Protein AF-0000000072544888 (afdb_homodimer)

InterPro domains:
  IPR006680 Amidohydrolase-related [PF04909] (3-311)
  IPR032465 2-amino-3-carboxymuconate-6-semialdehyde decarboxylase [PTHR21240] (2-313)
  IPR032466 Metal-dependent hydrolase [SSF51556] (1-314)

Structure (mmCIF, N/CA/C/O backbone):
data_AF-0000000072544888-model_v1
#
loop_
_entity.id
_entity.type
_entity.pdbx_description
1 polymer '2-amino-3-carboxymuconate-6-semialdehyde decarboxylase'
#
loop_
_atom_site.group_PDB
_atom_site.id
_atom_site.type_symbol
_atom_site.label_atom_id
_atom_site.label_alt_id
_atom_site.label_comp_id
_atom_site.label_asym_id
_atom_site.label_entity_id
_atom_site.label_seq_id
_atom_site.pdbx_PDB_ins_code
_atom_site.Cartn_x
_atom_site.Cartn_y
_atom_site.Cartn_z
_atom_site.occupancy
_atom_site.B_iso_or_equiv
_atom_site.auth_seq_id
_atom_site.auth_comp_id
_atom_site.auth_asym_id
_atom_site.auth_atom_id
_atom_site.pdbx_PDB_model_num
ATOM 1 N N . MET A 1 1 ? -5.383 -14.352 -29.578 1 92.19 1 MET A N 1
ATOM 2 C CA . MET A 1 1 ? -5.309 -15.312 -28.469 1 92.19 1 MET A CA 1
ATOM 3 C C . MET A 1 1 ? -5.234 -14.594 -27.125 1 92.19 1 MET A C 1
ATOM 5 O O . MET A 1 1 ? -4.5 -13.617 -26.984 1 92.19 1 MET A O 1
ATOM 9 N N . LYS A 1 2 ? -6.082 -14.953 -26.266 1 96.88 2 LYS A N 1
ATOM 10 C CA . LYS A 1 2 ? -6.07 -14.438 -24.891 1 96.88 2 LYS A CA 1
ATOM 11 C C . LYS A 1 2 ? -5.758 -15.547 -23.891 1 96.88 2 LYS A C 1
ATOM 13 O O . LYS A 1 2 ? -6.523 -16.5 -23.766 1 96.88 2 LYS A O 1
ATOM 18 N N . ILE A 1 3 ? -4.633 -15.406 -23.156 1 98.62 3 ILE A N 1
ATOM 19 C CA . ILE A 1 3 ? -4.273 -16.297 -22.047 1 98.62 3 ILE A CA 1
ATOM 20 C C . ILE A 1 3 ? -4.414 -15.562 -20.719 1 98.62 3 ILE A C 1
ATOM 22 O O . ILE A 1 3 ? -3.699 -14.586 -20.469 1 98.62 3 ILE A O 1
ATOM 26 N N . ASP A 1 4 ? -5.305 -15.945 -19.922 1 98.75 4 ASP A N 1
ATOM 27 C CA . ASP A 1 4 ? -5.547 -15.352 -18.609 1 98.75 4 ASP A CA 1
ATOM 28 C C . ASP A 1 4 ? -4.73 -16.062 -17.531 1 98.75 4 ASP A C 1
ATOM 30 O O . ASP A 1 4 ? -5.121 -17.125 -17.047 1 98.75 4 ASP A O 1
ATOM 34 N N . LEU A 1 5 ? -3.701 -15.422 -17.062 1 98.56 5 LEU A N 1
ATOM 35 C CA . LEU A 1 5 ? -2.713 -16.016 -16.172 1 98.56 5 LEU A CA 1
ATOM 36 C C . LEU A 1 5 ? -3.271 -16.156 -14.758 1 98.56 5 LEU A C 1
ATOM 38 O O . LEU A 1 5 ? -2.756 -16.938 -13.953 1 98.56 5 LEU A O 1
ATOM 42 N N . HIS A 1 6 ? -4.23 -15.453 -14.398 1 98.81 6 HIS A N 1
ATOM 43 C CA . HIS A 1 6 ? -4.676 -15.305 -13.016 1 98.81 6 HIS A CA 1
ATOM 44 C C . HIS A 1 6 ? -6.145 -15.68 -12.867 1 98.81 6 HIS A C 1
ATOM 46 O O . HIS A 1 6 ? -7.02 -14.812 -12.914 1 98.81 6 HIS A O 1
ATOM 52 N N . THR A 1 7 ? -6.352 -16.938 -12.68 1 98.88 7 THR A N 1
ATOM 53 C CA . THR A 1 7 ? -7.688 -17.469 -12.422 1 98.88 7 THR A CA 1
ATOM 54 C C . THR A 1 7 ? -7.637 -18.547 -11.344 1 98.88 7 THR A C 1
ATOM 56 O O . THR A 1 7 ? -6.578 -19.109 -11.07 1 98.88 7 THR A O 1
ATOM 59 N N . HIS A 1 8 ? -8.773 -18.797 -10.734 1 98.56 8 HIS A N 1
ATOM 60 C CA . HIS A 1 8 ? -8.789 -19.703 -9.594 1 98.56 8 HIS A CA 1
ATOM 61 C C . HIS A 1 8 ? -9.836 -20.797 -9.781 1 98.56 8 HIS A C 1
ATOM 63 O O . HIS A 1 8 ? -10.891 -20.562 -10.367 1 98.56 8 HIS A O 1
ATOM 69 N N . ILE A 1 9 ? -9.539 -21.906 -9.227 1 98.25 9 ILE A N 1
ATOM 70 C CA . ILE A 1 9 ? -10.453 -23.047 -9.289 1 98.25 9 ILE A CA 1
ATOM 71 C C . ILE A 1 9 ? -10.344 -23.859 -8 1 98.25 9 ILE A C 1
ATOM 73 O O . ILE A 1 9 ? -9.297 -23.875 -7.352 1 98.25 9 ILE A O 1
ATOM 77 N N . LEU A 1 10 ? -11.383 -24.469 -7.59 1 97.75 10 LEU A N 1
ATOM 78 C CA . LEU A 1 10 ? -11.453 -25.391 -6.469 1 97.75 10 LEU A CA 1
ATOM 79 C C . LEU A 1 10 ? -12.039 -26.734 -6.906 1 97.75 10 LEU A C 1
ATOM 81 O O . LEU A 1 10 ? -12.797 -26.797 -7.875 1 97.75 10 LEU A O 1
ATOM 85 N N . PRO A 1 11 ? -11.656 -27.812 -6.125 1 97.31 11 PRO A N 1
ATOM 86 C CA . PRO A 1 11 ? -12.438 -29.031 -6.336 1 97.31 11 PRO A CA 1
ATOM 87 C C . PRO A 1 11 ? -13.914 -28.859 -5.984 1 97.31 11 PRO A C 1
ATOM 89 O O . PRO A 1 11 ? -14.242 -28.188 -5.004 1 97.31 11 PRO A O 1
ATOM 92 N N . GLU A 1 12 ? -14.742 -29.391 -6.824 1 95.62 12 GLU A N 1
ATOM 93 C CA . GLU A 1 12 ? -16.172 -29.344 -6.523 1 95.62 12 GLU A CA 1
ATOM 94 C C . GLU A 1 12 ? -16.469 -29.969 -5.164 1 95.62 12 GLU A C 1
ATOM 96 O O . GLU A 1 12 ? -17.281 -29.438 -4.395 1 95.62 12 GLU A O 1
ATOM 101 N N . LYS A 1 13 ? -15.844 -31.156 -4.984 1 93.06 13 LYS A N 1
ATOM 102 C CA . LYS A 1 13 ? -15.953 -31.875 -3.717 1 93.06 13 LYS A CA 1
ATOM 103 C C . LYS A 1 13 ? -14.578 -32.281 -3.193 1 93.06 13 LYS A C 1
ATOM 105 O O . LYS A 1 13 ? -13.672 -32.594 -3.977 1 93.06 13 LYS A O 1
ATOM 110 N N . TRP A 1 14 ? -14.398 -32.125 -1.898 1 91.31 14 TRP A N 1
ATOM 111 C CA . TRP A 1 14 ? -13.203 -32.625 -1.235 1 91.31 14 TRP A CA 1
ATOM 112 C C . TRP A 1 14 ? -13.516 -33.094 0.182 1 91.31 14 TRP A C 1
ATOM 114 O O . TRP A 1 14 ? -14.617 -32.844 0.692 1 91.31 14 TRP A O 1
ATOM 124 N N . PRO A 1 15 ? -12.617 -33.906 0.723 1 94.81 15 PRO A N 1
ATOM 125 C CA . PRO A 1 15 ? -12.93 -34.531 2.006 1 94.81 15 PRO A CA 1
ATOM 126 C C . PRO A 1 15 ? -13.109 -33.531 3.135 1 94.81 15 PRO A C 1
ATOM 128 O O . PRO A 1 15 ? -12.688 -32.375 3.004 1 94.81 15 PRO A O 1
ATOM 131 N N . ASP A 1 16 ? -13.82 -33.969 4.176 1 95.44 16 ASP A N 1
ATOM 132 C CA . ASP A 1 16 ? -13.828 -33.188 5.41 1 95.44 16 ASP A CA 1
ATOM 133 C C . ASP A 1 16 ? -12.43 -33.094 6.023 1 95.44 16 ASP A C 1
ATOM 135 O O . ASP A 1 16 ? -11.992 -34.031 6.695 1 95.44 16 ASP A O 1
ATOM 139 N N . LEU A 1 17 ? -11.797 -32 5.914 1 96.94 17 LEU A N 1
ATOM 140 C CA . LEU A 1 17 ? -10.398 -31.844 6.297 1 96.94 17 LEU A CA 1
ATOM 141 C C . LEU A 1 17 ? -10.25 -31.812 7.816 1 96.94 17 LEU A C 1
ATOM 143 O O . LEU A 1 17 ? -9.227 -32.25 8.352 1 96.94 17 LEU A O 1
ATOM 147 N N . LYS A 1 18 ? -11.273 -31.281 8.484 1 96.56 18 LYS A N 1
ATOM 148 C CA . LYS A 1 18 ? -11.258 -31.328 9.945 1 96.56 18 LYS A CA 1
ATOM 149 C C . LYS A 1 18 ? -11.195 -32.75 10.445 1 96.56 18 LYS A C 1
ATOM 151 O O . LYS A 1 18 ? -10.422 -33.094 11.352 1 96.56 18 LYS A O 1
ATOM 156 N N . GLN A 1 19 ? -12.047 -33.531 9.891 1 97.06 19 GLN A N 1
ATOM 157 C CA . GLN A 1 19 ? -12.055 -34.938 10.25 1 97.06 19 GLN A CA 1
ATOM 158 C C . GLN A 1 19 ? -10.766 -35.625 9.797 1 97.06 19 GLN A C 1
ATOM 160 O O . GLN A 1 19 ? -10.18 -36.406 10.547 1 97.06 19 GLN A O 1
ATOM 165 N N . ARG A 1 20 ? -10.297 -35.344 8.641 1 97.5 20 ARG A N 1
ATOM 166 C CA . ARG A 1 20 ? -9.133 -36 8.023 1 97.5 20 ARG A CA 1
ATOM 167 C C . ARG A 1 20 ? -7.867 -35.719 8.828 1 97.5 20 ARG A C 1
ATOM 169 O O . ARG A 1 20 ? -7.031 -36.594 9.008 1 97.5 20 ARG A O 1
ATOM 176 N N . TYR A 1 21 ? -7.734 -34.469 9.352 1 98.06 21 TYR A N 1
ATOM 177 C CA . TYR A 1 21 ? -6.477 -34.094 9.977 1 98.06 21 TYR A CA 1
ATOM 178 C C . TYR A 1 21 ? -6.621 -34 11.492 1 98.06 21 TYR A C 1
ATOM 180 O O . TYR A 1 21 ? -5.621 -33.906 12.211 1 98.06 21 TYR A O 1
ATOM 188 N N . GLY A 1 22 ? -7.906 -34 12 1 97.88 22 GLY A N 1
ATOM 189 C CA . GLY A 1 22 ? -8.148 -34.062 13.43 1 97.88 22 GLY A CA 1
ATOM 190 C C . GLY A 1 22 ? -8.242 -32.688 14.086 1 97.88 22 GLY A C 1
ATOM 191 O O . GLY A 1 22 ? -8.297 -32.594 15.312 1 97.88 22 GLY A O 1
ATOM 192 N N . TYR A 1 23 ? -8.156 -31.594 13.328 1 97.62 23 TYR A N 1
ATOM 193 C CA . TYR A 1 23 ? -8.328 -30.25 13.875 1 97.62 23 TYR A CA 1
ATOM 194 C C . TYR A 1 23 ? -8.961 -29.312 12.844 1 97.62 23 TYR A C 1
ATOM 196 O O . TYR A 1 23 ? -9 -29.625 11.656 1 97.62 23 TYR A O 1
ATOM 204 N N . GLY A 1 24 ? -9.453 -28.172 13.375 1 95.94 24 GLY A N 1
ATOM 205 C CA . GLY A 1 24 ? -10.25 -27.281 12.555 1 95.94 24 GLY A CA 1
ATOM 206 C C . GLY A 1 24 ? -9.43 -26.172 11.914 1 95.94 24 GLY A C 1
ATOM 207 O O . GLY A 1 24 ? -8.195 -26.172 12.016 1 95.94 24 GLY A O 1
ATOM 208 N N . GLY A 1 25 ? -10.188 -25.328 11.078 1 95.81 25 GLY A N 1
ATOM 209 C CA . GLY A 1 25 ? -9.594 -24.156 10.461 1 95.81 25 GLY A CA 1
ATOM 210 C C . GLY A 1 25 ? -9.523 -24.234 8.945 1 95.81 25 GLY A C 1
ATOM 211 O O . GLY A 1 25 ? -9.125 -23.281 8.281 1 95.81 25 GLY A O 1
ATOM 212 N N . PHE A 1 26 ? -9.898 -25.359 8.438 1 96.81 26 PHE A N 1
ATOM 213 C CA . PHE A 1 26 ? -9.836 -25.578 7 1 96.81 26 PHE A CA 1
ATOM 214 C C . PHE A 1 26 ? -11.141 -25.188 6.328 1 96.81 26 PHE A C 1
ATOM 216 O O . PHE A 1 26 ? -12.211 -25.281 6.938 1 96.81 26 PHE A O 1
ATOM 223 N N . ILE A 1 27 ? -11.07 -24.828 5.062 1 95.44 27 ILE A N 1
ATOM 224 C CA . ILE A 1 27 ? -12.242 -24.438 4.281 1 95.44 27 ILE A CA 1
ATOM 225 C C . ILE A 1 27 ? -13.023 -25.688 3.879 1 95.44 27 ILE A C 1
ATOM 227 O O . ILE A 1 27 ? -12.43 -26.703 3.48 1 95.44 27 ILE A O 1
ATOM 231 N N . ARG A 1 28 ? -14.273 -25.609 4.066 1 94.94 28 ARG A N 1
ATOM 232 C CA . ARG A 1 28 ? -15.18 -26.594 3.496 1 94.94 28 ARG A CA 1
ATOM 233 C C . ARG A 1 28 ? -16.188 -25.938 2.549 1 94.94 28 ARG A C 1
ATOM 235 O O . ARG A 1 28 ? -16.469 -24.75 2.664 1 94.94 28 ARG A O 1
ATOM 242 N N . LEU A 1 29 ? -16.672 -26.672 1.589 1 94.25 29 LEU A N 1
ATOM 243 C CA . LEU A 1 29 ? -17.688 -26.203 0.661 1 94.25 29 LEU A CA 1
ATOM 244 C C . LEU A 1 29 ? -19.062 -26.766 1.029 1 94.25 29 LEU A C 1
ATOM 246 O O . LEU A 1 29 ? -19.219 -27.984 1.15 1 94.25 29 LEU A O 1
ATOM 250 N N . ASP A 1 30 ? -19.953 -25.891 1.305 1 94.75 30 ASP A N 1
ATOM 251 C CA . ASP A 1 30 ? -21.344 -26.25 1.558 1 94.75 30 ASP A CA 1
ATOM 252 C C . ASP A 1 30 ? -22.203 -26 0.323 1 94.75 30 ASP A C 1
ATOM 254 O O . ASP A 1 30 ? -22.672 -24.875 0.104 1 94.75 30 ASP A O 1
ATOM 258 N N . HIS A 1 31 ? -22.438 -27.062 -0.445 1 94.69 31 HIS A N 1
ATOM 259 C CA . HIS A 1 31 ? -23.266 -26.984 -1.643 1 94.69 31 HIS A CA 1
ATOM 260 C C . HIS A 1 31 ? -24.734 -26.891 -1.286 1 94.69 31 HIS A C 1
ATOM 262 O O . HIS A 1 31 ? -25.5 -27.828 -1.523 1 94.69 31 HIS A O 1
ATOM 268 N N . HIS A 1 32 ? -25.203 -25.734 -0.943 1 92.06 32 HIS A N 1
ATOM 269 C CA . HIS A 1 32 ? -26.531 -25.547 -0.361 1 92.06 32 HIS A CA 1
ATOM 270 C C . HIS A 1 32 ? -27.594 -25.422 -1.444 1 92.06 32 HIS A C 1
ATOM 272 O O . HIS A 1 32 ? -28.781 -25.562 -1.164 1 92.06 32 HIS A O 1
ATOM 278 N N . CYS A 1 33 ? -27.219 -25.141 -2.699 1 90.88 33 CYS A N 1
ATOM 279 C CA . CYS A 1 33 ? -28.141 -25.172 -3.836 1 90.88 33 CYS A CA 1
ATOM 280 C C . CYS A 1 33 ? -27.391 -25.469 -5.133 1 90.88 33 CYS A C 1
ATOM 282 O O . CYS A 1 33 ? -26.156 -25.547 -5.141 1 90.88 33 CYS A O 1
ATOM 284 N N . GLN A 1 34 ? -28.172 -25.594 -6.152 1 90.44 34 GLN A N 1
ATOM 285 C CA . GLN A 1 34 ? -27.547 -25.969 -7.426 1 90.44 34 GLN A CA 1
ATOM 286 C C . GLN A 1 34 ? -26.688 -24.828 -7.969 1 90.44 34 GLN A C 1
ATOM 288 O O . GLN A 1 34 ? -27.125 -23.688 -8.047 1 90.44 34 GLN A O 1
ATOM 293 N N . GLY A 1 35 ? -25.516 -25.141 -8.195 1 92.88 35 GLY A N 1
ATOM 294 C CA . GLY A 1 35 ? -24.625 -24.234 -8.891 1 92.88 35 GLY A CA 1
ATOM 295 C C . GLY A 1 35 ? -23.953 -23.234 -7.969 1 92.88 35 GLY A C 1
ATOM 296 O O . GLY A 1 35 ? -23.188 -22.375 -8.422 1 92.88 35 GLY A O 1
ATOM 297 N N . LYS A 1 36 ? -24.297 -23.359 -6.676 1 94.12 36 LYS A N 1
ATOM 298 C CA . LYS A 1 36 ? -23.656 -22.453 -5.723 1 94.12 36 LYS A CA 1
ATOM 299 C C . LYS A 1 36 ? -23.156 -23.203 -4.5 1 94.12 36 LYS A C 1
ATOM 301 O O . LYS A 1 36 ? -23.672 -24.25 -4.145 1 94.12 36 LYS A O 1
ATOM 306 N N . ALA A 1 37 ? -22.141 -22.656 -3.883 1 95.81 37 ALA A N 1
ATOM 307 C CA . ALA A 1 37 ? -21.609 -23.203 -2.633 1 95.81 37 ALA A CA 1
ATOM 308 C C . ALA A 1 37 ? -21.109 -22.094 -1.719 1 95.81 37 ALA A C 1
ATOM 310 O O . ALA A 1 37 ? -20.672 -21.047 -2.193 1 95.81 37 ALA A O 1
ATOM 311 N N . LYS A 1 38 ? -21.281 -22.328 -0.438 1 94.69 38 LYS A N 1
ATOM 312 C CA . LYS A 1 38 ? -20.688 -21.422 0.555 1 94.69 38 LYS A CA 1
ATOM 313 C C . LYS A 1 38 ? -19.344 -21.953 1.041 1 94.69 38 LYS A C 1
ATOM 315 O O . LYS A 1 38 ? -19.234 -23.125 1.433 1 94.69 38 LYS A O 1
ATOM 320 N N . MET A 1 39 ? -18.297 -21.203 0.903 1 94.31 39 MET A N 1
ATOM 321 C CA . MET A 1 39 ? -17.031 -21.5 1.563 1 94.31 39 MET A CA 1
ATOM 322 C C . MET A 1 39 ? -17.109 -21.172 3.051 1 94.31 39 MET A C 1
ATOM 324 O O . MET A 1 39 ? -17.344 -20.031 3.426 1 94.31 39 MET A O 1
ATOM 328 N N . MET A 1 40 ? -16.859 -22.203 3.805 1 94.38 40 MET A N 1
ATOM 329 C CA . MET A 1 40 ? -16.969 -22.062 5.254 1 94.38 40 MET A CA 1
ATOM 330 C C . MET A 1 40 ? -15.641 -22.406 5.926 1 94.38 40 MET A C 1
ATOM 332 O O . MET A 1 40 ? -14.992 -23.391 5.562 1 94.38 40 MET A O 1
ATOM 336 N N . LYS A 1 41 ? -15.242 -21.688 6.742 1 92.31 41 LYS A N 1
ATOM 337 C CA . LYS A 1 41 ? -14.148 -22 7.652 1 92.31 41 LYS A CA 1
ATOM 338 C C . LYS A 1 41 ? -14.672 -22.328 9.055 1 92.31 41 LYS A C 1
ATOM 340 O O . LYS A 1 41 ? -14.977 -21.422 9.828 1 92.31 41 LYS A O 1
ATOM 345 N N . ASP A 1 42 ? -14.648 -23.5 9.258 1 90.75 42 ASP A N 1
ATOM 346 C CA . ASP A 1 42 ? -15.391 -23.953 10.43 1 90.75 42 ASP A CA 1
ATOM 347 C C . ASP A 1 42 ? -16.828 -23.422 10.398 1 90.75 42 ASP A C 1
ATOM 349 O O . ASP A 1 42 ? -17.578 -23.672 9.461 1 90.75 42 ASP A O 1
ATOM 353 N N . GLU A 1 43 ? -17.188 -22.578 11.398 1 90.44 43 GLU A N 1
ATOM 354 C CA . GLU A 1 43 ? -18.562 -22.109 11.43 1 90.44 43 GLU A CA 1
ATOM 355 C C . GLU A 1 43 ? -18.688 -20.688 10.898 1 90.44 43 GLU A C 1
ATOM 357 O O . GLU A 1 43 ? -19.75 -20.078 10.977 1 90.44 43 GLU A O 1
ATOM 362 N N . VAL A 1 44 ? -17.656 -20.25 10.32 1 90 44 VAL A N 1
ATOM 363 C CA . VAL A 1 44 ? -17.641 -18.875 9.859 1 90 44 VAL A CA 1
ATOM 364 C C . VAL A 1 44 ? -17.75 -18.828 8.336 1 90 44 VAL A C 1
ATOM 366 O O . VAL A 1 44 ? -16.969 -19.484 7.637 1 90 44 VAL A O 1
ATOM 369 N N . PHE A 1 45 ? -18.719 -18.109 7.816 1 91.69 45 PHE A N 1
ATOM 370 C CA . PHE A 1 45 ? -18.906 -17.891 6.387 1 91.69 45 PHE A CA 1
ATOM 371 C C . PHE A 1 45 ? -17.781 -17.047 5.801 1 91.69 45 PHE A C 1
ATOM 373 O O . PHE A 1 45 ? -17.484 -15.969 6.312 1 91.69 45 PHE A O 1
ATOM 380 N N . PHE A 1 46 ? -17.188 -17.547 4.75 1 89.25 46 PHE A N 1
ATOM 381 C CA . PHE A 1 46 ? -16.109 -16.844 4.082 1 89.25 46 PHE A CA 1
ATOM 382 C C . PHE A 1 46 ? -16.625 -16.141 2.83 1 89.25 46 PHE A C 1
ATOM 384 O O . PHE A 1 46 ? -16.625 -14.906 2.76 1 89.25 46 PHE A O 1
ATOM 391 N N . ARG A 1 47 ? -17.078 -16.891 1.859 1 91 47 ARG A N 1
ATOM 392 C CA . ARG A 1 47 ? -17.703 -16.312 0.672 1 91 47 ARG A CA 1
ATOM 393 C C . ARG A 1 47 ? -18.578 -17.344 -0.032 1 91 47 ARG A C 1
ATOM 395 O O . ARG A 1 47 ? -18.422 -18.547 0.182 1 91 47 ARG A O 1
ATOM 402 N N . GLU A 1 48 ? -19.5 -16.812 -0.783 1 93.75 48 GLU A N 1
ATOM 403 C CA . GLU A 1 48 ? -20.266 -17.656 -1.687 1 93.75 48 GLU A CA 1
ATOM 404 C C . GLU A 1 48 ? -19.625 -17.719 -3.07 1 93.75 48 GLU A C 1
ATOM 406 O O . GLU A 1 48 ? -19.125 -16.703 -3.57 1 93.75 48 GLU A O 1
ATOM 411 N N . ILE A 1 49 ? -19.578 -18.891 -3.66 1 95.44 49 ILE A N 1
ATOM 412 C CA . ILE A 1 49 ? -19 -19.078 -4.984 1 95.44 49 ILE A CA 1
ATOM 413 C C . ILE A 1 49 ? -20 -19.766 -5.906 1 95.44 49 ILE A C 1
ATOM 415 O O . ILE A 1 49 ? -20.953 -20.391 -5.438 1 95.44 49 ILE A O 1
ATOM 419 N N . ASP A 1 50 ? -19.875 -19.562 -7.145 1 96.75 50 ASP A N 1
ATOM 420 C CA . ASP A 1 50 ? -20.734 -20.156 -8.172 1 96.75 50 ASP A CA 1
ATOM 421 C C . ASP A 1 50 ? -20.031 -21.328 -8.852 1 96.75 50 ASP A C 1
ATOM 423 O O . ASP A 1 50 ? -18.844 -21.578 -8.594 1 96.75 50 ASP A O 1
ATOM 427 N N . ALA A 1 51 ? -20.703 -22 -9.742 1 97.12 51 ALA A N 1
ATOM 428 C CA . ALA A 1 51 ? -20.219 -23.188 -10.438 1 97.12 51 ALA A CA 1
ATOM 429 C C . ALA A 1 51 ? -18.953 -22.859 -11.234 1 97.12 51 ALA A C 1
ATOM 431 O O . ALA A 1 51 ? -18.125 -23.75 -11.484 1 97.12 51 ALA A O 1
ATOM 432 N N . ASN A 1 52 ? -18.75 -21.656 -11.578 1 97.5 52 ASN A N 1
ATOM 433 C CA . ASN A 1 52 ? -17.562 -21.266 -12.344 1 97.5 52 ASN A CA 1
ATOM 434 C C . ASN A 1 52 ? -16.297 -21.344 -11.492 1 97.5 52 ASN A C 1
ATOM 436 O O . ASN A 1 52 ? -15.195 -21.188 -12.008 1 97.5 52 ASN A O 1
ATOM 440 N N . CYS A 1 53 ? -16.453 -21.672 -10.227 1 97.44 53 CYS A N 1
ATOM 441 C CA . CYS A 1 53 ? -15.289 -21.828 -9.359 1 97.44 53 CYS A CA 1
ATOM 442 C C . CYS A 1 53 ? -14.828 -23.281 -9.32 1 97.44 53 CYS A C 1
ATOM 444 O O . CYS A 1 53 ? -13.773 -23.578 -8.75 1 97.44 53 CYS A O 1
ATOM 446 N N . TRP A 1 54 ? -15.617 -24.266 -9.945 1 96.88 54 TRP A N 1
ATOM 447 C CA . TRP A 1 54 ? -15.156 -25.656 -9.867 1 96.88 54 TRP A CA 1
ATOM 448 C C . TRP A 1 54 ? -15.508 -26.422 -11.133 1 96.88 54 TRP A C 1
ATOM 450 O O . TRP A 1 54 ? -14.969 -27.5 -11.383 1 96.88 54 TRP A O 1
ATOM 460 N N . CYS A 1 55 ? -16.359 -25.891 -12 1 96.44 55 CYS A N 1
ATOM 461 C CA . CYS A 1 55 ? -16.875 -26.625 -13.141 1 96.44 55 CYS A CA 1
ATOM 462 C C . CYS A 1 55 ? -16.203 -26.172 -14.438 1 96.44 55 CYS A C 1
ATOM 464 O O . CYS A 1 55 ? -16.453 -25.062 -14.906 1 96.44 55 CYS A O 1
ATOM 466 N N . PRO A 1 56 ? -15.367 -27 -15.07 1 97.12 56 PRO A N 1
ATOM 467 C CA . PRO A 1 56 ? -14.672 -26.609 -16.297 1 97.12 56 PRO A CA 1
ATOM 468 C C . PRO A 1 56 ? -15.641 -26.234 -17.422 1 97.12 56 PRO A C 1
ATOM 470 O O . PRO A 1 56 ? -15.352 -25.344 -18.219 1 97.12 56 PRO A O 1
ATOM 473 N N . GLU A 1 57 ? -16.781 -26.906 -17.469 1 96.56 57 GLU A N 1
ATOM 474 C CA . GLU A 1 57 ? -17.766 -26.609 -18.516 1 96.56 57 GLU A CA 1
ATOM 475 C C . GLU A 1 57 ? -18.312 -25.203 -18.375 1 96.56 57 GLU A C 1
ATOM 477 O O . GLU A 1 57 ? -18.438 -24.469 -19.375 1 96.56 57 GLU A O 1
ATOM 482 N N . THR A 1 58 ? -18.703 -24.891 -17.188 1 97.25 58 THR A N 1
ATOM 483 C CA . THR A 1 58 ? -19.188 -23.531 -16.922 1 97.25 58 THR A CA 1
ATOM 484 C C . THR A 1 58 ? -18.109 -22.5 -17.266 1 97.25 58 THR A C 1
ATOM 486 O O . THR A 1 58 ? -18.391 -21.484 -17.891 1 97.25 58 THR A O 1
ATOM 489 N N . ARG A 1 59 ? -16.891 -22.812 -16.891 1 97.44 59 ARG A N 1
ATOM 490 C CA . ARG A 1 59 ? -15.773 -21.922 -17.172 1 97.44 59 ARG A CA 1
ATOM 491 C C . ARG A 1 59 ? -15.555 -21.766 -18.672 1 97.44 59 ARG A C 1
ATOM 493 O O . ARG A 1 59 ? -15.336 -20.656 -19.156 1 97.44 59 ARG A O 1
ATOM 500 N N . MET A 1 60 ? -15.602 -22.812 -19.406 1 97.5 60 MET A N 1
ATOM 501 C CA . MET A 1 60 ? -15.383 -22.781 -20.844 1 97.5 60 MET A CA 1
ATOM 502 C C . MET A 1 60 ? -16.453 -21.922 -21.531 1 97.5 60 MET A C 1
ATOM 504 O O . MET A 1 60 ? -16.141 -21.188 -22.469 1 97.5 60 MET A O 1
ATOM 508 N N . LYS A 1 61 ? -17.672 -22.062 -21.047 1 98 61 LYS A N 1
ATOM 509 C CA . LYS A 1 61 ? -18.75 -21.234 -21.578 1 98 61 LYS A CA 1
ATOM 510 C C . LYS A 1 61 ? -18.453 -19.75 -21.375 1 98 61 LYS A C 1
ATOM 512 O O . LYS A 1 61 ? -18.578 -18.953 -22.312 1 98 61 LYS A O 1
ATOM 517 N N . GLU A 1 62 ? -18.031 -19.422 -20.203 1 98.19 62 GLU A N 1
ATOM 518 C CA . GLU A 1 62 ? -17.734 -18.031 -19.875 1 98.19 62 GLU A CA 1
ATOM 519 C C . GLU A 1 62 ? -16.484 -17.547 -20.609 1 98.19 62 GLU A C 1
ATOM 521 O O . GLU A 1 62 ? -16.391 -16.375 -20.984 1 98.19 62 GLU A O 1
ATOM 526 N N . MET A 1 63 ? -15.477 -18.406 -20.766 1 98.38 63 MET A N 1
ATOM 527 C CA . MET A 1 63 ? -14.312 -18.109 -21.578 1 98.38 63 MET A CA 1
ATOM 528 C C . MET A 1 63 ? -14.727 -17.75 -23 1 98.38 63 MET A C 1
ATOM 530 O O . MET A 1 63 ? -14.297 -16.719 -23.547 1 98.38 63 MET A O 1
ATOM 534 N N . ASN A 1 64 ? -15.578 -18.547 -23.578 1 98.06 64 ASN A N 1
ATOM 535 C CA . ASN A 1 64 ? -16.047 -18.281 -24.922 1 98.06 64 ASN A CA 1
ATOM 536 C C . ASN A 1 64 ? -16.797 -16.969 -25.016 1 98.06 64 ASN A C 1
ATOM 538 O O . ASN A 1 64 ? -16.672 -16.234 -26 1 98.06 64 ASN A O 1
ATOM 542 N N . GLU A 1 65 ? -17.562 -16.656 -24.016 1 98.06 65 GLU A N 1
ATOM 543 C CA . GLU A 1 65 ? -18.344 -15.43 -23.984 1 98.06 65 GLU A CA 1
ATOM 544 C C . GLU A 1 65 ? -17.453 -14.195 -23.891 1 98.06 65 GLU A C 1
ATOM 546 O O . GLU A 1 65 ? -17.812 -13.125 -24.375 1 98.06 65 GLU A O 1
ATOM 551 N N . THR A 1 66 ? -16.266 -14.328 -23.297 1 97.75 66 THR A N 1
ATOM 552 C CA . THR A 1 66 ? -15.406 -13.172 -23.062 1 97.75 66 THR A CA 1
ATOM 553 C C . THR A 1 66 ? -14.188 -13.203 -23.984 1 97.75 66 THR A C 1
ATOM 555 O O . THR A 1 66 ? -13.344 -12.312 -23.938 1 97.75 66 THR A O 1
ATOM 558 N N . GLY A 1 67 ? -14.047 -14.25 -24.719 1 97.81 67 GLY A N 1
ATOM 559 C CA . GLY A 1 67 ? -12.984 -14.328 -25.703 1 97.81 67 GLY A CA 1
ATOM 560 C C . GLY A 1 67 ? -11.672 -14.82 -25.141 1 97.81 67 GLY A C 1
ATOM 561 O O . GLY A 1 67 ? -10.617 -14.617 -25.75 1 97.81 67 GLY A O 1
ATOM 562 N N . VAL A 1 68 ? -11.711 -15.461 -23.969 1 98.56 68 VAL A N 1
ATOM 563 C CA . VAL A 1 68 ? -10.5 -16.031 -23.375 1 98.56 68 VAL A CA 1
ATOM 564 C C . VAL A 1 68 ? -10.219 -17.406 -23.984 1 98.56 68 VAL A C 1
ATOM 566 O O . VAL A 1 68 ? -11.094 -18.266 -24 1 98.56 68 VAL A O 1
ATOM 569 N N . ASP A 1 69 ? -9.031 -17.609 -24.453 1 98.56 69 ASP A N 1
ATOM 570 C CA . ASP A 1 69 ? -8.664 -18.859 -25.125 1 98.56 69 ASP A CA 1
ATOM 571 C C . ASP A 1 69 ? -8.125 -19.875 -24.109 1 98.56 69 ASP A C 1
ATOM 573 O O . ASP A 1 69 ? -8.43 -21.062 -24.203 1 98.56 69 ASP A O 1
ATOM 577 N N . VAL A 1 70 ? -7.34 -19.422 -23.234 1 98.69 70 VAL A N 1
ATOM 578 C CA . VAL A 1 70 ? -6.707 -20.297 -22.25 1 98.69 70 VAL A CA 1
ATOM 579 C C . VAL A 1 70 ? -6.758 -19.656 -20.859 1 98.69 70 VAL A C 1
ATOM 581 O O . VAL A 1 70 ? -6.52 -18.453 -20.719 1 98.69 70 VAL A O 1
ATOM 584 N N . GLN A 1 71 ? -7.094 -20.359 -19.891 1 98.75 71 GLN A N 1
ATOM 585 C CA . GLN A 1 71 ? -6.969 -19.969 -18.484 1 98.75 71 GLN A CA 1
ATOM 586 C C . GLN A 1 71 ? -5.836 -20.719 -17.797 1 98.75 71 GLN A C 1
ATOM 588 O O . GLN A 1 71 ? -5.707 -21.938 -17.969 1 98.75 71 GLN A O 1
ATOM 593 N N . VAL A 1 72 ? -4.992 -20.016 -17.141 1 98.81 72 VAL A N 1
ATOM 594 C CA . VAL A 1 72 ? -4.059 -20.609 -16.188 1 98.81 72 VAL A CA 1
ATOM 595 C C . VAL A 1 72 ? -4.715 -20.719 -14.82 1 98.81 72 VAL A C 1
ATOM 597 O O . VAL A 1 72 ? -5.102 -19.703 -14.234 1 98.81 72 VAL A O 1
ATOM 600 N N . LEU A 1 73 ? -4.844 -21.953 -14.328 1 98.75 73 LEU A N 1
ATOM 601 C CA . LEU A 1 73 ? -5.641 -22.234 -13.141 1 98.75 73 LEU A CA 1
ATOM 602 C C . LEU A 1 73 ? -4.75 -22.438 -11.922 1 98.75 73 LEU A C 1
ATOM 604 O O . LEU A 1 73 ? -3.711 -23.109 -12.008 1 98.75 73 LEU A O 1
ATOM 608 N N . SER A 1 74 ? -5.062 -21.844 -10.859 1 98.75 74 SER A N 1
ATOM 609 C CA . SER A 1 74 ? -4.449 -22.094 -9.562 1 98.75 74 SER A CA 1
ATOM 610 C C . SER A 1 74 ? -5.496 -22.141 -8.453 1 98.75 74 SER A C 1
ATOM 612 O O . SER A 1 74 ? -6.645 -21.75 -8.656 1 98.75 74 SER A O 1
ATOM 614 N N . THR A 1 75 ? -5.195 -22.703 -7.336 1 98.44 75 THR A N 1
ATOM 615 C CA . THR A 1 75 ? -6.129 -22.75 -6.215 1 98.44 75 THR A CA 1
ATOM 616 C C . THR A 1 75 ? -6.406 -21.359 -5.676 1 98.44 75 THR A C 1
ATOM 618 O O . THR A 1 75 ? -5.734 -20.391 -6.047 1 98.44 75 THR A O 1
ATOM 621 N N . VAL A 1 76 ? -7.469 -21.234 -4.844 1 97.5 76 VAL A N 1
ATOM 622 C CA . VAL A 1 76 ? -7.766 -19.984 -4.156 1 97.5 76 VAL A CA 1
ATOM 623 C C . VAL A 1 76 ? -6.793 -19.781 -2.998 1 97.5 76 VAL A C 1
ATOM 625 O O . VAL A 1 76 ? -6.57 -20.703 -2.203 1 97.5 76 VAL A O 1
ATOM 628 N N . PRO A 1 77 ? -6.277 -18.625 -2.818 1 96.88 77 PRO A N 1
ATOM 629 C CA . PRO A 1 77 ? -5.199 -18.391 -1.858 1 96.88 77 PRO A CA 1
ATOM 630 C C . PRO A 1 77 ? -5.578 -18.781 -0.434 1 96.88 77 PRO A C 1
ATOM 632 O O . PRO A 1 77 ? -4.715 -19.188 0.352 1 96.88 77 PRO A O 1
ATOM 635 N N . VAL A 1 78 ? -6.836 -18.75 -0.061 1 94.44 78 VAL A N 1
ATOM 636 C CA . VAL A 1 78 ? -7.262 -19.141 1.278 1 94.44 78 VAL A CA 1
ATOM 637 C C . VAL A 1 78 ? -6.965 -20.625 1.502 1 94.44 78 VAL A C 1
ATOM 639 O O . VAL A 1 78 ? -6.91 -21.078 2.645 1 94.44 78 VAL A O 1
ATOM 642 N N . MET A 1 79 ? -6.633 -21.328 0.442 1 96.75 79 MET A N 1
ATOM 643 C CA . MET A 1 79 ? -6.387 -22.766 0.528 1 96.75 79 MET A CA 1
ATOM 644 C C . MET A 1 79 ? -4.906 -23.047 0.752 1 96.75 79 MET A C 1
ATOM 646 O O . MET A 1 79 ? -4.512 -24.203 0.906 1 96.75 79 MET A O 1
ATOM 650 N N . PHE A 1 80 ? -4.047 -22.047 0.812 1 97.88 80 PHE A N 1
ATOM 651 C CA . PHE A 1 80 ? -2.623 -22.281 1.029 1 97.88 80 PHE A CA 1
ATOM 652 C C . PHE A 1 80 ? -2.391 -23.016 2.338 1 97.88 80 PHE A C 1
ATOM 654 O O . PHE A 1 80 ? -1.573 -23.938 2.396 1 97.88 80 PHE A O 1
ATOM 661 N N . ASN A 1 81 ? -3.061 -22.578 3.451 1 97.44 81 ASN A N 1
ATOM 662 C CA . ASN A 1 81 ? -3.08 -23.219 4.766 1 97.44 81 ASN A CA 1
ATOM 663 C C . ASN A 1 81 ? -1.674 -23.359 5.34 1 97.44 81 ASN A C 1
ATOM 665 O O . ASN A 1 81 ? -1.333 -24.391 5.91 1 97.44 81 ASN A O 1
ATOM 669 N N . TYR A 1 82 ? -0.854 -22.344 5.195 1 98.19 82 TYR A N 1
ATOM 670 C CA . TYR A 1 82 ? 0.511 -22.375 5.707 1 98.19 82 TYR A CA 1
ATOM 671 C C . TYR A 1 82 ? 0.521 -22.469 7.227 1 98.19 82 TYR A C 1
ATOM 673 O O . TYR A 1 82 ? 1.536 -22.844 7.824 1 98.19 82 TYR A O 1
ATOM 681 N N . TRP A 1 83 ? -0.593 -22.125 7.871 1 97.31 83 TRP A N 1
ATOM 682 C CA . TRP A 1 83 ? -0.726 -22.156 9.328 1 97.31 83 TRP A CA 1
ATOM 683 C C . TRP A 1 83 ? -0.833 -23.594 9.828 1 97.31 83 TRP A C 1
ATOM 685 O O . TRP A 1 83 ? -0.618 -23.859 11.016 1 97.31 83 TRP A O 1
ATOM 695 N N . ALA A 1 84 ? -1.208 -24.562 9.016 1 98.44 84 ALA A N 1
ATOM 696 C CA . ALA A 1 84 ? -1.501 -25.938 9.414 1 98.44 84 ALA A CA 1
ATOM 697 C C . ALA A 1 84 ? -0.216 -26.75 9.602 1 98.44 84 ALA A C 1
ATOM 699 O O . ALA A 1 84 ? 0.874 -26.266 9.281 1 98.44 84 ALA A O 1
ATOM 700 N N . LYS A 1 85 ? -0.422 -28.047 10.227 1 98.25 85 LYS A N 1
ATOM 701 C CA . LYS A 1 85 ? 0.72 -28.953 10.344 1 98.25 85 LYS A CA 1
ATOM 702 C C . LYS A 1 85 ? 1.311 -29.281 8.977 1 98.25 85 LYS A C 1
ATOM 704 O O . LYS A 1 85 ? 0.574 -29.516 8.016 1 98.25 85 LYS A O 1
ATOM 709 N N . PRO A 1 86 ? 2.613 -29.234 8.859 1 98.69 86 PRO A N 1
ATOM 710 C CA . PRO A 1 86 ? 3.299 -29.359 7.57 1 98.69 86 PRO A CA 1
ATOM 711 C C . PRO A 1 86 ? 2.82 -30.562 6.762 1 98.69 86 PRO A C 1
ATOM 713 O O . PRO A 1 86 ? 2.549 -30.438 5.566 1 98.69 86 PRO A O 1
ATOM 716 N N . GLN A 1 87 ? 2.738 -31.656 7.363 1 98.62 87 GLN A N 1
ATOM 717 C CA . GLN A 1 87 ? 2.348 -32.875 6.652 1 98.62 87 GLN A CA 1
ATOM 718 C C . GLN A 1 87 ? 0.91 -32.781 6.148 1 98.62 87 GLN A C 1
ATOM 720 O O . GLN A 1 87 ? 0.581 -33.312 5.086 1 98.62 87 GLN A O 1
ATOM 725 N N . ASP A 1 88 ? 0.058 -32.156 6.992 1 98.75 88 ASP A N 1
ATOM 726 C CA . ASP A 1 88 ? -1.33 -31.953 6.586 1 98.75 88 ASP A CA 1
ATOM 727 C C . ASP A 1 88 ? -1.428 -30.984 5.406 1 98.75 88 ASP A C 1
ATOM 729 O O . ASP A 1 88 ? -2.189 -31.219 4.469 1 98.75 88 ASP A O 1
ATOM 733 N N . THR A 1 89 ? -0.646 -29.922 5.453 1 98.81 89 THR A N 1
ATOM 734 C CA . THR A 1 89 ? -0.608 -28.984 4.332 1 98.81 89 THR A CA 1
ATOM 735 C C . THR A 1 89 ? -0.093 -29.672 3.072 1 98.81 89 THR A C 1
ATOM 737 O O . THR A 1 89 ? -0.563 -29.391 1.968 1 98.81 89 THR A O 1
ATOM 740 N N . ALA A 1 90 ? 0.931 -30.516 3.225 1 98.81 90 ALA A N 1
ATOM 741 C CA . ALA A 1 90 ? 1.446 -31.281 2.088 1 98.81 90 ALA A CA 1
ATOM 742 C C . ALA A 1 90 ? 0.358 -32.156 1.474 1 98.81 90 ALA A C 1
ATOM 744 O O . ALA A 1 90 ? 0.19 -32.188 0.252 1 98.81 90 ALA A O 1
ATOM 745 N N . ASP A 1 91 ? -0.312 -32.844 2.322 1 98.81 91 ASP A N 1
ATOM 746 C CA . ASP A 1 91 ? -1.41 -33.688 1.874 1 98.81 91 ASP A CA 1
ATOM 747 C C . ASP A 1 91 ? -2.482 -32.875 1.16 1 98.81 91 ASP A C 1
ATOM 749 O O . ASP A 1 91 ? -2.947 -33.25 0.083 1 98.81 91 ASP A O 1
ATOM 753 N N . LEU A 1 92 ? -2.881 -31.797 1.728 1 98.62 92 LEU A N 1
ATOM 754 C CA . LEU A 1 92 ? -3.887 -30.922 1.149 1 98.62 92 LEU A CA 1
ATOM 755 C C . LEU A 1 92 ? -3.424 -30.375 -0.201 1 98.62 92 LEU A C 1
ATOM 757 O O . LEU A 1 92 ? -4.207 -30.328 -1.153 1 98.62 92 LEU A O 1
ATOM 761 N N . SER A 1 93 ? -2.176 -29.938 -0.266 1 98.81 93 SER A N 1
ATOM 762 C CA . SER A 1 93 ? -1.621 -29.453 -1.526 1 98.81 93 SER A CA 1
ATOM 763 C C . SER A 1 93 ? -1.724 -30.516 -2.619 1 98.81 93 SER A C 1
ATOM 765 O O . SER A 1 93 ? -2.076 -30.203 -3.758 1 98.81 93 SER A O 1
ATOM 767 N N . GLN A 1 94 ? -1.429 -31.703 -2.258 1 98.75 94 GLN A N 1
ATOM 768 C CA . GLN A 1 94 ? -1.504 -32.781 -3.234 1 98.75 94 GLN A CA 1
ATOM 769 C C . GLN A 1 94 ? -2.939 -33 -3.701 1 98.75 94 GLN A C 1
ATOM 771 O O . GLN A 1 94 ? -3.184 -33.25 -4.887 1 98.75 94 GLN A O 1
ATOM 776 N N . LEU A 1 95 ? -3.898 -32.938 -2.742 1 98.5 95 LEU A N 1
ATOM 777 C CA . LEU A 1 95 ? -5.309 -33.031 -3.104 1 98.5 95 LEU A CA 1
ATOM 778 C C . LEU A 1 95 ? -5.699 -31.984 -4.121 1 98.5 95 LEU A C 1
ATOM 780 O O . LEU A 1 95 ? -6.34 -32.281 -5.129 1 98.5 95 LEU A O 1
ATOM 784 N N . LEU A 1 96 ? -5.316 -30.812 -3.861 1 98.75 96 LEU A N 1
ATOM 785 C CA . LEU A 1 96 ? -5.645 -29.688 -4.73 1 98.75 96 LEU A CA 1
ATOM 786 C C . LEU A 1 96 ? -4.965 -29.828 -6.086 1 98.75 96 LEU A C 1
ATOM 788 O O . LEU A 1 96 ? -5.602 -29.656 -7.129 1 98.75 96 LEU A O 1
ATOM 792 N N . ASN A 1 97 ? -3.691 -30.172 -6.07 1 98.88 97 ASN A N 1
ATOM 793 C CA . ASN A 1 97 ? -2.93 -30.297 -7.309 1 98.88 97 ASN A CA 1
ATOM 794 C C . ASN A 1 97 ? -3.441 -31.453 -8.164 1 98.88 97 ASN A C 1
ATOM 796 O O . ASN A 1 97 ? -3.484 -31.344 -9.391 1 98.88 97 ASN A O 1
ATOM 800 N N . ASN A 1 98 ? -3.783 -32.562 -7.52 1 98.75 98 ASN A N 1
ATOM 801 C CA . ASN A 1 98 ? -4.324 -33.719 -8.258 1 98.75 98 ASN A CA 1
ATOM 802 C C . ASN A 1 98 ? -5.645 -33.344 -8.938 1 98.75 98 ASN A C 1
ATOM 804 O O . ASN A 1 98 ? -5.871 -33.719 -10.094 1 98.75 98 ASN A O 1
ATOM 808 N N . ASP A 1 99 ? -6.484 -32.688 -8.188 1 98.5 99 ASP A N 1
ATOM 809 C CA . ASP A 1 99 ? -7.754 -32.25 -8.773 1 98.5 99 ASP A CA 1
ATOM 810 C C . ASP A 1 99 ? -7.527 -31.281 -9.938 1 98.5 99 ASP A C 1
ATOM 812 O O . ASP A 1 99 ? -8.203 -31.375 -10.961 1 98.5 99 ASP A O 1
ATOM 816 N N . LEU A 1 100 ? -6.664 -30.391 -9.766 1 98.62 100 LEU A N 1
ATOM 817 C CA . LEU A 1 100 ? -6.312 -29.438 -10.812 1 98.62 100 LEU A CA 1
ATOM 818 C C . LEU A 1 100 ? -5.789 -30.156 -12.055 1 98.62 100 LEU A C 1
ATOM 820 O O . LEU A 1 100 ? -6.184 -29.828 -13.18 1 98.62 100 LEU A O 1
ATOM 824 N N . ALA A 1 101 ? -4.902 -31.094 -11.844 1 98.75 101 ALA A N 1
ATOM 825 C CA . ALA A 1 101 ? -4.34 -31.859 -12.945 1 98.75 101 ALA A CA 1
ATOM 826 C C . ALA A 1 101 ? -5.438 -32.594 -13.727 1 98.75 101 ALA A C 1
ATOM 828 O O . ALA A 1 101 ? -5.391 -32.656 -14.953 1 98.75 101 ALA A O 1
ATOM 829 N N . LYS A 1 102 ? -6.395 -33.156 -13.008 1 97.81 102 LYS A N 1
ATOM 830 C CA . LYS A 1 102 ? -7.531 -33.812 -13.648 1 97.81 102 LYS A CA 1
ATOM 831 C C . LYS A 1 102 ? -8.297 -32.812 -14.539 1 97.81 102 LYS A C 1
ATOM 833 O O . LYS A 1 102 ? -8.672 -33.156 -15.664 1 97.81 102 LYS A O 1
ATOM 838 N N . THR A 1 103 ? -8.555 -31.641 -13.992 1 97.69 103 THR A N 1
ATOM 839 C CA . THR A 1 103 ? -9.266 -30.609 -14.742 1 97.69 103 THR A CA 1
ATOM 840 C C . THR A 1 103 ? -8.508 -30.234 -16.016 1 97.69 103 THR A C 1
ATOM 842 O O . THR A 1 103 ? -9.094 -30.172 -17.094 1 97.69 103 THR A O 1
ATOM 845 N N . VAL A 1 104 ? -7.211 -30.031 -15.922 1 98.25 104 VAL A N 1
ATOM 846 C CA . VAL A 1 104 ? -6.371 -29.641 -17.047 1 98.25 104 VAL A CA 1
ATOM 847 C C . VAL A 1 104 ? -6.406 -30.75 -18.109 1 98.25 104 VAL A C 1
ATOM 849 O O . VAL A 1 104 ? -6.477 -30.453 -19.312 1 98.25 104 VAL A O 1
ATOM 852 N N . LYS A 1 105 ? -6.41 -31.969 -17.703 1 96.94 105 LYS A N 1
ATOM 853 C CA . LYS A 1 105 ? -6.371 -33.094 -18.609 1 96.94 105 LYS A CA 1
ATOM 854 C C . LYS A 1 105 ? -7.648 -33.188 -19.438 1 96.94 105 LYS A C 1
ATOM 856 O O . LYS A 1 105 ? -7.633 -33.719 -20.562 1 96.94 105 LYS A O 1
ATOM 861 N N . THR A 1 106 ? -8.734 -32.719 -18.891 1 94.5 106 THR A N 1
ATOM 862 C CA . THR A 1 106 ? -9.992 -32.781 -19.625 1 94.5 106 THR A CA 1
ATOM 863 C C . THR A 1 106 ? -9.969 -31.844 -20.828 1 94.5 106 THR A C 1
ATOM 865 O O . THR A 1 106 ? -10.625 -32.125 -21.844 1 94.5 106 THR A O 1
ATOM 868 N N . HIS A 1 107 ? -9.281 -30.688 -20.688 1 95.12 107 HIS A N 1
ATOM 869 C CA . HIS A 1 107 ? -9.148 -29.719 -21.766 1 95.12 107 HIS A CA 1
ATOM 870 C C . HIS A 1 107 ? -7.746 -29.109 -21.797 1 95.12 107 HIS A C 1
ATOM 872 O O . HIS A 1 107 ? -7.574 -27.922 -21.562 1 95.12 107 HIS A O 1
ATOM 878 N N . PRO A 1 108 ? -6.793 -29.922 -22.219 1 96.19 108 PRO A N 1
ATOM 879 C CA . PRO A 1 108 ? -5.402 -29.484 -22.125 1 96.19 108 PRO A CA 1
ATOM 880 C C . PRO A 1 108 ? -5.09 -28.312 -23.062 1 96.19 108 PRO A C 1
ATOM 882 O O . PRO A 1 108 ? -4.062 -27.656 -22.906 1 96.19 108 PRO A O 1
ATOM 885 N N . ASP A 1 109 ? -5.965 -28.062 -24.047 1 96.81 109 ASP A N 1
ATOM 886 C CA . ASP A 1 109 ? -5.77 -26.938 -24.953 1 96.81 109 ASP A CA 1
ATOM 887 C C . ASP A 1 109 ? -6.355 -25.656 -24.375 1 96.81 109 ASP A C 1
ATOM 889 O O . ASP A 1 109 ? -6.078 -24.562 -24.875 1 96.81 109 ASP A O 1
ATOM 893 N N . ARG A 1 110 ? -7.125 -25.75 -23.266 1 98.19 110 ARG A N 1
ATOM 894 C CA . ARG A 1 110 ? -7.84 -24.594 -22.734 1 98.19 110 ARG A CA 1
ATOM 895 C C . ARG A 1 110 ? -7.355 -24.234 -21.328 1 98.19 110 ARG A C 1
ATOM 897 O O . ARG A 1 110 ? -7.574 -23.125 -20.859 1 98.19 110 ARG A O 1
ATOM 904 N N . PHE A 1 111 ? -6.742 -25.203 -20.688 1 98.69 111 PHE A N 1
ATOM 905 C CA . PHE A 1 111 ? -6.371 -24.984 -19.297 1 98.69 111 PHE A CA 1
ATOM 906 C C . PHE A 1 111 ? -4.906 -25.328 -19.062 1 98.69 111 PHE A C 1
ATOM 908 O O . PHE A 1 111 ? -4.398 -26.312 -19.625 1 98.69 111 PHE A O 1
ATOM 915 N N . VAL A 1 112 ? -4.199 -24.547 -18.297 1 98.62 112 VAL A N 1
ATOM 916 C CA . VAL A 1 112 ? -2.857 -24.766 -17.766 1 98.62 112 VAL A CA 1
ATOM 917 C C . VAL A 1 112 ? -2.889 -24.688 -16.25 1 98.62 112 VAL A C 1
ATOM 919 O O . VAL A 1 112 ? -3.678 -23.922 -15.672 1 98.62 112 VAL A O 1
ATOM 922 N N . GLY A 1 113 ? -2.119 -25.516 -15.578 1 98.75 113 GLY A N 1
ATOM 923 C CA . 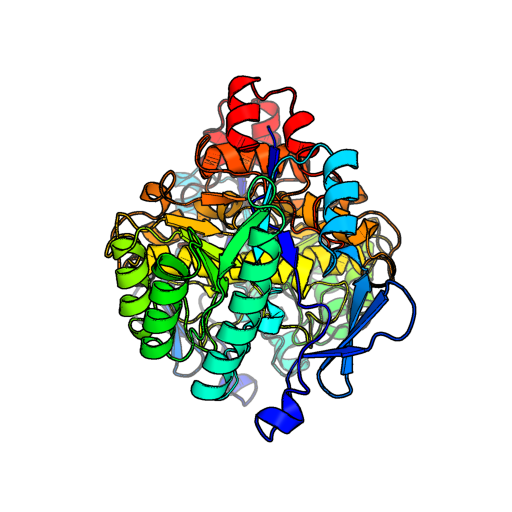GLY A 1 113 ? -2.166 -25.531 -14.125 1 98.75 113 GLY A CA 1
ATOM 924 C C . GLY A 1 113 ? -0.95 -24.891 -13.484 1 98.75 113 GLY A C 1
ATOM 925 O O . GLY A 1 113 ? 0.173 -25.062 -13.961 1 98.75 113 GLY A O 1
ATOM 926 N N . LEU A 1 114 ? -1.165 -24.125 -12.398 1 98.88 114 LEU A N 1
ATOM 927 C CA . LEU A 1 114 ? -0.158 -23.734 -11.422 1 98.88 114 LEU A CA 1
ATOM 928 C C . LEU A 1 114 ? -0.406 -24.438 -10.086 1 98.88 114 LEU A C 1
ATOM 930 O O . LEU A 1 114 ? -1.446 -24.234 -9.453 1 98.88 114 LEU A O 1
ATOM 934 N N . GLY A 1 115 ? 0.537 -25.172 -9.68 1 98.88 115 GLY A N 1
ATOM 935 C CA . GLY A 1 115 ? 0.364 -25.953 -8.461 1 98.88 115 GLY A CA 1
ATOM 936 C C . GLY A 1 115 ? 0.469 -25.109 -7.199 1 98.88 115 GLY A C 1
ATOM 937 O O . GLY A 1 115 ? 0.934 -23.969 -7.246 1 98.88 115 GLY A O 1
ATOM 938 N N . THR A 1 116 ? -0.01 -25.672 -6.082 1 98.88 116 THR A N 1
ATOM 939 C CA . THR A 1 116 ? 0.194 -25.078 -4.762 1 98.88 116 THR A CA 1
ATOM 940 C C . THR A 1 116 ? 1.177 -25.922 -3.943 1 98.88 116 THR A C 1
ATOM 942 O O . THR A 1 116 ? 1.391 -27.094 -4.234 1 98.88 116 THR A O 1
ATOM 945 N N . LEU A 1 117 ? 1.842 -25.297 -2.977 1 98.94 117 LEU A N 1
ATOM 946 C CA . LEU A 1 117 ? 2.924 -25.922 -2.225 1 98.94 117 LEU A CA 1
ATOM 947 C C . LEU A 1 117 ? 2.744 -25.703 -0.727 1 98.94 117 LEU A C 1
ATOM 949 O O . LEU A 1 117 ? 2.268 -24.641 -0.303 1 98.94 117 LEU A O 1
ATOM 953 N N . PRO A 1 118 ? 3.168 -26.688 0.101 1 98.88 118 PRO A N 1
ATOM 954 C CA . PRO A 1 118 ? 3.26 -26.453 1.545 1 98.88 118 PRO A CA 1
ATOM 955 C C . PRO A 1 118 ? 4.484 -25.625 1.932 1 98.88 118 PRO A C 1
ATOM 957 O O . PRO A 1 118 ? 5.41 -26.141 2.562 1 98.88 118 PRO A O 1
ATOM 960 N N . MET A 1 119 ? 4.465 -24.359 1.736 1 98.81 119 MET A N 1
ATOM 961 C CA . MET A 1 119 ? 5.629 -23.469 1.757 1 98.81 119 MET A CA 1
ATOM 962 C C . MET A 1 119 ? 6.18 -23.328 3.172 1 98.81 119 MET A C 1
ATOM 964 O O . MET A 1 119 ? 7.344 -22.969 3.357 1 98.81 119 MET A O 1
ATOM 968 N N . GLN A 1 120 ? 5.324 -23.594 4.191 1 98.69 120 GLN A N 1
ATOM 969 C CA . GLN A 1 120 ? 5.801 -23.5 5.566 1 98.69 120 GLN A CA 1
ATOM 970 C C . GLN A 1 120 ? 6.801 -24.609 5.875 1 98.69 120 GLN A C 1
ATOM 972 O O . GLN A 1 120 ? 7.488 -24.562 6.898 1 98.69 120 GLN A O 1
ATOM 977 N N . ALA A 1 121 ? 6.836 -25.641 5.027 1 98.81 121 ALA A N 1
ATOM 978 C CA . ALA A 1 121 ? 7.793 -26.734 5.102 1 98.81 121 ALA A CA 1
ATOM 979 C C . ALA A 1 121 ? 8.586 -26.875 3.803 1 98.81 121 ALA A C 1
ATOM 981 O O . ALA A 1 121 ? 8.242 -27.688 2.941 1 98.81 121 ALA A O 1
ATOM 982 N N . PRO A 1 122 ? 9.711 -26.219 3.721 1 98.75 122 PRO A N 1
ATOM 983 C CA . PRO A 1 122 ? 10.414 -26.047 2.451 1 98.75 122 PRO A CA 1
ATOM 984 C C . PRO A 1 122 ? 10.828 -27.375 1.814 1 98.75 122 PRO A C 1
ATOM 986 O O . PRO A 1 122 ? 10.781 -27.516 0.589 1 98.75 122 PRO A O 1
ATOM 989 N N . GLU A 1 123 ? 11.203 -28.328 2.604 1 98.69 123 GLU A N 1
ATOM 990 C CA . GLU A 1 123 ? 11.57 -29.625 2.043 1 98.69 123 GLU A CA 1
ATOM 991 C C . GLU A 1 123 ? 10.383 -30.281 1.355 1 98.69 123 GLU A C 1
ATOM 993 O O . GLU A 1 123 ? 10.508 -30.797 0.245 1 98.69 123 GLU A O 1
ATOM 998 N N . LEU A 1 124 ? 9.258 -30.25 2.035 1 98.94 124 LEU A N 1
ATOM 999 C CA . LEU A 1 124 ? 8.031 -30.781 1.447 1 98.94 124 LEU A CA 1
ATOM 1000 C C . LEU A 1 124 ? 7.613 -29.969 0.228 1 98.94 124 LEU A C 1
ATOM 1002 O O . LEU A 1 124 ? 7.098 -30.531 -0.746 1 98.94 124 LEU A O 1
ATOM 1006 N N . ALA A 1 125 ? 7.805 -28.719 0.318 1 98.94 125 ALA A N 1
ATOM 1007 C CA . ALA A 1 125 ? 7.48 -27.828 -0.798 1 98.94 125 ALA A CA 1
ATOM 1008 C C . ALA A 1 125 ? 8.312 -28.172 -2.031 1 98.94 125 ALA A C 1
ATOM 1010 O O . ALA A 1 125 ? 7.785 -28.219 -3.148 1 98.94 125 ALA A O 1
ATOM 1011 N N . VAL A 1 126 ? 9.609 -28.422 -1.821 1 98.94 126 VAL A N 1
ATOM 1012 C CA . VAL A 1 126 ? 10.492 -28.781 -2.922 1 98.94 126 VAL A CA 1
ATOM 1013 C C . VAL A 1 126 ? 10.008 -30.078 -3.562 1 98.94 126 VAL A C 1
ATOM 1015 O O . VAL A 1 126 ? 9.938 -30.188 -4.789 1 98.94 126 VAL A O 1
ATOM 1018 N N . GLN A 1 127 ? 9.656 -31.031 -2.746 1 98.88 127 GLN A N 1
ATOM 1019 C CA . GLN A 1 127 ? 9.164 -32.312 -3.252 1 98.88 127 GLN A CA 1
ATOM 1020 C C . GLN A 1 127 ? 7.902 -32.125 -4.09 1 98.88 127 GLN A C 1
ATOM 1022 O O . GLN A 1 127 ? 7.801 -32.656 -5.195 1 98.88 127 GLN A O 1
ATOM 1027 N N . GLU A 1 128 ? 6.977 -31.391 -3.584 1 98.94 128 GLU A N 1
ATOM 1028 C CA . GLU A 1 128 ? 5.723 -31.172 -4.297 1 98.94 128 GLU A CA 1
ATOM 1029 C C . GLU A 1 128 ? 5.934 -30.344 -5.559 1 98.94 128 GLU A C 1
ATOM 1031 O O . GLU A 1 128 ? 5.277 -30.578 -6.578 1 98.94 128 GLU A O 1
ATOM 1036 N N . LEU A 1 129 ? 6.824 -29.375 -5.492 1 98.94 129 LEU A N 1
ATOM 1037 C CA . LEU A 1 129 ? 7.156 -28.578 -6.672 1 98.94 129 LEU A CA 1
ATOM 1038 C C . LEU A 1 129 ? 7.676 -29.469 -7.793 1 98.94 129 LEU A C 1
ATOM 1040 O O . LEU A 1 129 ? 7.227 -29.359 -8.938 1 98.94 129 LEU A O 1
ATOM 1044 N N . ARG A 1 130 ? 8.594 -30.312 -7.477 1 98.81 130 ARG A N 1
ATOM 1045 C CA . ARG A 1 130 ? 9.156 -31.219 -8.477 1 98.81 130 ARG A CA 1
ATOM 1046 C C . ARG A 1 130 ? 8.078 -32.156 -9.031 1 98.81 130 ARG A C 1
ATOM 1048 O O . ARG A 1 130 ? 8.039 -32.406 -10.234 1 98.81 130 ARG A O 1
ATOM 1055 N N . ARG A 1 131 ? 7.219 -32.656 -8.141 1 98.81 131 ARG A N 1
ATOM 1056 C CA . ARG A 1 131 ? 6.117 -33.5 -8.586 1 98.81 131 ARG A CA 1
ATOM 1057 C C . ARG A 1 131 ? 5.195 -32.719 -9.539 1 98.81 131 ARG A C 1
ATOM 1059 O O . ARG A 1 131 ? 4.805 -33.25 -10.578 1 98.81 131 ARG A O 1
ATOM 1066 N N . CYS A 1 132 ? 4.828 -31.484 -9.18 1 98.75 132 CYS A N 1
ATOM 1067 C CA . CYS A 1 132 ? 3.994 -30.641 -10.039 1 98.75 132 CYS A CA 1
ATOM 1068 C C . CYS A 1 132 ? 4.598 -30.531 -11.43 1 98.75 132 CYS A C 1
ATOM 1070 O O . CYS A 1 132 ? 3.891 -30.656 -12.43 1 98.75 132 CYS A O 1
ATOM 1072 N N . ARG A 1 133 ? 5.871 -30.375 -11.477 1 98.19 133 ARG A N 1
ATOM 1073 C CA . ARG A 1 133 ? 6.559 -30.141 -12.75 1 98.19 133 ARG A CA 1
ATOM 1074 C C . ARG A 1 133 ? 6.711 -31.438 -13.531 1 98.19 133 ARG A C 1
ATOM 1076 O O . ARG A 1 133 ? 6.379 -31.5 -14.719 1 98.19 133 ARG A O 1
ATOM 1083 N N . THR A 1 134 ? 7.16 -32.5 -12.922 1 97.25 134 THR A N 1
ATOM 1084 C CA . THR A 1 134 ? 7.617 -33.688 -13.625 1 97.25 134 THR A CA 1
ATOM 1085 C C . THR A 1 134 ? 6.469 -34.656 -13.812 1 97.25 134 THR A C 1
ATOM 1087 O O . THR A 1 134 ? 6.383 -35.344 -14.844 1 97.25 134 THR A O 1
ATOM 1090 N N . GLU A 1 135 ? 5.598 -34.75 -12.82 1 98 135 GLU A N 1
ATOM 1091 C CA . GLU A 1 135 ? 4.535 -35.75 -12.891 1 98 135 GLU A CA 1
ATOM 1092 C C . GLU A 1 135 ? 3.234 -35.125 -13.398 1 98 135 GLU A C 1
ATOM 1094 O O . GLU A 1 135 ? 2.527 -35.719 -14.211 1 98 135 GLU A O 1
ATOM 1099 N N . LEU A 1 136 ? 2.914 -33.938 -12.984 1 98.5 136 LEU A N 1
ATOM 1100 C CA . LEU A 1 136 ? 1.618 -33.375 -13.312 1 98.5 136 LEU A CA 1
ATOM 1101 C C . LEU A 1 136 ? 1.723 -32.469 -14.531 1 98.5 136 LEU A C 1
ATOM 1103 O O . LEU A 1 136 ? 0.707 -32.094 -15.133 1 98.5 136 LEU A O 1
ATOM 1107 N N . GLY A 1 137 ? 2.969 -32 -14.844 1 97.94 137 GLY A N 1
ATOM 1108 C CA . GLY A 1 137 ? 3.193 -31.25 -16.062 1 97.94 137 GLY A CA 1
ATOM 1109 C C . GLY A 1 137 ? 2.873 -29.781 -15.906 1 97.94 137 GLY A C 1
ATOM 1110 O O . GLY A 1 137 ? 2.609 -29.078 -16.891 1 97.94 137 GLY A O 1
ATOM 1111 N N . PHE A 1 138 ? 2.756 -29.266 -14.68 1 98.75 138 PHE A N 1
ATOM 1112 C CA . PHE A 1 138 ? 2.498 -27.844 -14.445 1 98.75 138 PHE A CA 1
ATOM 1113 C C . PHE A 1 138 ? 3.738 -27.016 -14.75 1 98.75 138 PHE A C 1
ATOM 1115 O O . PHE A 1 138 ? 4.84 -27.359 -14.312 1 98.75 138 PHE A O 1
ATOM 1122 N N . PRO A 1 139 ? 3.602 -25.938 -15.484 1 98.56 139 PRO A N 1
ATOM 1123 C CA . PRO A 1 139 ? 4.75 -25.078 -15.789 1 98.56 139 PRO A CA 1
ATOM 1124 C C . PRO A 1 139 ? 5.125 -24.156 -14.633 1 98.56 139 PRO A C 1
ATOM 1126 O O . PRO A 1 139 ? 6.129 -23.438 -14.703 1 98.56 139 PRO A O 1
ATOM 1129 N N . GLY A 1 140 ? 4.305 -24.125 -13.57 1 98.75 140 GLY A N 1
ATOM 1130 C CA . GLY A 1 140 ? 4.586 -23.234 -12.445 1 98.75 140 GLY A CA 1
ATOM 1131 C C . GLY A 1 140 ? 3.76 -23.562 -11.211 1 98.75 140 GLY A C 1
ATOM 1132 O O . GLY A 1 140 ? 3.076 -24.594 -11.172 1 98.75 140 GLY A O 1
ATOM 1133 N N . VAL A 1 141 ? 3.938 -22.703 -10.18 1 98.94 141 VAL A N 1
ATOM 1134 C CA . VAL A 1 141 ? 3.238 -22.828 -8.906 1 98.94 141 VAL A CA 1
ATOM 1135 C C . VAL A 1 141 ? 2.785 -21.453 -8.422 1 98.94 141 VAL A C 1
ATOM 1137 O O . VAL A 1 141 ? 3.365 -20.438 -8.797 1 98.94 141 VAL A O 1
ATOM 1140 N N . GLN A 1 142 ? 1.697 -21.438 -7.695 1 98.94 142 GLN A N 1
ATOM 1141 C CA . GLN A 1 142 ? 1.247 -20.25 -6.984 1 98.94 142 GLN A CA 1
ATOM 1142 C C . GLN A 1 142 ? 1.624 -20.312 -5.508 1 98.94 142 GLN A C 1
ATOM 1144 O O . GLN A 1 142 ? 1.425 -21.344 -4.855 1 98.94 142 GLN A O 1
ATOM 1149 N N . ILE A 1 143 ? 2.199 -19.234 -5.023 1 98.88 143 ILE A N 1
ATOM 1150 C CA . ILE A 1 143 ? 2.523 -19.172 -3.604 1 98.88 143 ILE A CA 1
ATOM 1151 C C . ILE A 1 143 ? 2.002 -17.859 -3.018 1 98.88 143 ILE A C 1
ATOM 1153 O O . ILE A 1 143 ? 1.602 -16.969 -3.756 1 98.88 143 ILE A O 1
ATOM 1157 N N . GLY A 1 144 ? 2.039 -17.781 -1.704 1 98.62 144 GLY A N 1
ATOM 1158 C CA . GLY A 1 144 ? 1.637 -16.562 -1.018 1 98.62 144 GLY A CA 1
ATOM 1159 C C . GLY A 1 144 ? 2.709 -15.484 -1.03 1 98.62 144 GLY A C 1
ATOM 1160 O O . GLY A 1 144 ? 3.881 -15.773 -1.279 1 98.62 144 GLY A O 1
ATOM 1161 N N . SER A 1 145 ? 2.273 -14.266 -0.716 1 98.5 145 SER A N 1
ATOM 1162 C CA . SER A 1 145 ? 3.199 -13.141 -0.635 1 98.5 145 SER A CA 1
ATOM 1163 C C . SER A 1 145 ? 4.086 -13.242 0.6 1 98.5 145 SER A C 1
ATOM 1165 O O . SER A 1 145 ? 5.07 -12.508 0.727 1 98.5 145 SER A O 1
ATOM 1167 N N . HIS A 1 146 ? 3.764 -14.055 1.467 1 98.25 146 HIS A N 1
ATOM 1168 C CA . HIS A 1 146 ? 4.547 -14.453 2.633 1 98.25 146 HIS A CA 1
ATOM 1169 C C . HIS A 1 146 ? 4.121 -15.828 3.139 1 98.25 146 HIS A C 1
ATOM 1171 O O . HIS A 1 146 ? 3.098 -16.359 2.711 1 98.25 146 HIS A O 1
ATOM 1177 N N . ILE A 1 147 ? 4.926 -16.438 3.967 1 98.31 147 ILE A N 1
ATOM 1178 C CA . ILE A 1 147 ? 4.629 -17.703 4.633 1 98.31 147 ILE A CA 1
ATOM 1179 C C . ILE A 1 147 ? 4.672 -17.516 6.148 1 98.31 147 ILE A C 1
ATOM 1181 O O . ILE A 1 147 ? 5.75 -17.516 6.746 1 98.31 147 ILE A O 1
ATOM 1185 N N . ASN A 1 148 ? 3.455 -17.406 6.75 1 96.94 148 ASN A N 1
ATOM 1186 C CA . ASN A 1 148 ? 3.377 -17.094 8.172 1 96.94 148 ASN A CA 1
ATOM 1187 C C . ASN A 1 148 ? 4.227 -15.883 8.531 1 96.94 148 ASN A C 1
ATOM 1189 O O . ASN A 1 148 ? 3.979 -14.781 8.039 1 96.94 148 ASN A O 1
ATOM 1193 N N . THR A 1 149 ? 5.316 -16.047 9.258 1 96.94 149 THR A N 1
ATOM 1194 C CA . THR A 1 149 ? 6.121 -14.906 9.695 1 96.94 149 THR A CA 1
ATOM 1195 C C . THR A 1 149 ? 7.289 -14.672 8.75 1 96.94 149 THR A C 1
ATOM 1197 O O . THR A 1 149 ? 8.094 -13.758 8.961 1 96.94 149 THR A O 1
ATOM 1200 N N . TRP A 1 150 ? 7.363 -15.477 7.621 1 98.25 150 TRP A N 1
ATOM 1201 C CA . TRP A 1 150 ? 8.477 -15.344 6.688 1 98.25 150 TRP A CA 1
ATOM 1202 C C . TRP A 1 150 ? 8.094 -14.469 5.5 1 98.25 150 TRP A C 1
ATOM 1204 O O . TRP A 1 150 ? 7.105 -14.742 4.812 1 98.25 150 TRP A O 1
ATOM 1214 N N . ASN A 1 151 ? 8.883 -13.43 5.309 1 98.5 151 ASN A N 1
ATOM 1215 C CA . ASN A 1 151 ? 8.844 -12.828 3.984 1 98.5 151 ASN A CA 1
ATOM 1216 C C . ASN A 1 151 ? 9.516 -13.703 2.941 1 98.5 151 ASN A C 1
ATOM 1218 O O . ASN A 1 151 ? 10.148 -14.711 3.283 1 98.5 151 ASN A O 1
ATOM 1222 N N . LEU A 1 152 ? 9.414 -13.359 1.683 1 98.75 152 LEU A N 1
ATOM 1223 C CA . LEU A 1 152 ? 9.844 -14.242 0.603 1 98.75 152 LEU A CA 1
ATOM 1224 C C . LEU A 1 152 ? 11.359 -14.234 0.469 1 98.75 152 LEU A C 1
ATOM 1226 O O . LEU A 1 152 ? 11.922 -14.992 -0.322 1 98.75 152 LEU A O 1
ATOM 1230 N N . ASP A 1 153 ? 12.008 -13.391 1.264 1 98.81 153 ASP A N 1
ATOM 1231 C CA . ASP A 1 153 ? 13.469 -13.422 1.256 1 98.81 153 ASP A CA 1
ATOM 1232 C C . ASP A 1 153 ? 14.008 -14.328 2.359 1 98.81 153 ASP A C 1
ATOM 1234 O O . ASP A 1 153 ? 15.219 -14.453 2.535 1 98.81 153 ASP A O 1
ATOM 1238 N N . ALA A 1 154 ? 13.172 -14.945 3.152 1 98.69 154 ALA A N 1
ATOM 1239 C CA . ALA A 1 154 ? 13.625 -15.836 4.219 1 98.69 154 ALA A CA 1
ATOM 1240 C C . ALA A 1 154 ? 14.539 -16.922 3.668 1 98.69 154 ALA A 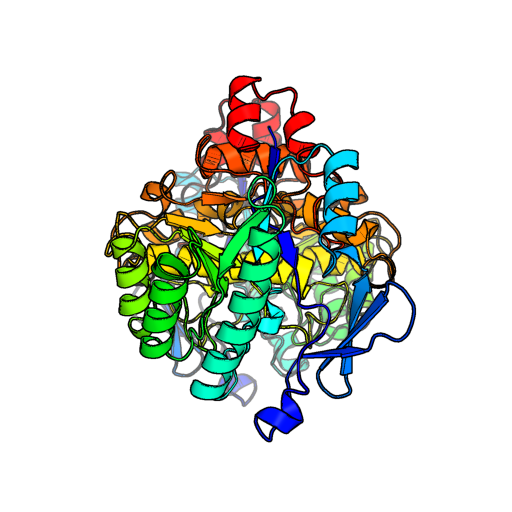C 1
ATOM 1242 O O . ALA A 1 154 ? 14.203 -17.594 2.686 1 98.69 154 ALA A O 1
ATOM 1243 N N . PRO A 1 155 ? 15.664 -17.156 4.324 1 98.5 155 PRO A N 1
ATOM 1244 C CA . PRO A 1 155 ? 16.594 -18.172 3.834 1 98.5 155 PRO A CA 1
ATOM 1245 C C . PRO A 1 155 ? 15.984 -19.562 3.797 1 98.5 155 PRO A C 1
ATOM 1247 O O . PRO A 1 155 ? 16.375 -20.391 2.973 1 98.5 155 PRO A O 1
ATOM 1250 N N . GLU A 1 156 ? 15 -19.781 4.652 1 98.69 156 GLU A N 1
ATOM 1251 C CA . GLU A 1 156 ? 14.305 -21.062 4.691 1 98.69 156 GLU A CA 1
ATOM 1252 C C . GLU A 1 156 ? 13.688 -21.406 3.334 1 98.69 156 GLU A C 1
ATOM 1254 O O . GLU A 1 156 ? 13.516 -22.578 2.994 1 98.69 156 GLU A O 1
ATOM 1259 N N . LEU A 1 157 ? 13.438 -20.406 2.516 1 98.88 157 LEU A N 1
ATOM 1260 C CA . LEU A 1 157 ? 12.711 -20.609 1.269 1 98.88 157 LEU A CA 1
ATOM 1261 C C . LEU A 1 157 ? 13.672 -20.781 0.097 1 98.88 157 LEU A C 1
ATOM 1263 O O . LEU A 1 157 ? 13.25 -21.109 -1.014 1 98.88 157 LEU A O 1
ATOM 1267 N N . TYR A 1 158 ? 14.992 -20.578 0.278 1 98.81 158 TYR A N 1
ATOM 1268 C CA . TYR A 1 158 ? 15.977 -20.625 -0.794 1 98.81 158 TYR A CA 1
ATOM 1269 C C . TYR A 1 158 ? 15.938 -21.953 -1.527 1 98.81 158 TYR A C 1
ATOM 1271 O O . TYR A 1 158 ? 15.992 -22 -2.758 1 98.81 158 TYR A O 1
ATOM 1279 N N . PRO A 1 159 ? 15.742 -23.078 -0.751 1 98.88 159 PRO A N 1
ATOM 1280 C CA . PRO A 1 159 ? 15.695 -24.344 -1.474 1 98.88 159 PRO A CA 1
ATOM 1281 C C . PRO A 1 159 ? 14.523 -24.422 -2.449 1 98.88 159 PRO A C 1
ATOM 1283 O O . PRO A 1 159 ? 14.633 -25.062 -3.504 1 98.88 159 PRO A O 1
ATOM 1286 N N . VAL A 1 160 ? 13.43 -23.844 -2.104 1 98.94 160 VAL A N 1
ATOM 1287 C CA . VAL A 1 160 ? 12.258 -23.859 -2.975 1 98.94 160 VAL A CA 1
ATOM 1288 C C . VAL A 1 160 ? 12.539 -23.047 -4.234 1 98.94 160 VAL A C 1
ATOM 1290 O O . VAL A 1 160 ? 12.25 -23.484 -5.348 1 98.94 160 VAL A O 1
ATOM 1293 N N . PHE A 1 161 ? 13.148 -21.859 -4.098 1 98.94 161 PHE A N 1
ATOM 1294 C CA . PHE A 1 161 ? 13.477 -21.016 -5.242 1 98.94 161 PHE A CA 1
ATOM 1295 C C . PHE A 1 161 ? 14.531 -21.688 -6.121 1 98.94 161 PHE A C 1
ATOM 1297 O O . PHE A 1 161 ? 14.461 -21.609 -7.348 1 98.94 161 PHE A O 1
ATOM 1304 N N . ALA A 1 162 ? 15.453 -22.344 -5.477 1 98.88 162 ALA A N 1
ATOM 1305 C CA . ALA A 1 162 ? 16.453 -23.094 -6.23 1 98.88 162 ALA A CA 1
ATOM 1306 C C . ALA A 1 162 ? 15.805 -24.188 -7.07 1 98.88 162 ALA A C 1
ATOM 1308 O O . ALA A 1 162 ? 16.141 -24.359 -8.25 1 98.88 162 ALA A O 1
ATOM 1309 N N . ALA A 1 163 ? 14.93 -24.938 -6.492 1 98.88 163 ALA A N 1
ATOM 1310 C CA . ALA A 1 163 ? 14.227 -26 -7.207 1 98.88 163 ALA A CA 1
ATOM 1311 C C . ALA A 1 163 ? 13.414 -25.422 -8.367 1 98.88 163 ALA A C 1
ATOM 1313 O O . ALA A 1 163 ? 13.375 -26.016 -9.453 1 98.88 163 ALA A O 1
ATOM 1314 N N . ALA A 1 164 ? 12.75 -24.312 -8.109 1 98.88 164 ALA A N 1
ATOM 1315 C CA . ALA A 1 164 ? 11.961 -23.672 -9.156 1 98.88 164 ALA A CA 1
ATOM 1316 C C . ALA A 1 164 ? 12.844 -23.297 -10.344 1 98.88 164 ALA A C 1
ATOM 1318 O O . ALA A 1 164 ? 12.5 -23.562 -11.5 1 98.88 164 ALA A O 1
ATOM 1319 N N . GLU A 1 165 ? 13.953 -22.688 -10.023 1 98.5 165 GLU A N 1
ATOM 1320 C CA . GLU A 1 165 ? 14.875 -22.297 -11.086 1 98.5 165 GLU A CA 1
ATOM 1321 C C . GLU A 1 165 ? 15.406 -23.516 -11.836 1 98.5 165 GLU A C 1
ATOM 1323 O O . GLU A 1 165 ? 15.445 -23.531 -13.07 1 98.5 165 GLU A O 1
ATOM 1328 N N . GLU A 1 166 ? 15.742 -24.547 -11.094 1 98.12 166 GLU A N 1
ATOM 1329 C CA . GLU A 1 166 ? 16.312 -25.766 -11.656 1 98.12 166 GLU A CA 1
ATOM 1330 C C . GLU A 1 166 ? 15.328 -26.453 -12.594 1 98.12 166 GLU A C 1
ATOM 1332 O O . GLU A 1 166 ? 15.719 -26.984 -13.633 1 98.12 166 GLU A O 1
ATOM 1337 N N . THR A 1 167 ? 14.125 -26.438 -12.281 1 98.06 167 THR A N 1
ATOM 1338 C CA . THR A 1 167 ? 13.117 -27.172 -13.039 1 98.06 167 THR A CA 1
ATOM 1339 C C . THR A 1 167 ? 12.383 -26.25 -14.008 1 98.06 167 THR A C 1
ATOM 1341 O O . THR A 1 167 ? 11.43 -26.672 -14.664 1 98.06 167 THR A O 1
ATOM 1344 N N . ASN A 1 168 ? 12.766 -24.969 -14.055 1 97.75 168 ASN A N 1
ATOM 1345 C CA . ASN A 1 168 ? 12.117 -23.969 -14.898 1 97.75 168 ASN A CA 1
ATOM 1346 C C . ASN A 1 168 ? 10.633 -23.828 -14.555 1 97.75 168 ASN A C 1
ATOM 1348 O O . ASN A 1 168 ? 9.789 -23.797 -15.453 1 97.75 168 ASN A O 1
ATOM 1352 N N . CYS A 1 169 ? 10.359 -23.891 -13.289 1 98.12 169 CYS A N 1
ATOM 1353 C CA . CYS A 1 169 ? 9.016 -23.672 -12.766 1 98.12 169 CYS A CA 1
ATOM 1354 C C . CYS A 1 169 ? 8.789 -22.203 -12.422 1 98.12 169 CYS A C 1
ATOM 1356 O O . CYS A 1 169 ? 9.516 -21.641 -11.609 1 98.12 169 CYS A O 1
ATOM 1358 N N . SER A 1 170 ? 7.785 -21.578 -13.07 1 98.5 170 SER A N 1
ATOM 1359 C CA . SER A 1 170 ? 7.473 -20.188 -12.766 1 98.5 170 SER A CA 1
ATOM 1360 C C . SER A 1 170 ? 6.73 -20.062 -11.438 1 98.5 170 SER A C 1
ATOM 1362 O O . SER A 1 170 ? 6.066 -21.016 -11 1 98.5 170 SER A O 1
ATOM 1364 N N . ILE A 1 171 ? 6.867 -18.953 -10.828 1 98.88 171 ILE A N 1
ATOM 1365 C CA . ILE A 1 171 ? 6.219 -18.703 -9.539 1 98.88 171 ILE A CA 1
ATOM 1366 C C . ILE A 1 171 ? 5.246 -17.531 -9.672 1 98.88 171 ILE A C 1
ATOM 1368 O O . ILE A 1 171 ? 5.625 -16.438 -10.117 1 98.88 171 ILE A O 1
ATOM 1372 N N . PHE A 1 172 ? 4 -17.766 -9.391 1 98.88 172 PHE A N 1
ATOM 1373 C CA . PHE A 1 172 ? 2.982 -16.719 -9.297 1 98.88 172 PHE A CA 1
ATOM 1374 C C . PHE A 1 172 ? 2.691 -16.375 -7.844 1 98.88 172 PHE A C 1
ATOM 1376 O O . PHE A 1 172 ? 2.246 -17.219 -7.07 1 98.88 172 PHE A O 1
ATOM 1383 N N . VAL A 1 173 ? 2.977 -15.117 -7.441 1 98.94 173 VAL A N 1
ATOM 1384 C CA . VAL A 1 173 ? 2.832 -14.672 -6.059 1 98.94 173 VAL A CA 1
ATOM 1385 C C . VAL A 1 173 ? 1.495 -13.961 -5.883 1 98.94 173 VAL A C 1
ATOM 1387 O O . VAL A 1 173 ? 1.219 -12.969 -6.566 1 98.94 173 VAL A O 1
ATOM 1390 N N . HIS A 1 174 ? 0.707 -14.508 -4.992 1 98.81 174 HIS A N 1
ATOM 1391 C CA . HIS A 1 174 ? -0.62 -13.961 -4.715 1 98.81 174 HIS A CA 1
ATOM 1392 C C . HIS A 1 174 ? -0.805 -13.695 -3.225 1 98.81 174 HIS A C 1
ATOM 1394 O O . HIS A 1 174 ? -0.586 -14.586 -2.398 1 98.81 174 HIS A O 1
ATOM 1400 N N . PRO A 1 175 ? -1.233 -12.43 -2.865 1 96.62 175 PRO A N 1
ATOM 1401 C CA . PRO A 1 175 ? -1.499 -12.172 -1.449 1 96.62 175 PRO A CA 1
ATOM 1402 C C . PRO A 1 175 ? -2.768 -12.859 -0.95 1 96.62 175 PRO A C 1
ATOM 1404 O O . PRO A 1 175 ? -3.664 -13.164 -1.743 1 96.62 175 PRO A O 1
ATOM 1407 N N . TRP A 1 176 ? -2.859 -13.148 0.428 1 83.56 176 TRP A N 1
ATOM 1408 C CA . TRP A 1 176 ? -4.047 -13.867 0.875 1 83.56 176 TRP A CA 1
ATOM 1409 C C . TRP A 1 176 ? -4.406 -13.484 2.309 1 83.56 176 TRP A C 1
ATOM 1411 O O . TRP A 1 176 ? -5.566 -13.578 2.711 1 83.56 176 TRP A O 1
ATOM 1421 N N . ASP A 1 177 ? -3.475 -13.219 3.207 1 85.25 177 ASP A N 1
ATOM 1422 C CA . ASP A 1 177 ? -3.76 -13.109 4.633 1 85.25 177 ASP A CA 1
ATOM 1423 C C . ASP A 1 177 ? -3.248 -11.781 5.195 1 85.25 177 ASP A C 1
ATOM 1425 O O . ASP A 1 177 ? -2.256 -11.75 5.926 1 85.25 177 ASP A O 1
ATOM 1429 N N . MET A 1 178 ? -3.924 -10.719 4.859 1 83.25 178 MET A N 1
ATOM 1430 C CA . MET A 1 178 ? -3.598 -9.422 5.457 1 83.25 178 MET A CA 1
ATOM 1431 C C . MET A 1 178 ? -4.52 -9.125 6.633 1 83.25 178 MET A C 1
ATOM 1433 O O . MET A 1 178 ? -5.43 -9.898 6.93 1 83.25 178 MET A O 1
ATOM 1437 N N . GLU A 1 179 ? -4.102 -8.078 7.359 1 87.44 179 GLU A N 1
ATOM 1438 C CA . GLU A 1 179 ? -4.906 -7.664 8.508 1 87.44 179 GLU A CA 1
ATOM 1439 C C . GLU A 1 179 ? -6.348 -7.375 8.086 1 87.44 179 GLU A C 1
ATOM 1441 O O . GLU A 1 179 ? -6.586 -6.648 7.125 1 87.44 179 GLU A O 1
ATOM 1446 N N . GLN A 1 180 ? -7.301 -7.945 8.828 1 91.81 180 GLN A N 1
ATOM 1447 C CA . GLN A 1 180 ? -8.703 -7.797 8.453 1 91.81 180 GLN A CA 1
ATOM 1448 C C . GLN A 1 180 ? -9.523 -7.203 9.594 1 91.81 180 GLN A C 1
ATOM 1450 O O . GLN A 1 180 ? -10.719 -6.957 9.438 1 91.81 180 GLN A O 1
ATOM 1455 N N . SER A 1 181 ? -8.938 -6.949 10.727 1 93.62 181 SER A N 1
ATOM 1456 C CA . SER A 1 181 ? -9.656 -6.484 11.914 1 93.62 181 SER A CA 1
ATOM 1457 C C . SER A 1 181 ? -9.266 -5.055 12.273 1 93.62 181 SER A C 1
ATOM 1459 O O . SER A 1 181 ? -8.508 -4.41 11.539 1 93.62 181 SER A O 1
ATOM 1461 N N . GLY A 1 182 ? -9.883 -4.531 13.305 1 96.38 182 GLY A N 1
ATOM 1462 C CA . GLY A 1 182 ? -9.57 -3.18 13.742 1 96.38 182 GLY A CA 1
ATOM 1463 C C . GLY A 1 182 ? -9.859 -2.129 12.68 1 96.38 182 GLY A C 1
ATOM 1464 O O . GLY A 1 182 ? -10.969 -2.068 12.148 1 96.38 182 GLY A O 1
ATOM 1465 N N . ARG A 1 183 ? -8.836 -1.382 12.375 1 96.44 183 ARG A N 1
ATOM 1466 C CA . ARG A 1 183 ? -8.977 -0.255 11.461 1 96.44 183 ARG A CA 1
ATOM 1467 C C . ARG A 1 183 ? -9.227 -0.738 10.031 1 96.44 183 ARG A C 1
ATOM 1469 O O . ARG A 1 183 ? -9.68 0.028 9.18 1 96.44 183 ARG A O 1
ATOM 1476 N N . MET A 1 184 ? -8.953 -2.025 9.719 1 97 184 MET A N 1
ATOM 1477 C CA . MET A 1 184 ? -9.047 -2.545 8.359 1 97 184 MET A CA 1
ATOM 1478 C C . MET A 1 184 ? -10.383 -3.25 8.141 1 97 184 MET A C 1
ATOM 1480 O O . MET A 1 184 ? -10.672 -3.715 7.035 1 97 184 MET A O 1
ATOM 1484 N N . LYS A 1 185 ? -11.242 -3.285 9.133 1 96.12 185 LYS A N 1
ATOM 1485 C CA . LYS A 1 185 ? -12.445 -4.117 9.141 1 96.12 185 LYS A CA 1
ATOM 1486 C C . LYS A 1 185 ? -13.484 -3.6 8.148 1 96.12 185 LYS A C 1
ATOM 1488 O O . LYS A 1 185 ? -14.258 -4.379 7.594 1 96.12 185 LYS A O 1
ATOM 1493 N N . LYS A 1 186 ? -13.484 -2.279 7.906 1 96.5 186 LYS A N 1
ATOM 1494 C CA . LYS A 1 186 ? -14.555 -1.656 7.137 1 96.5 186 LYS A CA 1
ATOM 1495 C C . LYS A 1 186 ? -14.148 -1.481 5.676 1 96.5 186 LYS A C 1
ATOM 1497 O O . LYS A 1 186 ? -12.961 -1.419 5.359 1 96.5 186 LYS A O 1
ATOM 1502 N N . TYR A 1 187 ? -15.109 -1.439 4.781 1 98.44 187 TYR A N 1
ATOM 1503 C CA . TYR A 1 187 ? -15.055 -0.937 3.412 1 98.44 187 TYR A CA 1
ATOM 1504 C C . TYR A 1 187 ? -14.18 -1.824 2.539 1 98.44 187 TYR A C 1
ATOM 1506 O O . TYR A 1 187 ? -13.539 -1.345 1.597 1 98.44 187 TYR A O 1
ATOM 1514 N N . TRP A 1 188 ? -14.07 -3.076 2.965 1 97.5 188 TRP A N 1
ATOM 1515 C CA . TRP A 1 188 ? -13.258 -4.02 2.197 1 97.5 188 TRP A CA 1
ATOM 1516 C C . TRP A 1 188 ? -11.828 -3.52 2.064 1 97.5 188 TRP A C 1
ATOM 1518 O O . TRP A 1 188 ? -11.164 -3.777 1.057 1 97.5 188 TRP A O 1
ATOM 1528 N N . LEU A 1 189 ? -11.32 -2.764 3.051 1 98.44 189 LEU A N 1
ATOM 1529 C CA . LEU A 1 189 ? -10.008 -2.137 3.051 1 98.44 189 LEU A CA 1
ATOM 1530 C C . LEU A 1 189 ? -8.906 -3.186 2.918 1 98.44 189 LEU A C 1
ATOM 1532 O O . LEU A 1 189 ? -7.898 -2.953 2.246 1 98.44 189 LEU A O 1
ATOM 1536 N N . PRO A 1 190 ? -9.039 -4.375 3.537 1 97.5 190 PRO A N 1
ATOM 1537 C CA . PRO A 1 190 ? -7.969 -5.359 3.357 1 97.5 190 PRO A CA 1
ATOM 1538 C C . PRO A 1 190 ? -7.703 -5.684 1.89 1 97.5 190 PRO A C 1
ATOM 1540 O O . PRO A 1 190 ? -6.547 -5.812 1.479 1 97.5 190 PRO A O 1
ATOM 1543 N N . TRP A 1 191 ? -8.742 -5.73 1.077 1 97.31 191 TRP A N 1
ATOM 1544 C CA . TRP A 1 191 ? -8.609 -6.109 -0.325 1 97.31 191 TRP A CA 1
ATOM 1545 C C . TRP A 1 191 ? -8.203 -4.914 -1.178 1 97.31 191 TRP A C 1
ATOM 1547 O O . TRP A 1 191 ? -7.484 -5.066 -2.17 1 97.31 191 TRP A O 1
ATOM 1557 N N . LEU A 1 192 ? -8.68 -3.752 -0.78 1 98.5 192 LEU A N 1
ATOM 1558 C CA . LEU A 1 192 ? -8.5 -2.574 -1.623 1 98.5 192 LEU A CA 1
ATOM 1559 C C . LEU A 1 192 ? -7.184 -1.875 -1.312 1 98.5 192 LEU A C 1
ATOM 1561 O O . LEU A 1 192 ? -6.582 -1.255 -2.191 1 98.5 192 LEU A O 1
ATOM 1565 N N . VAL A 1 193 ? -6.727 -1.973 -0.075 1 98.5 193 VAL A N 1
ATOM 1566 C CA . VAL A 1 193 ? -5.508 -1.298 0.362 1 98.5 193 VAL A CA 1
ATOM 1567 C C . VAL A 1 193 ? -4.492 -2.328 0.849 1 98.5 193 VAL A C 1
ATOM 1569 O O . VAL A 1 193 ? -3.316 -2.273 0.478 1 98.5 193 VAL A O 1
ATOM 1572 N N . GLY A 1 194 ? -4.969 -3.281 1.636 1 97.88 194 GLY A N 1
ATOM 1573 C CA . GLY A 1 194 ? -4.09 -4.27 2.242 1 97.88 194 GLY A CA 1
ATOM 1574 C C . GLY A 1 194 ? -3.389 -5.148 1.225 1 97.88 194 GLY A C 1
ATOM 1575 O O . GLY A 1 194 ? -2.176 -5.355 1.31 1 97.88 194 GLY A O 1
ATOM 1576 N N . MET A 1 195 ? -4.102 -5.66 0.238 1 98 195 MET A N 1
ATOM 1577 C CA . MET A 1 195 ? -3.541 -6.586 -0.741 1 98 195 MET A CA 1
ATOM 1578 C C . MET A 1 195 ? -2.475 -5.902 -1.589 1 98 195 MET A C 1
ATOM 1580 O O . MET A 1 195 ? -1.389 -6.449 -1.788 1 98 195 MET A O 1
ATOM 1584 N N . PRO A 1 196 ? -2.729 -4.684 -2.096 1 98.5 196 PRO A N 1
ATOM 1585 C CA . PRO A 1 196 ? -1.665 -4 -2.834 1 98.5 196 PRO A CA 1
ATOM 1586 C C . PRO A 1 196 ? -0.404 -3.793 -1.999 1 98.5 196 PRO A C 1
ATOM 1588 O O . PRO A 1 196 ? 0.709 -3.938 -2.508 1 98.5 196 PRO A O 1
ATOM 1591 N N . ALA A 1 197 ? -0.549 -3.49 -0.741 1 98.38 197 ALA A N 1
ATOM 1592 C CA . ALA A 1 197 ? 0.602 -3.305 0.139 1 98.38 197 ALA A CA 1
ATOM 1593 C C . ALA A 1 197 ? 1.346 -4.621 0.353 1 98.38 197 ALA A C 1
ATOM 1595 O O . ALA A 1 197 ? 2.578 -4.652 0.357 1 98.38 197 ALA A O 1
ATOM 1596 N N . GLU A 1 198 ? 0.599 -5.695 0.508 1 98.12 198 GLU A N 1
ATOM 1597 C CA . GLU A 1 198 ? 1.199 -7.012 0.71 1 98.12 198 GLU A CA 1
ATOM 1598 C C . GLU A 1 198 ? 2.01 -7.441 -0.51 1 98.12 198 GLU A C 1
ATOM 1600 O O . GLU A 1 198 ? 3.125 -7.949 -0.374 1 98.12 198 GLU A O 1
ATOM 1605 N N . THR A 1 199 ? 1.439 -7.27 -1.672 1 98.75 199 THR A N 1
ATOM 1606 C CA . THR A 1 199 ? 2.16 -7.598 -2.896 1 98.75 199 THR A CA 1
ATOM 1607 C C . THR A 1 199 ? 3.428 -6.758 -3.021 1 98.75 199 THR A C 1
ATOM 1609 O O . THR A 1 199 ? 4.488 -7.273 -3.383 1 98.75 199 THR A O 1
ATOM 1612 N N . THR A 1 200 ? 3.344 -5.48 -2.66 1 98.88 200 THR A N 1
ATOM 1613 C CA . THR A 1 200 ? 4.504 -4.594 -2.701 1 98.88 200 THR A CA 1
ATOM 1614 C C . THR A 1 200 ? 5.578 -5.066 -1.728 1 98.88 200 THR A C 1
ATOM 1616 O O . THR A 1 200 ? 6.766 -5.062 -2.057 1 98.88 200 THR A O 1
ATOM 1619 N N . THR A 1 201 ? 5.145 -5.48 -0.551 1 98.62 201 THR A N 1
ATOM 1620 C CA . THR A 1 201 ? 6.078 -6.008 0.438 1 98.62 201 THR A CA 1
ATOM 1621 C C . THR A 1 201 ? 6.82 -7.223 -0.114 1 98.62 201 THR A C 1
ATOM 1623 O O . THR A 1 201 ? 8.039 -7.34 0.056 1 98.62 201 THR A O 1
ATOM 1626 N N . ALA A 1 202 ? 6.105 -8.07 -0.794 1 98.75 202 ALA A N 1
ATOM 1627 C CA . ALA A 1 202 ? 6.715 -9.258 -1.378 1 98.75 202 ALA A CA 1
ATOM 1628 C C . ALA A 1 202 ? 7.758 -8.883 -2.426 1 98.75 202 ALA A C 1
ATOM 1630 O O . ALA A 1 202 ? 8.859 -9.438 -2.436 1 98.75 202 ALA A O 1
ATOM 1631 N N . VAL A 1 203 ? 7.426 -7.949 -3.273 1 98.88 203 VAL A N 1
ATOM 1632 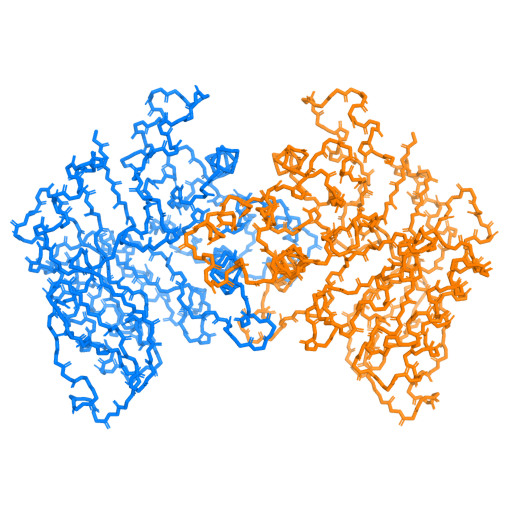C CA . VAL A 1 203 ? 8.359 -7.492 -4.301 1 98.88 203 VAL A CA 1
ATOM 1633 C C . VAL A 1 203 ? 9.617 -6.934 -3.645 1 98.88 203 VAL A C 1
ATOM 1635 O O . VAL A 1 203 ? 10.734 -7.344 -3.98 1 98.88 203 VAL A O 1
ATOM 1638 N N . CYS A 1 204 ? 9.438 -6.055 -2.678 1 98.88 204 CYS A N 1
ATOM 1639 C CA . CYS A 1 204 ? 10.562 -5.418 -2.006 1 98.88 204 CYS A CA 1
ATOM 1640 C C . CYS A 1 204 ? 11.422 -6.445 -1.276 1 98.88 204 CYS A C 1
ATOM 1642 O O . CYS A 1 204 ? 12.648 -6.371 -1.307 1 98.88 204 CYS A O 1
ATOM 1644 N N . SER A 1 205 ? 10.75 -7.402 -0.641 1 98.75 205 SER A N 1
ATOM 1645 C CA . SER A 1 205 ? 11.492 -8.422 0.097 1 98.75 205 SER A CA 1
ATOM 1646 C C . SER A 1 205 ? 12.383 -9.242 -0.832 1 98.75 205 SER A C 1
ATOM 1648 O O . SER A 1 205 ? 13.531 -9.523 -0.502 1 98.75 205 SER A O 1
ATOM 1650 N N . MET A 1 206 ? 11.852 -9.586 -1.961 1 98.81 206 MET A N 1
ATOM 1651 C CA . MET A 1 206 ? 12.641 -10.406 -2.881 1 98.81 206 MET A CA 1
ATOM 1652 C C . MET A 1 206 ? 13.781 -9.586 -3.486 1 98.81 206 MET A C 1
ATOM 1654 O O . MET A 1 206 ? 14.875 -10.117 -3.705 1 98.81 206 MET A O 1
ATOM 1658 N N . ILE A 1 207 ? 13.57 -8.305 -3.721 1 98.69 207 ILE A N 1
ATOM 1659 C CA . ILE A 1 207 ? 14.578 -7.445 -4.328 1 98.69 207 ILE A CA 1
ATOM 1660 C C . ILE A 1 207 ? 15.656 -7.109 -3.299 1 98.69 207 ILE A C 1
ATOM 1662 O O . ILE A 1 207 ? 16.828 -7.414 -3.5 1 98.69 207 ILE A O 1
ATOM 1666 N N . PHE A 1 208 ? 15.258 -6.547 -2.162 1 98.75 208 PHE A N 1
ATOM 1667 C CA . PHE A 1 208 ? 16.203 -6.117 -1.14 1 98.75 208 PHE A CA 1
ATOM 1668 C C . PHE A 1 208 ? 16.891 -7.32 -0.504 1 98.75 208 PHE A C 1
ATOM 1670 O O . PHE A 1 208 ? 18.062 -7.238 -0.111 1 98.75 208 PHE A O 1
ATOM 1677 N N . GLY A 1 209 ? 16.141 -8.414 -0.416 1 98.62 209 GLY A N 1
ATOM 1678 C CA . GLY A 1 209 ? 16.688 -9.617 0.194 1 98.62 209 GLY A CA 1
ATOM 1679 C C . GLY A 1 209 ? 17.625 -10.375 -0.719 1 98.62 209 GLY A C 1
ATOM 1680 O O . GLY A 1 209 ? 18.234 -11.367 -0.306 1 98.62 209 GLY A O 1
ATOM 1681 N N . GLY A 1 210 ? 17.688 -9.969 -1.963 1 98.5 210 GLY A N 1
ATOM 1682 C CA . GLY A 1 210 ? 18.656 -10.531 -2.891 1 98.5 210 GLY A CA 1
ATOM 1683 C C . GLY A 1 210 ? 18.219 -11.867 -3.475 1 98.5 210 GLY A C 1
ATOM 1684 O O . GLY A 1 210 ? 19.047 -12.648 -3.945 1 98.5 210 GLY A O 1
ATOM 1685 N N . VAL A 1 211 ? 16.969 -12.195 -3.418 1 98.75 211 VAL A N 1
ATOM 1686 C CA . VAL A 1 211 ? 16.469 -13.461 -3.951 1 98.75 211 VAL A CA 1
ATOM 1687 C C . VAL A 1 211 ? 16.703 -13.516 -5.457 1 98.75 211 VAL A C 1
ATOM 1689 O O . VAL A 1 211 ? 17.203 -14.516 -5.98 1 98.75 211 VAL A O 1
ATOM 1692 N N . LEU A 1 212 ? 16.422 -12.414 -6.152 1 97.81 212 LEU A N 1
ATOM 1693 C CA . LEU A 1 212 ? 16.531 -12.367 -7.605 1 97.81 212 LEU A CA 1
ATOM 1694 C C . LEU A 1 212 ? 18 -12.312 -8.031 1 97.81 212 LEU A C 1
ATOM 1696 O O . LEU A 1 212 ? 18.328 -12.609 -9.18 1 97.81 212 LEU A O 1
ATOM 1700 N N . GLU A 1 213 ? 18.875 -11.82 -7.129 1 97.38 213 GLU A N 1
ATOM 1701 C CA . GLU A 1 213 ? 20.312 -11.875 -7.363 1 97.38 213 GLU A CA 1
ATOM 1702 C C . GLU A 1 213 ? 20.844 -13.297 -7.234 1 97.38 213 GLU A C 1
ATOM 1704 O O . GLU A 1 213 ? 21.688 -13.727 -8.023 1 97.38 213 GLU A O 1
ATOM 1709 N N . ARG A 1 214 ? 20.391 -13.977 -6.258 1 97.94 214 ARG A N 1
ATOM 1710 C CA . ARG A 1 214 ? 20.844 -15.328 -5.957 1 97.94 214 ARG A CA 1
ATOM 1711 C C . ARG A 1 214 ? 20.344 -16.312 -7.004 1 97.94 214 ARG A C 1
ATOM 1713 O O . ARG A 1 214 ? 21.031 -17.281 -7.34 1 97.94 214 ARG A O 1
ATOM 1720 N N . PHE A 1 215 ? 19.125 -16.125 -7.457 1 98.5 215 PHE A N 1
ATOM 1721 C CA . PHE A 1 215 ? 18.5 -16.969 -8.469 1 98.5 215 PHE A CA 1
ATOM 1722 C C . PHE A 1 215 ? 18.141 -16.156 -9.703 1 98.5 215 PHE A C 1
ATOM 1724 O O . PHE A 1 215 ? 16.969 -15.891 -9.953 1 98.5 215 PHE A O 1
ATOM 1731 N N . PRO A 1 216 ? 19.031 -15.82 -10.562 1 97.38 216 PRO A N 1
ATOM 1732 C CA . PRO A 1 216 ? 18.844 -14.844 -11.641 1 97.38 216 PRO A CA 1
ATOM 1733 C C . PRO A 1 216 ? 17.922 -15.359 -12.742 1 97.38 216 PRO A C 1
ATOM 1735 O O . PRO A 1 216 ? 17.422 -14.57 -13.547 1 97.38 216 PRO A O 1
ATOM 1738 N N . LYS A 1 217 ? 17.703 -16.656 -12.805 1 97.94 217 LYS A N 1
ATOM 1739 C CA . LYS A 1 217 ? 16.844 -17.203 -13.867 1 97.94 217 LYS A CA 1
ATOM 1740 C C . LYS A 1 217 ? 15.438 -17.484 -13.344 1 97.94 217 LYS A C 1
ATOM 1742 O O . LYS A 1 217 ? 14.578 -17.969 -14.086 1 97.94 217 LYS A O 1
ATOM 1747 N N . LEU A 1 218 ? 15.227 -17.203 -12.078 1 98.5 218 LEU A N 1
ATOM 1748 C CA . LEU A 1 218 ? 13.914 -17.406 -11.477 1 98.5 218 LEU A CA 1
ATOM 1749 C C . LEU A 1 218 ? 12.859 -16.547 -12.148 1 98.5 218 LEU A C 1
ATOM 1751 O O . LEU A 1 218 ? 13.078 -15.344 -12.359 1 98.5 218 LEU A O 1
ATOM 1755 N N . LYS A 1 219 ? 11.758 -17.109 -12.57 1 98.31 219 LYS A N 1
ATOM 1756 C CA . LYS A 1 219 ? 10.633 -16.375 -13.156 1 98.31 219 LYS A CA 1
ATOM 1757 C C . LYS A 1 219 ? 9.531 -16.156 -12.125 1 98.31 219 LYS A C 1
ATOM 1759 O O . LYS A 1 219 ? 8.883 -17.109 -11.68 1 98.31 219 LYS A O 1
ATOM 1764 N N . VAL A 1 220 ? 9.312 -14.93 -11.82 1 98.88 220 VAL A N 1
ATOM 1765 C CA . VAL A 1 220 ? 8.344 -14.609 -10.773 1 98.88 220 VAL A CA 1
ATOM 1766 C C . VAL A 1 220 ? 7.344 -13.578 -11.305 1 98.88 220 VAL A C 1
ATOM 1768 O O . VAL A 1 220 ? 7.734 -12.578 -11.906 1 98.88 220 VAL A O 1
ATOM 1771 N N . CYS A 1 221 ? 6.082 -13.852 -11.125 1 98.88 221 CYS A N 1
ATOM 1772 C CA . CYS A 1 221 ? 4.992 -12.945 -11.484 1 98.88 221 CYS A CA 1
ATOM 1773 C C . CYS A 1 221 ? 4.195 -12.539 -10.25 1 98.88 221 CYS A C 1
ATOM 1775 O O . CYS A 1 221 ? 3.805 -13.391 -9.453 1 98.88 221 CYS A O 1
ATOM 1777 N N . PHE A 1 222 ? 3.967 -11.258 -10.07 1 98.94 222 PHE A N 1
ATOM 1778 C CA . PHE A 1 222 ? 3.232 -10.75 -8.914 1 98.94 222 PHE A CA 1
ATOM 1779 C C . PHE A 1 222 ? 1.814 -10.352 -9.312 1 98.94 222 PHE A C 1
ATOM 1781 O O . PHE A 1 222 ? 1.612 -9.688 -10.328 1 98.94 222 PHE A O 1
ATOM 1788 N N . ALA A 1 223 ? 0.873 -10.727 -8.5 1 98.75 223 ALA A N 1
ATOM 1789 C CA . ALA A 1 223 ? -0.545 -10.523 -8.789 1 98.75 223 ALA A CA 1
ATOM 1790 C C . ALA A 1 223 ? -0.934 -9.055 -8.656 1 98.75 223 ALA A C 1
ATOM 1792 O O . ALA A 1 223 ? -0.234 -8.281 -7.996 1 98.75 223 ALA A O 1
ATOM 1793 N N . HIS A 1 224 ? -2.068 -8.727 -9.242 1 98.5 224 HIS A N 1
ATOM 1794 C CA . HIS A 1 224 ? -2.781 -7.457 -9.117 1 98.5 224 HIS A CA 1
ATOM 1795 C C . HIS A 1 224 ? -1.902 -6.285 -9.539 1 98.5 224 HIS A C 1
ATOM 1797 O O . HIS A 1 224 ? -1.792 -5.293 -8.812 1 98.5 224 HIS A O 1
ATOM 1803 N N . GLY A 1 225 ? -1.18 -6.562 -10.648 1 98.69 225 GLY A N 1
ATOM 1804 C CA . GLY A 1 225 ? -0.367 -5.504 -11.227 1 98.69 225 GLY A CA 1
ATOM 1805 C C . GLY A 1 225 ? 0.857 -5.172 -10.398 1 98.69 225 GLY A C 1
ATOM 1806 O O . GLY A 1 225 ? 1.394 -4.066 -10.484 1 98.69 225 GLY A O 1
ATOM 1807 N N . GLY A 1 226 ? 1.278 -6.055 -9.461 1 98.75 226 GLY A N 1
ATOM 1808 C CA . GLY A 1 226 ? 2.416 -5.77 -8.602 1 98.75 226 GLY A CA 1
ATOM 1809 C C . GLY A 1 226 ? 2.057 -4.914 -7.402 1 98.75 226 GLY A C 1
ATOM 1810 O O . GLY A 1 226 ? 2.928 -4.289 -6.797 1 98.75 226 GLY A O 1
ATOM 1811 N N . GLY A 1 227 ? 0.768 -4.871 -7.094 1 98.69 227 GLY A N 1
ATOM 1812 C CA . GLY A 1 227 ? 0.334 -4.07 -5.961 1 98.69 227 GLY A CA 1
ATOM 1813 C C . GLY A 1 227 ? 0.518 -2.58 -6.176 1 98.69 227 GLY A C 1
ATOM 1814 O O . GLY A 1 227 ? 0.056 -2.031 -7.18 1 98.69 227 GLY A O 1
ATOM 1815 N N . ALA A 1 228 ? 1.203 -1.91 -5.242 1 98.88 228 ALA A N 1
ATOM 1816 C CA . ALA A 1 228 ? 1.457 -0.475 -5.336 1 98.88 228 ALA A CA 1
ATOM 1817 C C . ALA A 1 228 ? 2.859 -0.199 -5.871 1 98.88 228 ALA A C 1
ATOM 1819 O O . ALA A 1 228 ? 3.232 0.957 -6.086 1 98.88 228 ALA A O 1
ATOM 1820 N N . PHE A 1 229 ? 3.65 -1.269 -6.152 1 98.94 229 PHE A N 1
ATOM 1821 C CA . PHE A 1 229 ? 5.074 -1.182 -6.457 1 98.94 229 PHE A CA 1
ATOM 1822 C C . PHE A 1 229 ? 5.316 -0.273 -7.656 1 98.94 229 PHE A C 1
ATOM 1824 O O . PHE A 1 229 ? 6.18 0.604 -7.613 1 98.94 229 PHE A O 1
ATOM 1831 N N . PRO A 1 230 ? 4.469 -0.369 -8.758 1 98.94 230 PRO A N 1
ATOM 1832 C CA . PRO A 1 230 ? 4.793 0.444 -9.93 1 98.94 230 PRO A CA 1
ATOM 1833 C C . PRO A 1 230 ? 4.742 1.943 -9.641 1 98.94 230 PRO A C 1
ATOM 1835 O O . PRO A 1 230 ? 5.543 2.709 -10.188 1 98.94 230 PRO A O 1
ATOM 1838 N N . PHE A 1 231 ? 3.865 2.332 -8.797 1 98.94 231 PHE A N 1
ATOM 1839 C CA . PHE A 1 231 ? 3.711 3.75 -8.492 1 98.94 231 PHE A CA 1
ATOM 1840 C C . PHE A 1 231 ? 4.723 4.191 -7.441 1 98.94 231 PHE A C 1
ATOM 1842 O O . PHE A 1 231 ? 5.156 5.348 -7.438 1 98.94 231 PHE A O 1
ATOM 1849 N N . THR A 1 232 ? 5.188 3.27 -6.543 1 98.88 232 THR A N 1
ATOM 1850 C CA . THR A 1 232 ? 6.027 3.66 -5.418 1 98.88 232 THR A CA 1
ATOM 1851 C C . THR A 1 232 ? 7.484 3.289 -5.676 1 98.88 232 THR A C 1
ATOM 1853 O O . THR A 1 232 ? 8.336 3.463 -4.805 1 98.88 232 THR A O 1
ATOM 1856 N N . VAL A 1 233 ? 7.816 2.834 -6.875 1 98.88 233 VAL A N 1
ATOM 1857 C CA . VAL A 1 233 ? 9.164 2.379 -7.188 1 98.88 233 VAL A CA 1
ATOM 1858 C C . VAL A 1 233 ? 10.148 3.533 -7.02 1 98.88 233 VAL A C 1
ATOM 1860 O O . VAL A 1 233 ? 11.289 3.328 -6.598 1 98.88 233 VAL A O 1
ATOM 1863 N N . GLY A 1 234 ? 9.75 4.781 -7.391 1 98.75 234 GLY A N 1
ATOM 1864 C CA . GLY A 1 234 ? 10.594 5.941 -7.148 1 98.75 234 GLY A CA 1
ATOM 1865 C C . GLY A 1 234 ? 10.945 6.125 -5.684 1 98.75 234 GLY A C 1
ATOM 1866 O O . GLY A 1 234 ? 12.109 6.363 -5.348 1 98.75 234 GLY A O 1
ATOM 1867 N N . ARG A 1 235 ? 9.984 6.043 -4.805 1 98.81 235 ARG A N 1
ATOM 1868 C CA . ARG A 1 235 ? 10.188 6.148 -3.363 1 98.81 235 ARG A CA 1
ATOM 1869 C C . ARG A 1 235 ? 11.086 5.023 -2.855 1 98.81 235 ARG A C 1
ATOM 1871 O O . ARG A 1 235 ? 11.984 5.254 -2.049 1 98.81 235 ARG A O 1
ATOM 1878 N N . ILE A 1 236 ? 10.844 3.814 -3.336 1 98.88 236 ILE A N 1
ATOM 1879 C CA . ILE A 1 236 ? 11.594 2.633 -2.936 1 98.88 236 ILE A CA 1
ATOM 1880 C C . ILE A 1 236 ? 13.062 2.797 -3.33 1 98.88 236 ILE A C 1
ATOM 1882 O O . ILE A 1 236 ? 13.961 2.562 -2.52 1 98.88 236 ILE A O 1
ATOM 1886 N N . GLU A 1 237 ? 13.297 3.229 -4.535 1 98.88 237 GLU A N 1
ATOM 1887 C CA . GLU A 1 237 ? 14.664 3.48 -4.984 1 98.88 237 GLU A CA 1
ATOM 1888 C C . GLU A 1 237 ? 15.312 4.598 -4.176 1 98.88 237 GLU A C 1
ATOM 1890 O O . GLU A 1 237 ? 16.484 4.5 -3.799 1 98.88 237 GLU A O 1
ATOM 1895 N N . HIS A 1 238 ? 14.539 5.645 -3.965 1 98.81 238 HIS A N 1
ATOM 1896 C CA . HIS A 1 238 ? 15.062 6.754 -3.184 1 98.81 238 HIS A CA 1
ATOM 1897 C C . HIS A 1 238 ? 15.484 6.301 -1.789 1 98.81 238 HIS A C 1
ATOM 1899 O O . HIS A 1 238 ? 16.562 6.664 -1.307 1 98.81 238 HIS A O 1
ATOM 1905 N N . GLY A 1 239 ? 14.656 5.48 -1.184 1 98.5 239 GLY A N 1
ATOM 1906 C CA . GLY A 1 239 ? 15.023 4.902 0.098 1 98.5 239 GLY A CA 1
ATOM 1907 C C . GLY A 1 239 ? 16.312 4.109 0.046 1 98.5 239 GLY A C 1
ATOM 1908 O O . GLY A 1 239 ? 17.188 4.273 0.905 1 98.5 239 GLY A O 1
ATOM 1909 N N . PHE A 1 240 ? 16.438 3.295 -0.97 1 98.75 240 PHE A N 1
ATOM 1910 C CA . PHE A 1 240 ? 17.641 2.514 -1.192 1 98.75 240 PHE A CA 1
ATOM 1911 C C . PHE A 1 240 ? 18.875 3.42 -1.263 1 98.75 240 PHE A C 1
ATOM 1913 O O . PHE A 1 240 ? 19.906 3.111 -0.679 1 98.75 240 PHE A O 1
ATOM 1920 N N . ASN A 1 241 ? 18.766 4.543 -1.882 1 98.5 241 ASN A N 1
ATOM 1921 C CA . ASN A 1 241 ? 19.891 5.441 -2.123 1 98.5 241 ASN A CA 1
ATOM 1922 C C . ASN A 1 241 ? 20.266 6.23 -0.87 1 98.5 241 ASN A C 1
ATOM 1924 O O . ASN A 1 241 ? 21.438 6.453 -0.594 1 98.5 241 ASN A O 1
ATOM 1928 N N . VAL A 1 242 ? 19.297 6.613 -0.087 1 97.94 242 VAL A N 1
ATOM 1929 C CA . VAL A 1 242 ? 19.578 7.566 0.986 1 97.94 242 VAL A CA 1
ATOM 1930 C C . VAL A 1 242 ? 19.828 6.812 2.291 1 97.94 242 VAL A C 1
ATOM 1932 O O . VAL A 1 242 ? 20.422 7.359 3.225 1 97.94 242 VAL A O 1
ATOM 1935 N N . ARG A 1 243 ? 19.328 5.566 2.367 1 97.44 243 ARG A N 1
ATOM 1936 C CA . ARG A 1 243 ? 19.594 4.746 3.545 1 97.44 243 ARG A CA 1
ATOM 1937 C C . ARG A 1 243 ? 20.094 3.361 3.148 1 97.44 243 ARG A C 1
ATOM 1939 O O . ARG A 1 243 ? 19.469 2.352 3.465 1 97.44 243 ARG A O 1
ATOM 1946 N N . PRO A 1 244 ? 21.219 3.332 2.545 1 98 244 PRO A N 1
ATOM 1947 C CA . PRO A 1 244 ? 21.766 2.023 2.186 1 98 244 PRO A CA 1
ATOM 1948 C C . PRO A 1 244 ? 22.047 1.144 3.404 1 98 244 PRO A C 1
ATOM 1950 O O . PRO A 1 244 ? 22.031 -0.086 3.297 1 98 244 PRO A O 1
ATOM 1953 N N . ASP A 1 245 ? 22.219 1.767 4.613 1 97.06 245 ASP A N 1
ATOM 1954 C CA . ASP A 1 245 ? 22.469 1.034 5.852 1 97.06 245 ASP A CA 1
ATOM 1955 C C . ASP A 1 245 ? 21.25 0.228 6.27 1 97.06 245 ASP A C 1
ATOM 1957 O O . ASP A 1 245 ? 21.359 -0.72 7.051 1 97.06 245 ASP A O 1
ATOM 1961 N N . LEU A 1 246 ? 20.078 0.569 5.715 1 97.06 246 LEU A N 1
ATOM 1962 C CA . LEU A 1 246 ? 18.844 -0.131 6.035 1 97.06 246 LEU A CA 1
ATOM 1963 C C . LEU A 1 246 ? 18.359 -0.97 4.855 1 97.06 246 LEU A C 1
ATOM 1965 O O . LEU A 1 246 ? 17.859 -2.08 5.039 1 97.06 246 LEU A O 1
ATOM 1969 N N . CYS A 1 247 ? 18.5 -0.446 3.656 1 98.06 247 CYS A N 1
ATOM 1970 C CA . CYS A 1 247 ? 17.859 -1.035 2.486 1 98.06 247 CYS A CA 1
ATOM 1971 C C . CYS A 1 247 ? 18.844 -1.91 1.71 1 98.06 247 CYS A C 1
ATOM 1973 O O . CYS A 1 247 ? 18.453 -2.953 1.175 1 98.06 247 CYS A O 1
ATOM 1975 N N . ALA A 1 248 ? 20.078 -1.488 1.628 1 97.75 248 ALA A N 1
ATOM 1976 C CA . ALA A 1 248 ? 21.062 -2.195 0.829 1 97.75 248 ALA A CA 1
ATOM 1977 C C . ALA A 1 248 ? 21.953 -3.08 1.707 1 97.75 248 ALA A C 1
ATOM 1979 O O . ALA A 1 248 ? 23.172 -3.049 1.601 1 97.75 248 ALA A O 1
ATOM 1980 N N . VAL A 1 249 ? 21.359 -3.871 2.529 1 97.38 249 VAL A N 1
ATOM 1981 C CA . VAL A 1 249 ? 22.109 -4.633 3.529 1 97.38 249 VAL A CA 1
ATOM 1982 C C . VAL A 1 249 ? 22.359 -6.051 3.016 1 97.38 249 VAL A C 1
ATOM 1984 O O . VAL A 1 249 ? 23.438 -6.609 3.227 1 97.38 249 VAL A O 1
ATOM 1987 N N . GLN A 1 250 ? 21.375 -6.668 2.291 1 97.31 250 GLN A N 1
ATOM 1988 C CA . GLN A 1 250 ? 21.516 -8.023 1.774 1 97.31 250 GLN A CA 1
ATOM 1989 C C . GLN A 1 250 ? 21.766 -8.016 0.27 1 97.31 250 GLN A C 1
ATOM 1991 O O . GLN A 1 250 ? 22.266 -9 -0.287 1 97.31 250 GLN A O 1
ATOM 1996 N N . ASN A 1 251 ? 21.391 -6.973 -0.299 1 97.81 251 ASN A N 1
ATOM 1997 C CA . ASN A 1 251 ? 21.531 -6.766 -1.736 1 97.81 251 ASN A CA 1
ATOM 1998 C C . ASN A 1 251 ? 21.891 -5.324 -2.062 1 97.81 251 ASN A C 1
ATOM 2000 O O . ASN A 1 251 ? 21.141 -4.398 -1.74 1 97.81 251 ASN A O 1
ATOM 2004 N N . SER A 1 252 ? 22.969 -5.074 -2.729 1 97.81 252 SER A N 1
ATOM 2005 C CA . SER A 1 252 ? 23.453 -3.725 -2.986 1 97.81 252 SER A CA 1
ATOM 2006 C C . SER A 1 252 ? 23.047 -3.24 -4.375 1 97.81 252 SER A C 1
ATOM 2008 O O . SER A 1 252 ? 23.422 -2.146 -4.793 1 97.81 252 SER A O 1
ATOM 2010 N N . VAL A 1 253 ? 22.297 -4.094 -5.102 1 98.19 253 VAL A N 1
ATOM 2011 C CA . VAL A 1 253 ? 21.859 -3.725 -6.441 1 98.19 253 VAL A CA 1
ATOM 2012 C C . VAL A 1 253 ? 20.594 -2.863 -6.348 1 98.19 253 VAL A C 1
ATOM 2014 O O . VAL A 1 253 ? 19.672 -3.184 -5.598 1 98.19 253 VAL A O 1
ATOM 2017 N N . ASN A 1 254 ? 20.562 -1.776 -7.094 1 98.5 254 ASN A N 1
ATOM 2018 C CA . ASN A 1 254 ? 19.422 -0.857 -7.102 1 98.5 254 ASN A CA 1
ATOM 2019 C C . ASN A 1 254 ? 18.141 -1.564 -7.492 1 98.5 254 ASN A C 1
ATOM 2021 O O . ASN A 1 254 ? 18.109 -2.346 -8.445 1 98.5 254 ASN A O 1
ATOM 2025 N N . PRO A 1 255 ? 17.047 -1.319 -6.762 1 98.38 255 PRO A N 1
ATOM 2026 C CA . PRO A 1 255 ? 15.781 -1.997 -7.062 1 98.38 255 PRO A CA 1
ATOM 2027 C C . PRO A 1 255 ? 15.32 -1.768 -8.5 1 98.38 255 PRO A C 1
ATOM 2029 O O . PRO A 1 255 ? 14.68 -2.643 -9.094 1 98.38 255 PRO A O 1
ATOM 2032 N N . ARG A 1 256 ? 15.578 -0.679 -9.102 1 97.88 256 ARG A N 1
ATOM 2033 C CA . ARG A 1 256 ? 15.141 -0.39 -10.461 1 97.88 256 ARG A CA 1
ATOM 2034 C C . ARG A 1 256 ? 15.828 -1.312 -11.469 1 97.88 256 ARG A C 1
ATOM 2036 O O . ARG A 1 256 ? 15.336 -1.514 -12.578 1 97.88 256 ARG A O 1
ATOM 2043 N N . ASP A 1 257 ? 16.969 -1.82 -11.055 1 97.88 257 ASP A N 1
ATOM 2044 C CA . ASP A 1 257 ? 17.703 -2.705 -11.953 1 97.88 257 ASP A CA 1
ATOM 2045 C C . ASP A 1 257 ? 16.984 -4.035 -12.133 1 97.88 257 ASP A C 1
ATOM 2047 O O . ASP A 1 257 ? 17.328 -4.816 -13.023 1 97.88 257 ASP A O 1
ATOM 2051 N N . TYR A 1 258 ? 15.977 -4.281 -11.391 1 97.56 258 TYR A N 1
ATOM 2052 C CA . TYR A 1 258 ? 15.227 -5.531 -11.484 1 97.56 258 TYR A CA 1
ATOM 2053 C C . TYR A 1 258 ? 13.969 -5.348 -12.328 1 97.56 258 TYR A C 1
ATOM 2055 O O . TYR A 1 258 ? 13.25 -6.316 -12.594 1 97.56 258 TYR A O 1
ATOM 2063 N N . LEU A 1 259 ? 13.688 -4.086 -12.688 1 97.38 259 LEU A N 1
ATOM 2064 C CA . LEU A 1 259 ? 12.633 -3.861 -13.664 1 97.38 259 LEU A CA 1
ATOM 2065 C C . LEU A 1 259 ? 12.969 -4.523 -15 1 97.38 259 LEU A C 1
ATOM 2067 O O . LEU A 1 259 ? 14.117 -4.473 -15.445 1 97.38 259 LEU A O 1
ATOM 2071 N N . GLY A 1 260 ? 12.047 -5.199 -15.57 1 96.31 260 GLY A N 1
ATOM 2072 C CA . GLY A 1 260 ? 12.305 -6.008 -16.75 1 96.31 260 GLY A CA 1
ATOM 2073 C C . GLY A 1 260 ? 12.664 -7.445 -16.422 1 96.31 260 GLY A C 1
ATOM 2074 O O . GLY A 1 260 ? 12.75 -8.289 -17.328 1 96.31 260 GLY A O 1
ATOM 2075 N N . ARG A 1 261 ? 12.766 -7.73 -15.102 1 96.56 261 ARG A N 1
ATOM 2076 C CA . ARG A 1 261 ? 13.117 -9.086 -14.703 1 96.56 261 ARG A CA 1
ATOM 2077 C C . ARG A 1 261 ? 11.945 -9.781 -14.016 1 96.56 261 ARG A C 1
ATOM 2079 O O . ARG A 1 261 ? 11.875 -11.008 -13.969 1 96.56 261 ARG A O 1
ATOM 2086 N N . ILE A 1 262 ? 11.094 -9.008 -13.461 1 98.31 262 ILE A N 1
ATOM 2087 C CA . ILE A 1 262 ? 9.922 -9.57 -12.812 1 98.31 262 ILE A CA 1
ATOM 2088 C C . ILE A 1 262 ? 8.688 -9.367 -13.695 1 98.31 262 ILE A C 1
ATOM 2090 O O . ILE A 1 262 ? 8.703 -8.539 -14.609 1 98.31 262 ILE A O 1
ATOM 2094 N N . TYR A 1 263 ? 7.68 -10.164 -13.43 1 98.75 263 TYR A N 1
ATOM 2095 C CA . TYR A 1 263 ? 6.418 -10.086 -14.156 1 98.75 263 TYR A CA 1
ATOM 2096 C C . TYR A 1 263 ? 5.285 -9.641 -13.242 1 98.75 263 TYR A C 1
ATOM 2098 O O . TYR A 1 263 ? 5.367 -9.797 -12.016 1 98.75 263 TYR A O 1
ATOM 2106 N N . THR A 1 264 ? 4.285 -9.039 -13.812 1 98.88 264 THR A N 1
ATOM 2107 C CA . THR A 1 264 ? 3.016 -8.805 -13.141 1 98.88 264 THR A CA 1
ATOM 2108 C C . THR A 1 264 ? 1.845 -9.148 -14.055 1 98.88 264 THR A C 1
ATOM 2110 O O . THR A 1 264 ? 2.004 -9.227 -15.273 1 98.88 264 THR A O 1
ATOM 2113 N N . ASP A 1 265 ? 0.745 -9.445 -13.43 1 98.88 265 ASP A N 1
ATOM 2114 C CA . ASP A 1 265 ? -0.463 -9.461 -14.25 1 98.88 265 ASP A CA 1
ATOM 2115 C C . ASP A 1 265 ? -0.938 -8.039 -14.547 1 98.88 265 ASP A C 1
ATOM 2117 O O . ASP A 1 265 ? -0.329 -7.066 -14.102 1 98.88 265 ASP A O 1
ATOM 2121 N N . SER A 1 266 ? -1.952 -7.918 -15.328 1 98.81 266 SER A N 1
ATOM 2122 C CA . SER A 1 266 ? -2.412 -6.625 -15.828 1 98.81 266 SER A CA 1
ATOM 2123 C C . SER A 1 266 ? -3.607 -6.117 -15.031 1 98.81 266 SER A C 1
ATOM 2125 O O . SER A 1 266 ? -4.328 -5.223 -15.484 1 98.81 266 SER A O 1
ATOM 2127 N N . LEU A 1 267 ? -3.918 -6.613 -13.859 1 98.81 267 LEU A N 1
ATOM 2128 C CA . LEU A 1 267 ? -5.16 -6.363 -13.133 1 98.81 267 LEU A CA 1
ATOM 2129 C C . LEU A 1 267 ? -5.07 -5.066 -12.336 1 98.81 267 LEU A C 1
ATOM 2131 O O . LEU A 1 267 ? -4.863 -5.09 -11.125 1 98.81 267 LEU A O 1
ATOM 2135 N N . VAL A 1 268 ? -5.336 -3.869 -12.977 1 98.75 268 VAL A N 1
ATOM 2136 C CA . VAL A 1 268 ? -5.168 -2.59 -12.289 1 98.75 268 VAL A CA 1
ATOM 2137 C C . VAL A 1 268 ? -6.438 -1.754 -12.445 1 98.75 268 VAL A C 1
ATOM 2139 O O . VAL A 1 268 ? -6.578 -0.709 -11.805 1 98.75 268 VAL A O 1
ATOM 2142 N N . HIS A 1 269 ? -7.363 -2.053 -13.367 1 98.62 269 HIS A N 1
ATOM 2143 C CA . HIS A 1 269 ? -8.727 -1.534 -13.477 1 98.62 269 HIS A CA 1
ATOM 2144 C C . HIS A 1 269 ? -8.719 -0.083 -13.945 1 98.62 269 HIS A C 1
ATOM 2146 O O . HIS A 1 269 ? -9.711 0.63 -13.781 1 98.62 269 HIS A O 1
ATOM 2152 N N . ASP A 1 270 ? -7.691 0.444 -14.422 1 98.62 270 ASP A N 1
ATOM 2153 C CA . ASP A 1 270 ? -7.59 1.836 -14.852 1 98.62 270 ASP A CA 1
ATOM 2154 C C . ASP A 1 270 ? -6.59 1.986 -16 1 98.62 270 ASP A C 1
ATOM 2156 O O . ASP A 1 270 ? -5.5 1.408 -15.961 1 98.62 270 ASP A O 1
ATOM 2160 N N . LYS A 1 271 ? -6.961 2.768 -17.016 1 98.31 271 LYS A N 1
ATOM 2161 C CA . LYS A 1 271 ? -6.137 2.914 -18.219 1 98.31 271 LYS A CA 1
ATOM 2162 C C . LYS A 1 271 ? -4.789 3.545 -17.875 1 98.31 271 LYS A C 1
ATOM 2164 O O . LYS A 1 271 ? -3.748 3.08 -18.359 1 98.31 271 LYS A O 1
ATOM 2169 N N . LYS A 1 272 ? -4.801 4.594 -17.125 1 98.12 272 LYS A N 1
ATOM 2170 C CA . LYS A 1 272 ? -3.557 5.293 -16.812 1 98.12 272 LYS A CA 1
ATOM 2171 C C . LYS A 1 272 ? -2.664 4.449 -15.906 1 98.12 272 LYS A C 1
ATOM 2173 O O . LYS A 1 272 ? -1.438 4.492 -16.016 1 98.12 272 LYS A O 1
ATOM 2178 N N . ALA A 1 273 ? -3.293 3.729 -14.992 1 98.75 273 ALA A N 1
ATOM 2179 C CA . ALA A 1 273 ? -2.535 2.797 -14.164 1 98.75 273 ALA A CA 1
ATOM 2180 C C . ALA A 1 273 ? -1.873 1.718 -15.016 1 98.75 273 ALA A C 1
ATOM 2182 O O . ALA A 1 273 ? -0.719 1.353 -14.773 1 98.75 273 ALA A O 1
ATOM 2183 N N . LEU A 1 274 ? -2.625 1.186 -16 1 98.88 274 LEU A N 1
ATOM 2184 C CA . LEU A 1 274 ? -2.059 0.171 -16.875 1 98.88 274 LEU A CA 1
ATOM 2185 C C . LEU A 1 274 ? -0.885 0.736 -17.672 1 98.88 274 LEU A C 1
ATOM 2187 O O . LEU A 1 274 ? 0.133 0.062 -17.859 1 98.88 274 LEU A O 1
ATOM 2191 N N . ASP A 1 275 ? -1.063 1.947 -18.125 1 98.62 275 ASP A N 1
ATOM 2192 C CA . ASP A 1 275 ? 0.018 2.605 -18.859 1 98.62 275 ASP A CA 1
ATOM 2193 C C . ASP A 1 275 ? 1.272 2.715 -17.984 1 98.62 275 ASP A C 1
ATOM 2195 O O . ASP A 1 275 ? 2.371 2.381 -18.438 1 98.62 275 ASP A O 1
ATOM 2199 N N . LEU A 1 276 ? 1.152 3.152 -16.781 1 98.75 276 LEU A N 1
ATOM 2200 C CA . LEU A 1 276 ? 2.283 3.242 -15.859 1 98.75 276 LEU A CA 1
ATOM 2201 C C . LEU A 1 276 ? 2.885 1.865 -15.602 1 98.75 276 LEU A C 1
ATOM 2203 O O . LEU A 1 276 ? 4.105 1.71 -15.578 1 98.75 276 LEU A O 1
ATOM 2207 N N . LEU A 1 277 ? 2.033 0.899 -15.391 1 98.88 277 LEU A N 1
ATOM 2208 C CA . LEU A 1 277 ? 2.473 -0.467 -15.125 1 98.88 277 LEU A CA 1
ATOM 2209 C C . LEU A 1 277 ? 3.383 -0.969 -16.25 1 98.88 277 LEU A C 1
ATOM 2211 O O . LEU A 1 277 ? 4.484 -1.454 -15.977 1 98.88 277 LEU A O 1
ATOM 2215 N N . VAL A 1 278 ? 2.926 -0.835 -17.438 1 98.75 278 VAL A N 1
ATOM 2216 C CA . VAL A 1 278 ? 3.658 -1.33 -18.609 1 98.75 278 VAL A CA 1
ATOM 2217 C C . VAL A 1 278 ? 4.984 -0.583 -18.734 1 98.75 278 VAL A C 1
ATOM 2219 O O . VAL A 1 278 ? 6.008 -1.179 -19.062 1 98.75 278 VAL A O 1
ATOM 2222 N N . ASP A 1 279 ? 4.949 0.672 -18.422 1 98.12 279 ASP A N 1
ATOM 2223 C CA . ASP A 1 279 ? 6.16 1.484 -18.5 1 98.12 279 ASP A CA 1
ATOM 2224 C C . ASP A 1 279 ? 7.184 1.061 -17.453 1 98.12 279 ASP A C 1
ATOM 2226 O O . ASP A 1 279 ? 8.375 0.958 -17.75 1 98.12 279 ASP A O 1
ATOM 2230 N N . VAL A 1 280 ? 6.77 0.822 -16.281 1 98.56 280 VAL A N 1
ATOM 2231 C CA . VAL A 1 280 ? 7.648 0.581 -15.148 1 98.56 280 VAL A CA 1
ATOM 2232 C C . VAL A 1 280 ? 8.141 -0.864 -15.172 1 98.56 280 VAL A C 1
ATOM 2234 O O . VAL A 1 280 ? 9.344 -1.116 -15.094 1 98.56 280 VAL A O 1
ATOM 2237 N N . ILE A 1 281 ? 7.219 -1.82 -15.305 1 98.62 281 ILE A N 1
ATOM 2238 C CA . ILE A 1 281 ? 7.566 -3.234 -15.203 1 98.62 281 ILE A CA 1
ATOM 2239 C C . ILE A 1 281 ? 8.234 -3.699 -16.5 1 98.62 281 ILE A C 1
ATOM 2241 O O . ILE A 1 281 ? 9.164 -4.504 -16.469 1 98.62 281 ILE A O 1
ATOM 2245 N N . GLY A 1 282 ? 7.746 -3.195 -17.625 1 98.25 282 GLY A N 1
ATOM 2246 C CA . GLY A 1 282 ? 8.266 -3.57 -18.938 1 98.25 282 GLY A CA 1
ATOM 2247 C C . GLY A 1 282 ? 7.195 -4.105 -19.859 1 98.25 282 GLY A C 1
ATOM 2248 O O . GLY A 1 282 ? 6.32 -4.867 -19.438 1 98.25 282 GLY A O 1
ATOM 2249 N N . LYS A 1 283 ? 7.273 -3.803 -21.109 1 97.56 283 LYS A N 1
ATOM 2250 C CA . LYS A 1 283 ? 6.277 -4.117 -22.125 1 97.56 283 LYS A CA 1
ATOM 2251 C C . LYS A 1 283 ? 6.137 -5.625 -22.312 1 97.56 283 LYS A C 1
ATOM 2253 O O . LYS A 1 283 ? 5.074 -6.113 -22.703 1 97.56 283 LYS A O 1
ATOM 2258 N N . ASN A 1 284 ? 7.176 -6.355 -22.016 1 97.69 284 ASN A N 1
ATOM 2259 C CA . ASN A 1 284 ? 7.145 -7.805 -22.203 1 97.69 284 ASN A CA 1
ATOM 2260 C C . ASN A 1 284 ? 7.043 -8.531 -20.859 1 97.69 284 ASN A C 1
ATOM 2262 O O . ASN A 1 284 ? 7.359 -9.719 -20.766 1 97.69 284 ASN A O 1
ATOM 2266 N N . ARG A 1 285 ? 6.652 -7.727 -19.828 1 98.69 285 ARG A N 1
ATOM 2267 C CA . ARG A 1 285 ? 6.688 -8.312 -18.5 1 98.69 285 ARG A CA 1
ATOM 2268 C C . ARG A 1 285 ? 5.336 -8.172 -17.797 1 98.69 285 ARG A C 1
ATOM 2270 O O . ARG A 1 285 ? 5.215 -8.469 -16.609 1 98.69 285 ARG A O 1
ATOM 2277 N N . VAL A 1 286 ? 4.363 -7.688 -18.5 1 98.81 286 VAL A N 1
ATOM 2278 C CA . VAL A 1 286 ? 2.986 -7.613 -18.031 1 98.81 286 VAL A CA 1
ATOM 2279 C C . VAL A 1 286 ? 2.111 -8.586 -18.812 1 98.81 286 VAL A C 1
ATOM 2281 O O . VAL A 1 286 ? 2.125 -8.594 -20.047 1 98.81 286 VAL A O 1
ATOM 2284 N N . ILE A 1 287 ? 1.374 -9.461 -18.047 1 98.5 287 ILE A N 1
ATOM 2285 C CA . ILE A 1 287 ? 0.578 -10.508 -18.672 1 98.5 287 ILE A CA 1
ATOM 2286 C C . ILE A 1 287 ? -0.884 -10.367 -18.25 1 98.5 287 ILE A C 1
ATOM 2288 O O . ILE A 1 287 ? -1.177 -9.969 -17.125 1 98.5 287 ILE A O 1
ATOM 2292 N N . LEU A 1 288 ? -1.762 -10.68 -19.172 1 98.81 288 LEU A N 1
ATOM 2293 C CA . LEU A 1 288 ? -3.18 -10.664 -18.828 1 98.81 288 LEU A CA 1
ATOM 2294 C C . LEU A 1 288 ? -3.457 -11.547 -17.609 1 98.81 288 LEU A C 1
ATOM 2296 O O . LEU A 1 288 ? -3.016 -12.695 -17.562 1 98.81 288 LEU A O 1
ATOM 2300 N N . GLY A 1 289 ? -4.074 -11.062 -16.656 1 98.81 289 GLY A N 1
ATOM 2301 C CA . GLY A 1 289 ? -4.586 -11.742 -15.477 1 98.81 289 GLY A CA 1
ATOM 2302 C C . GLY A 1 289 ? -5.844 -11.109 -14.922 1 98.81 289 GLY A C 1
ATOM 2303 O O . GLY A 1 289 ? -5.863 -9.914 -14.617 1 98.81 289 GLY A O 1
ATOM 2304 N N . SER A 1 290 ? -6.879 -11.898 -14.711 1 98.75 290 SER A N 1
ATOM 2305 C CA . SER A 1 290 ? -8.18 -11.297 -14.422 1 98.75 290 SER A CA 1
ATOM 2306 C C . SER A 1 290 ? -8.586 -11.523 -12.977 1 98.75 290 SER A C 1
ATOM 2308 O O . SER A 1 290 ? -9.445 -10.82 -12.445 1 98.75 290 SER A O 1
ATOM 2310 N N . ASP A 1 291 ? -8.023 -12.492 -12.289 1 98.5 291 ASP A N 1
ATOM 2311 C CA . ASP A 1 291 ? -8.484 -12.922 -10.969 1 98.5 291 ASP A CA 1
ATOM 2312 C C . ASP A 1 291 ? -9.875 -13.539 -11.039 1 98.5 291 ASP A C 1
ATOM 2314 O O . ASP A 1 291 ? -10.633 -13.5 -10.062 1 98.5 291 ASP A O 1
ATOM 2318 N N . TYR A 1 292 ? -10.266 -14.109 -12.203 1 98.25 292 TYR A N 1
ATOM 2319 C CA . TYR A 1 292 ? -11.484 -14.891 -12.391 1 98.25 292 TYR A CA 1
ATOM 2320 C C . TYR A 1 292 ? -11.539 -16.047 -11.406 1 98.25 292 TYR A C 1
ATOM 2322 O O . TYR A 1 292 ? -10.531 -16.719 -11.164 1 98.25 292 TYR A O 1
ATOM 2330 N N . PRO A 1 293 ? -12.719 -16.281 -10.805 1 97.69 293 PRO A N 1
ATOM 2331 C CA . PRO A 1 293 ? -14.016 -15.688 -11.109 1 97.69 293 PRO A CA 1
ATOM 2332 C C . PRO A 1 293 ? -14.477 -14.703 -10.039 1 97.69 293 PRO A C 1
ATOM 2334 O O . PRO A 1 293 ? -15.68 -14.547 -9.812 1 97.69 293 PRO A O 1
ATOM 2337 N N . PHE A 1 294 ? -13.633 -14.016 -9.406 1 96.62 294 PHE A N 1
ATOM 2338 C CA . PHE A 1 294 ? -13.984 -13.281 -8.195 1 96.62 294 PHE A CA 1
ATOM 2339 C C . PHE A 1 294 ? -14.414 -11.859 -8.531 1 96.62 294 PHE A C 1
ATOM 2341 O O . PHE A 1 294 ? -14.008 -11.305 -9.555 1 96.62 294 PHE A O 1
ATOM 2348 N N . PRO A 1 295 ? -15.148 -11.234 -7.641 1 96.19 295 PRO A N 1
ATOM 2349 C CA . PRO A 1 295 ? -15.75 -9.922 -7.906 1 96.19 295 PRO A CA 1
ATOM 2350 C C . PRO A 1 295 ? -14.719 -8.836 -8.18 1 96.19 295 PRO A C 1
ATOM 2352 O O . PRO A 1 295 ? -14.953 -7.949 -9 1 96.19 295 PRO A O 1
ATOM 2355 N N . LEU A 1 296 ? -13.625 -8.867 -7.562 1 96.81 296 LEU A N 1
ATOM 2356 C CA . LEU A 1 296 ? -12.633 -7.805 -7.695 1 96.81 296 LEU A CA 1
ATOM 2357 C C . LEU A 1 296 ? -11.789 -8 -8.953 1 96.81 296 LEU A C 1
ATOM 2359 O O . LEU A 1 296 ? -10.914 -7.188 -9.25 1 96.81 296 LEU A O 1
ATOM 2363 N N . GLY A 1 297 ? -12.016 -9.102 -9.656 1 98.06 297 GLY A N 1
ATOM 2364 C CA . GLY A 1 297 ? -11.305 -9.383 -10.898 1 98.06 297 GLY A CA 1
ATOM 2365 C C . GLY A 1 297 ? -11.836 -8.602 -12.086 1 98.06 297 GLY A C 1
ATOM 2366 O O . GLY A 1 297 ? -12.781 -7.816 -11.945 1 98.06 297 GLY A O 1
ATOM 2367 N N . GLU A 1 298 ? -11.188 -8.711 -13.18 1 98.06 298 GLU A N 1
ATOM 2368 C CA . GLU A 1 298 ? -11.641 -8.141 -14.438 1 98.06 298 GLU A CA 1
ATOM 2369 C C . GLU A 1 298 ? -12.703 -9.016 -15.094 1 98.06 298 GLU A C 1
ATOM 2371 O O . GLU A 1 298 ? -12.414 -10.125 -15.539 1 98.06 298 GLU A O 1
ATOM 2376 N N . HIS A 1 299 ? -13.883 -8.57 -15.258 1 96.25 299 HIS A N 1
ATOM 2377 C CA . HIS A 1 299 ? -15.031 -9.383 -15.656 1 96.25 299 HIS A CA 1
ATOM 2378 C C . HIS A 1 299 ? -14.992 -9.695 -17.141 1 96.25 299 HIS A C 1
ATOM 2380 O O . HIS A 1 299 ? -15.555 -10.695 -17.594 1 96.25 299 HIS A O 1
ATOM 2386 N N . HIS A 1 300 ? -14.445 -8.797 -17.891 1 97.88 300 HIS A N 1
ATOM 2387 C CA . HIS A 1 300 ? -14.109 -9.055 -19.281 1 97.88 300 HIS A CA 1
ATOM 2388 C C . HIS A 1 300 ? -12.602 -9.07 -19.5 1 97.88 300 HIS A C 1
ATOM 2390 O O . HIS A 1 300 ? -12.016 -8.078 -19.953 1 97.88 300 HIS A O 1
ATOM 2396 N N . PRO A 1 301 ? -12.008 -10.297 -19.219 1 98.5 301 PRO A N 1
ATOM 2397 C CA . PRO A 1 301 ? -10.547 -10.367 -19.266 1 98.5 301 PRO A CA 1
ATOM 2398 C C . PRO A 1 301 ? -9.961 -9.805 -20.562 1 98.5 301 PRO A C 1
ATOM 2400 O O . PRO A 1 301 ? -10.367 -10.211 -21.656 1 98.5 301 PRO A O 1
ATOM 2403 N N . GLY A 1 302 ? -9.016 -8.883 -20.406 1 98.44 302 GLY A N 1
ATOM 2404 C CA . GLY A 1 302 ? -8.359 -8.266 -21.547 1 98.44 302 GLY A CA 1
ATOM 2405 C C . GLY A 1 302 ? -9.07 -7.012 -22.031 1 98.44 302 GLY A C 1
ATOM 2406 O O . GLY A 1 302 ? -8.555 -6.297 -22.891 1 98.44 302 GLY A O 1
ATOM 2407 N N . GLY A 1 303 ? -10.273 -6.738 -21.5 1 98.19 303 GLY A N 1
ATOM 2408 C CA . GLY A 1 303 ? -11.023 -5.566 -21.922 1 98.19 303 GLY A CA 1
ATOM 2409 C C . GLY A 1 303 ? -10.266 -4.266 -21.719 1 98.19 303 GLY A C 1
ATOM 2410 O O . GLY A 1 303 ? -10.297 -3.389 -22.594 1 98.19 303 GLY A O 1
ATOM 2411 N N . LEU A 1 304 ? -9.633 -4.094 -20.594 1 98.5 304 LEU A N 1
ATOM 2412 C CA . LEU A 1 304 ? -8.852 -2.887 -20.328 1 98.5 304 LEU A CA 1
ATOM 2413 C C . LEU A 1 304 ? -7.719 -2.742 -21.344 1 98.5 304 LEU A C 1
ATOM 2415 O O . LEU A 1 304 ? -7.527 -1.668 -21.922 1 98.5 304 LEU A O 1
ATOM 2419 N N . ILE A 1 305 ? -6.973 -3.836 -21.562 1 98.75 305 ILE A N 1
ATOM 2420 C CA . ILE A 1 305 ? -5.875 -3.83 -22.531 1 98.75 305 ILE A CA 1
ATOM 2421 C C . ILE A 1 305 ? -6.402 -3.441 -23.906 1 98.75 305 ILE A C 1
ATOM 2423 O O . ILE A 1 305 ? -5.836 -2.57 -24.578 1 98.75 305 ILE A O 1
ATOM 2427 N N . ASP A 1 306 ? -7.508 -4.016 -24.297 1 98.12 306 ASP A N 1
ATOM 2428 C CA . ASP A 1 306 ? -8.102 -3.764 -25.594 1 98.12 306 ASP A CA 1
ATOM 2429 C C . ASP A 1 306 ? -8.547 -2.309 -25.719 1 98.12 306 ASP A C 1
ATOM 2431 O O . ASP A 1 306 ? -8.523 -1.74 -26.812 1 98.12 306 ASP A O 1
ATOM 2435 N N . SER A 1 307 ? -8.906 -1.713 -24.656 1 97.94 307 SER A N 1
ATOM 2436 C CA . SER A 1 307 ? -9.453 -0.363 -24.672 1 97.94 307 SER A CA 1
ATOM 2437 C C . SER A 1 307 ? -8.359 0.684 -24.797 1 97.94 307 SER A C 1
ATOM 2439 O O . SER A 1 307 ? -8.633 1.853 -25.078 1 97.94 307 SER A O 1
ATOM 2441 N N . MET A 1 308 ? -7.125 0.26 -24.609 1 98.31 308 MET A N 1
ATOM 2442 C CA . MET A 1 308 ? -6.004 1.194 -24.656 1 98.31 308 MET A CA 1
ATOM 2443 C C . MET A 1 308 ? -5.734 1.645 -26.094 1 98.31 308 MET A C 1
ATOM 2445 O O . MET A 1 308 ? -5.043 0.958 -26.844 1 98.31 308 MET A O 1
ATOM 2449 N N . GLU A 1 309 ? -6.094 2.832 -26.422 1 97.38 309 GLU A N 1
ATOM 2450 C CA . GLU A 1 309 ? -5.918 3.346 -27.781 1 97.38 309 GLU A CA 1
ATOM 2451 C C . GLU A 1 309 ? -4.457 3.691 -28.062 1 97.38 309 GLU A C 1
ATOM 2453 O O . GLU A 1 309 ? -4.004 3.631 -29.203 1 97.38 309 GLU A O 1
ATOM 2458 N N . GLU A 1 310 ? -3.764 3.986 -27 1 95.75 310 GLU A N 1
ATOM 2459 C CA . GLU A 1 310 ? -2.377 4.422 -27.125 1 95.75 310 GLU A CA 1
ATOM 2460 C C . GLU A 1 310 ? -1.439 3.234 -27.312 1 95.75 310 GLU A C 1
ATOM 2462 O O . GLU A 1 310 ? -0.275 3.408 -27.688 1 95.75 310 GLU A O 1
ATOM 2467 N N . PHE A 1 311 ? -1.898 2.002 -27 1 97.81 311 PHE A N 1
ATOM 2468 C CA . PHE A 1 311 ? -1.083 0.808 -27.188 1 97.81 311 PHE A CA 1
ATOM 2469 C C . PHE A 1 311 ? -1.121 0.353 -28.641 1 97.81 311 PHE A C 1
ATOM 2471 O O . PHE A 1 311 ? -2.178 0.373 -29.281 1 97.81 311 PHE A O 1
ATOM 2478 N N . THR A 1 312 ? 0.002 -0.041 -29.203 1 98.06 312 THR A N 1
ATOM 2479 C CA . THR A 1 312 ? 0.042 -0.629 -30.547 1 98.06 312 THR A CA 1
ATOM 2480 C C . THR A 1 312 ? -0.593 -2.018 -30.531 1 98.06 312 THR A C 1
ATOM 2482 O O . THR A 1 312 ? -0.666 -2.67 -29.5 1 98.06 312 THR A O 1
ATOM 2485 N N . PRO A 1 313 ? -1.048 -2.496 -31.688 1 97.38 313 PRO A N 1
ATOM 2486 C CA . PRO A 1 313 ? -1.577 -3.859 -31.781 1 97.38 313 PRO A CA 1
ATOM 2487 C C . PRO A 1 313 ? -0.575 -4.914 -31.312 1 97.38 313 PRO A C 1
ATOM 2489 O O . PRO A 1 313 ? -0.958 -5.887 -30.656 1 97.38 313 PRO A O 1
ATOM 2492 N N . GLN A 1 314 ? 0.663 -4.73 -31.609 1 97.75 314 GLN A N 1
ATOM 2493 C CA . GLN A 1 314 ? 1.699 -5.676 -31.203 1 97.75 314 GLN A CA 1
ATOM 2494 C C . GLN A 1 314 ? 1.825 -5.734 -29.688 1 97.75 314 GLN A C 1
ATOM 2496 O O . GLN A 1 314 ? 1.948 -6.816 -29.109 1 97.75 314 GLN A O 1
ATOM 2501 N N . LEU A 1 315 ? 1.832 -4.547 -29.078 1 98.25 315 LEU A N 1
ATOM 2502 C CA . LEU A 1 315 ? 1.912 -4.5 -27.625 1 98.25 315 LEU A CA 1
ATOM 2503 C C . LEU A 1 315 ? 0.708 -5.191 -26.984 1 98.25 315 LEU A C 1
ATOM 2505 O O . LEU A 1 315 ? 0.857 -5.949 -26.031 1 98.25 315 LEU A O 1
ATOM 2509 N N . LYS A 1 316 ? -0.48 -4.902 -27.531 1 98.12 316 LYS A N 1
ATOM 2510 C CA . LYS A 1 316 ? -1.684 -5.535 -27 1 98.12 316 LYS A CA 1
ATOM 2511 C C . LYS A 1 316 ? -1.582 -7.059 -27.078 1 98.12 316 LYS A C 1
ATOM 2513 O O . LYS A 1 316 ? -1.942 -7.758 -26.141 1 98.12 316 LYS A O 1
ATOM 2518 N N . VAL A 1 317 ? -1.053 -7.57 -28.156 1 97.62 317 VAL A N 1
ATOM 2519 C CA . VAL A 1 317 ? -0.895 -9.016 -28.328 1 97.62 317 VAL A CA 1
ATOM 2520 C C . VAL A 1 317 ? 0.054 -9.562 -27.266 1 97.62 317 VAL A C 1
ATOM 2522 O O . VAL A 1 317 ? -0.217 -10.602 -26.656 1 97.62 317 VAL A O 1
ATOM 2525 N N . ILE A 1 318 ? 1.115 -8.859 -27 1 97.62 318 ILE A N 1
ATOM 2526 C CA . ILE A 1 318 ? 2.109 -9.273 -26.016 1 97.62 318 ILE A CA 1
ATOM 2527 C C . ILE A 1 318 ? 1.475 -9.328 -24.641 1 97.62 318 ILE A C 1
ATOM 2529 O O . ILE A 1 318 ? 1.688 -10.281 -23.875 1 97.62 318 ILE A O 1
ATOM 2533 N N . LEU A 1 319 ? 0.645 -8.328 -24.297 1 98.31 319 LEU A N 1
ATOM 2534 C CA . LEU A 1 319 ? 0.036 -8.234 -22.969 1 98.31 319 LEU A CA 1
ATOM 2535 C C . LEU A 1 319 ? -1.053 -9.289 -22.797 1 98.31 319 LEU A C 1
ATOM 2537 O O . LEU A 1 319 ? -1.384 -9.664 -21.672 1 98.31 319 LEU A O 1
ATOM 2541 N N . LEU A 1 320 ? -1.637 -9.75 -23.891 1 97.62 320 LEU A N 1
ATOM 2542 C CA . LEU A 1 320 ? -2.785 -10.648 -23.828 1 97.62 320 LEU A CA 1
ATOM 2543 C C . LEU A 1 320 ? -2.334 -12.102 -23.797 1 97.62 320 LEU A C 1
ATOM 2545 O O . LEU A 1 320 ? -3.15 -13 -23.578 1 97.62 320 LEU A O 1
ATOM 2549 N N . ILE A 1 321 ? -0.971 -12.352 -23.984 1 91.38 321 ILE A N 1
ATOM 2550 C CA . ILE A 1 321 ? -0.481 -13.727 -24.062 1 91.38 321 ILE A CA 1
ATOM 2551 C C . ILE A 1 321 ? 0.651 -13.922 -23.047 1 91.38 321 ILE A C 1
ATOM 2553 O O . ILE A 1 321 ? 1.482 -13.031 -22.859 1 91.38 321 ILE A O 1
ATOM 2557 N N . MET B 1 1 ? 8.195 31.344 -7.746 1 92.12 1 MET B N 1
ATOM 2558 C CA . MET B 1 1 ? 7.941 31.156 -6.32 1 92.12 1 MET B CA 1
ATOM 2559 C C . MET B 1 1 ? 7.746 29.672 -6 1 92.12 1 MET B C 1
ATOM 2561 O O . MET B 1 1 ? 7.051 28.969 -6.727 1 92.12 1 MET B O 1
ATOM 2565 N N . LYS B 1 2 ? 8.453 29.203 -5.059 1 96.88 2 LYS B N 1
ATOM 2566 C CA . LYS B 1 2 ? 8.312 27.844 -4.562 1 96.88 2 LYS B CA 1
ATOM 2567 C C . LYS B 1 2 ? 7.824 27.828 -3.117 1 96.88 2 LYS B C 1
ATOM 2569 O O . LYS B 1 2 ? 8.516 28.328 -2.221 1 96.88 2 LYS B O 1
ATOM 2574 N N . ILE B 1 3 ? 6.637 27.234 -2.865 1 98.62 3 ILE B N 1
ATOM 2575 C CA . ILE B 1 3 ? 6.105 27.016 -1.526 1 98.62 3 ILE B CA 1
ATOM 2576 C C . ILE B 1 3 ? 6.125 25.531 -1.206 1 98.62 3 ILE B C 1
ATOM 2578 O O . ILE B 1 3 ? 5.438 24.734 -1.855 1 98.62 3 ILE B O 1
ATOM 2582 N N . ASP B 1 4 ? 6.898 25.125 -0.295 1 98.75 4 ASP B N 1
ATOM 2583 C CA . ASP B 1 4 ? 7.016 23.734 0.138 1 98.75 4 ASP B CA 1
ATOM 2584 C C . ASP B 1 4 ? 6.043 23.438 1.274 1 98.75 4 ASP B C 1
ATOM 2586 O O . ASP B 1 4 ? 6.32 23.75 2.436 1 98.75 4 ASP B O 1
ATOM 2590 N N . LEU B 1 5 ? 5 22.719 0.987 1 98.56 5 LEU B N 1
ATOM 2591 C CA . LEU B 1 5 ? 3.887 22.5 1.901 1 98.56 5 LEU B CA 1
ATOM 2592 C C . LEU B 1 5 ? 4.27 21.5 2.984 1 98.56 5 LEU B C 1
ATOM 2594 O O . LEU B 1 5 ? 3.629 21.438 4.039 1 98.56 5 LEU B O 1
ATOM 2598 N N . HIS B 1 6 ? 5.215 20.703 2.783 1 98.81 6 HIS B N 1
ATOM 2599 C CA . HIS B 1 6 ? 5.5 19.547 3.619 1 98.81 6 HIS B CA 1
ATOM 2600 C C . HIS B 1 6 ? 6.922 19.594 4.172 1 98.81 6 HIS B C 1
ATOM 2602 O O . HIS B 1 6 ? 7.836 19 3.598 1 98.81 6 HIS B O 1
ATOM 2608 N N . THR B 1 7 ? 7.039 20.281 5.258 1 98.88 7 THR B N 1
ATOM 2609 C CA . THR B 1 7 ? 8.305 20.359 5.984 1 98.88 7 THR B CA 1
ATOM 2610 C C . THR B 1 7 ? 8.07 20.25 7.488 1 98.88 7 THR B C 1
ATOM 2612 O O . THR B 1 7 ? 6.961 20.5 7.969 1 98.88 7 THR B O 1
ATOM 2615 N N . HIS B 1 8 ? 9.117 19.891 8.195 1 98.62 8 HIS B N 1
ATOM 2616 C CA . HIS B 1 8 ? 8.953 19.641 9.625 1 98.62 8 HIS B CA 1
ATOM 2617 C C . HIS B 1 8 ? 9.953 20.438 10.445 1 98.62 8 HIS B C 1
ATOM 2619 O O . HIS B 1 8 ? 11.086 20.656 10.008 1 98.62 8 HIS B O 1
ATOM 2625 N N . ILE B 1 9 ? 9.531 20.766 11.617 1 98.25 9 ILE B N 1
ATOM 2626 C CA . ILE B 1 9 ? 10.383 21.5 12.539 1 98.25 9 ILE B CA 1
ATOM 2627 C C . ILE B 1 9 ? 10.078 21.078 13.977 1 98.25 9 ILE B C 1
ATOM 2629 O O . ILE B 1 9 ? 8.969 20.656 14.281 1 98.25 9 ILE B O 1
ATOM 2633 N N . LEU B 1 10 ? 11.031 21.109 14.82 1 97.75 10 LEU B N 1
ATOM 2634 C CA . LEU B 1 10 ? 10.922 20.875 16.25 1 97.75 10 LEU B CA 1
ATOM 2635 C C . LEU B 1 10 ? 11.477 22.047 17.047 1 97.75 10 LEU B C 1
ATOM 2637 O O . LEU B 1 10 ? 12.352 22.766 16.547 1 97.75 10 LEU B O 1
ATOM 2641 N N . PRO B 1 11 ? 10.953 22.188 18.312 1 97.25 11 PRO B N 1
ATOM 2642 C CA . PRO B 1 11 ? 11.688 23.109 19.188 1 97.25 11 PRO B CA 1
ATOM 2643 C C . PRO B 1 11 ? 13.117 22.656 19.453 1 97.25 11 PRO B C 1
ATOM 2645 O O . PRO B 1 11 ? 13.359 21.453 19.625 1 97.25 11 PRO B O 1
ATOM 2648 N N . GLU B 1 12 ? 14.008 23.594 19.422 1 95.69 12 GLU B N 1
ATOM 2649 C CA . GLU B 1 12 ? 15.391 23.25 19.75 1 95.69 12 GLU B CA 1
ATOM 2650 C C . GLU B 1 12 ? 15.484 22.609 21.125 1 95.69 12 GLU B C 1
ATOM 2652 O O . GLU B 1 12 ? 16.219 21.656 21.328 1 95.69 12 GLU B O 1
ATOM 2657 N N . LYS B 1 13 ? 14.773 23.281 22.062 1 92.94 13 LYS B N 1
ATOM 2658 C CA . LYS B 1 13 ? 14.688 22.781 23.438 1 92.94 13 LYS B CA 1
ATOM 2659 C C . LYS B 1 13 ? 13.242 22.734 23.922 1 92.94 13 LYS B C 1
ATOM 2661 O O . LYS B 1 13 ? 12.422 23.562 23.531 1 92.94 13 LYS B O 1
ATOM 2666 N N . TRP B 1 14 ? 12.914 21.672 24.625 1 91.12 14 TRP B N 1
ATOM 2667 C CA . TRP B 1 14 ? 11.625 21.562 25.297 1 91.12 14 TRP B CA 1
ATOM 2668 C C . TRP B 1 14 ? 11.75 20.781 26.594 1 91.12 14 TRP B C 1
ATOM 2670 O O . TRP B 1 14 ? 12.797 20.172 26.875 1 91.12 14 TRP B O 1
ATOM 2680 N N . PRO B 1 15 ? 10.75 20.953 27.469 1 94.88 15 PRO B N 1
ATOM 2681 C CA . PRO B 1 15 ? 10.891 20.391 28.812 1 94.88 15 PRO B CA 1
ATOM 2682 C C . PRO B 1 15 ? 10.984 18.859 28.812 1 94.88 15 PRO B C 1
ATOM 2684 O O . PRO B 1 15 ? 10.633 18.234 27.812 1 94.88 15 PRO B O 1
ATOM 2687 N N . ASP B 1 16 ? 11.539 18.344 29.891 1 95.5 16 ASP B N 1
ATOM 2688 C CA . ASP B 1 16 ? 11.445 16.891 30.109 1 95.5 16 ASP B CA 1
ATOM 2689 C C . ASP B 1 16 ? 9.992 16.469 30.281 1 95.5 16 ASP B C 1
ATOM 2691 O O . ASP B 1 16 ? 9.43 16.578 31.359 1 95.5 16 ASP B O 1
ATOM 2695 N N . LEU B 1 17 ? 9.438 15.875 29.297 1 97 17 LEU B N 1
ATOM 2696 C CA . LEU B 1 17 ? 8.008 15.555 29.266 1 97 17 LEU B CA 1
ATOM 2697 C C . LEU B 1 17 ? 7.688 14.398 30.203 1 97 17 LEU B C 1
ATOM 2699 O O . LEU B 1 17 ? 6.59 14.344 30.766 1 97 17 LEU B O 1
ATOM 2703 N N . LYS B 1 18 ? 8.633 13.484 30.375 1 96.5 18 LYS B N 1
ATOM 2704 C CA . LYS B 1 18 ? 8.438 12.414 31.344 1 96.5 18 LYS B CA 1
ATOM 2705 C C . LYS B 1 18 ? 8.242 12.984 32.75 1 96.5 18 LYS B C 1
ATOM 2707 O O . LYS B 1 18 ? 7.352 12.547 33.5 1 96.5 18 LYS B O 1
ATOM 2712 N N . GLN B 1 19 ? 9.125 13.867 33.062 1 97.12 19 GLN B N 1
ATOM 2713 C CA . GLN B 1 19 ? 9.008 14.523 34.375 1 97.12 19 GLN B CA 1
ATOM 2714 C C . GLN B 1 19 ? 7.75 15.375 34.438 1 97.12 19 GLN B C 1
ATOM 2716 O O . GLN B 1 19 ? 7.043 15.359 35.469 1 97.12 19 GLN B O 1
ATOM 2721 N N . ARG B 1 20 ? 7.438 16.094 33.438 1 97.5 20 ARG B N 1
ATOM 2722 C CA . ARG B 1 20 ? 6.324 17.047 33.375 1 97.5 20 ARG B CA 1
ATOM 2723 C C . ARG B 1 20 ? 4.988 16.312 33.531 1 97.5 20 ARG B C 1
ATOM 2725 O O . ARG B 1 20 ? 4.09 16.812 34.219 1 97.5 20 ARG B O 1
ATOM 2732 N N . TYR B 1 21 ? 4.855 15.133 32.906 1 98.06 21 TYR B N 1
ATOM 2733 C CA . TYR B 1 21 ? 3.555 14.477 32.875 1 98.06 21 TYR B CA 1
ATOM 2734 C C . TYR B 1 21 ? 3.516 13.281 33.812 1 98.06 21 TYR B C 1
ATOM 2736 O O . TYR B 1 21 ? 2.443 12.742 34.094 1 98.06 21 TYR B O 1
ATOM 2744 N N . GLY B 1 22 ? 4.734 12.797 34.281 1 97.94 22 GLY B N 1
ATOM 2745 C CA . GLY B 1 22 ? 4.793 11.75 35.281 1 97.94 22 GLY B CA 1
ATOM 2746 C C . GLY B 1 22 ? 4.887 10.352 34.688 1 97.94 22 GLY B C 1
ATOM 2747 O O . GLY B 1 22 ? 4.809 9.359 35.438 1 97.94 22 GLY B O 1
ATOM 2748 N N . TYR B 1 23 ? 4.934 10.203 33.375 1 97.69 23 TYR B N 1
ATOM 2749 C CA . TYR B 1 23 ? 5.109 8.906 32.719 1 97.69 23 TYR B CA 1
ATOM 2750 C C . TYR B 1 23 ? 5.91 9.039 31.438 1 97.69 23 TYR B C 1
ATOM 2752 O O . TYR B 1 23 ? 6.051 10.141 30.891 1 97.69 23 TYR B O 1
ATOM 2760 N N . GLY B 1 24 ? 6.438 7.875 30.969 1 96 24 GLY B N 1
ATOM 2761 C CA . GLY B 1 24 ? 7.367 7.867 29.844 1 96 24 GLY B CA 1
ATOM 2762 C C . GLY B 1 24 ? 6.688 7.664 28.516 1 96 24 GLY B C 1
ATOM 2763 O O . GLY B 1 24 ? 5.457 7.652 28.422 1 96 24 GLY B O 1
ATOM 2764 N N . GLY B 1 25 ? 7.578 7.707 27.422 1 95.81 25 GLY B N 1
ATOM 2765 C CA . GLY B 1 25 ? 7.125 7.43 26.078 1 95.81 25 GLY B CA 1
ATOM 2766 C C . GLY B 1 25 ? 7.227 8.633 25.156 1 95.81 25 GLY B C 1
ATOM 2767 O O . GLY B 1 25 ? 6.945 8.531 23.953 1 95.81 25 GLY B O 1
ATOM 2768 N N . PHE B 1 26 ? 7.625 9.727 25.703 1 96.81 26 PHE B N 1
ATOM 2769 C CA . PHE B 1 26 ? 7.715 10.961 24.922 1 96.81 26 PHE B CA 1
ATOM 2770 C C . PHE B 1 26 ? 9.109 11.133 24.344 1 96.81 26 PHE B C 1
ATOM 2772 O O . PHE B 1 26 ? 10.094 10.68 24.938 1 96.81 26 PHE B O 1
ATOM 2779 N N . ILE B 1 27 ? 9.211 11.828 23.25 1 95.38 27 ILE B N 1
ATOM 2780 C CA . ILE B 1 27 ? 10.484 12.102 22.594 1 95.38 27 ILE B CA 1
ATOM 2781 C C . ILE B 1 27 ? 11.234 13.188 23.359 1 95.38 27 ILE B C 1
ATOM 2783 O O . ILE B 1 27 ? 10.641 14.18 23.781 1 95.38 27 ILE B O 1
ATOM 2787 N N . ARG B 1 28 ? 12.461 12.93 23.562 1 94.94 28 ARG B N 1
ATOM 2788 C CA . ARG B 1 28 ? 13.375 13.961 24.047 1 94.94 28 ARG B CA 1
ATOM 2789 C C . ARG B 1 28 ? 14.516 14.188 23.062 1 94.94 28 ARG B C 1
ATOM 2791 O O . ARG B 1 28 ? 14.844 13.297 22.266 1 94.94 28 ARG B O 1
ATOM 2798 N N . LEU B 1 29 ? 15.07 15.367 23.047 1 94.12 29 LEU B N 1
ATOM 2799 C CA . LEU B 1 29 ? 16.219 15.695 22.219 1 94.12 29 LEU B CA 1
ATOM 2800 C C . LEU B 1 29 ? 17.5 15.711 23.031 1 94.12 29 LEU B C 1
ATOM 2802 O O . LEU B 1 29 ? 17.594 16.406 24.047 1 94.12 29 LEU B O 1
ATOM 2806 N N . ASP B 1 30 ? 18.391 14.891 22.656 1 94.69 30 ASP B N 1
ATOM 2807 C CA . ASP B 1 30 ? 19.719 14.859 23.25 1 94.69 30 ASP B CA 1
ATOM 2808 C C . ASP B 1 30 ? 20.734 15.578 22.359 1 94.69 30 ASP B C 1
ATOM 2810 O O . ASP B 1 30 ? 21.297 14.984 21.438 1 94.69 30 ASP B O 1
ATOM 2814 N N . HIS B 1 31 ? 21 16.859 22.703 1 94.62 31 HIS B N 1
ATOM 2815 C CA . HIS B 1 31 ? 21.969 17.672 21.953 1 94.62 31 HIS B CA 1
ATOM 2816 C C . HIS B 1 31 ? 23.391 17.25 22.281 1 94.62 31 HIS B C 1
ATOM 2818 O O . HIS B 1 31 ? 24.125 18 22.953 1 94.62 31 HIS B O 1
ATOM 2824 N N . HIS B 1 32 ? 23.891 16.219 21.688 1 91.81 32 HIS B N 1
ATOM 2825 C CA . HIS B 1 32 ? 25.141 15.594 22.062 1 91.81 32 HIS B CA 1
ATOM 2826 C C . HIS B 1 32 ? 26.328 16.281 21.406 1 91.81 32 HIS B C 1
ATOM 2828 O O . HIS B 1 32 ? 27.484 16.094 21.844 1 91.81 32 HIS B O 1
ATOM 2834 N N . CYS B 1 33 ? 26.141 17.047 20.359 1 90.56 33 CYS B N 1
ATOM 2835 C CA . CYS B 1 33 ? 27.188 17.875 19.734 1 90.56 33 CYS B CA 1
ATOM 2836 C C . CYS B 1 33 ? 26.578 19.078 19.047 1 90.56 33 CYS B C 1
ATOM 2838 O O . CYS B 1 33 ? 25.344 19.219 18.969 1 90.56 33 CYS B O 1
ATOM 2840 N N . GLN B 1 34 ? 27.438 19.891 18.562 1 90.44 34 GLN B N 1
ATOM 2841 C CA . GLN B 1 34 ? 26.953 21.109 17.938 1 90.44 34 GLN B CA 1
ATOM 2842 C C . GLN B 1 34 ? 26.219 20.828 16.641 1 90.44 34 GLN B C 1
ATOM 2844 O O . GLN B 1 34 ? 26.734 20.109 15.781 1 90.44 34 GLN B O 1
ATOM 2849 N N . GLY B 1 35 ? 25.062 21.234 16.578 1 93 35 GLY B N 1
ATOM 2850 C CA . GLY B 1 35 ? 24.312 21.219 15.328 1 93 35 GLY B CA 1
ATOM 2851 C C . GLY B 1 35 ? 23.594 19.906 15.094 1 93 35 GLY B C 1
ATOM 2852 O O . GLY B 1 35 ? 22.984 19.703 14.039 1 93 35 GLY B O 1
ATOM 2853 N N . LYS B 1 36 ? 23.734 19.016 16.047 1 95.56 36 LYS B N 1
ATOM 2854 C CA . LYS B 1 36 ? 23.047 17.734 15.906 1 95.56 36 LYS B CA 1
ATOM 2855 C C . LYS B 1 36 ? 22.359 17.328 17.219 1 95.56 36 LYS B C 1
ATOM 2857 O O . LYS B 1 36 ? 22.781 17.75 18.297 1 95.56 36 LYS B O 1
ATOM 2862 N N . ALA B 1 37 ? 21.328 16.562 17.141 1 95.81 37 ALA B N 1
ATOM 2863 C CA . ALA B 1 37 ? 20.641 16 18.297 1 95.81 37 ALA B CA 1
ATOM 2864 C C . ALA B 1 37 ? 20.094 14.617 18 1 95.81 37 ALA B C 1
ATOM 2866 O O . ALA B 1 37 ? 19.781 14.305 16.844 1 95.81 37 ALA B O 1
ATOM 2867 N N . LYS B 1 38 ? 20.109 13.789 19 1 94.62 38 LYS B N 1
ATOM 2868 C CA . LYS B 1 38 ? 19.453 12.484 18.906 1 94.62 38 LYS B CA 1
ATOM 2869 C C . LYS B 1 38 ? 18.031 12.539 19.453 1 94.62 38 LYS B C 1
ATOM 2871 O O . LYS B 1 38 ? 17.812 13.008 20.578 1 94.62 38 LYS B O 1
ATOM 2876 N N . MET B 1 39 ? 17.047 12.195 18.688 1 94.19 39 MET B N 1
ATOM 2877 C CA . MET B 1 39 ? 15.703 11.969 19.203 1 94.19 39 MET B CA 1
ATOM 2878 C C . MET B 1 39 ? 15.617 10.625 19.922 1 94.19 39 MET B C 1
ATOM 2880 O O . MET B 1 39 ? 15.875 9.578 19.328 1 94.19 39 MET B O 1
ATOM 2884 N N . MET B 1 40 ? 15.25 10.75 21.156 1 94.31 40 MET B N 1
ATOM 2885 C CA . MET B 1 40 ? 15.188 9.562 22 1 94.31 40 MET B CA 1
ATOM 2886 C C . MET B 1 40 ? 13.773 9.352 22.547 1 94.31 40 MET B C 1
ATOM 2888 O O . MET B 1 40 ? 13.125 10.305 22.969 1 94.31 40 MET B O 1
ATOM 2892 N N . LYS B 1 41 ? 13.312 8.281 22.484 1 92.38 41 LYS B N 1
ATOM 2893 C CA . LYS B 1 41 ? 12.102 7.863 23.188 1 92.38 41 LYS B CA 1
ATOM 2894 C C . LYS B 1 41 ? 12.438 6.98 24.391 1 92.38 41 LYS B C 1
ATOM 2896 O O . LYS B 1 41 ? 12.695 5.785 24.234 1 92.38 41 LYS B O 1
ATOM 2901 N N . ASP B 1 42 ? 12.32 7.602 25.406 1 90.81 42 ASP B N 1
ATOM 2902 C CA . ASP B 1 42 ? 12.898 6.965 26.578 1 90.81 42 ASP B CA 1
ATOM 2903 C C . ASP B 1 42 ? 14.352 6.559 26.328 1 90.81 42 ASP B C 1
ATOM 2905 O O . ASP B 1 42 ? 15.195 7.402 26.016 1 90.81 42 ASP B O 1
ATOM 2909 N N . GLU B 1 43 ? 14.633 5.242 26.375 1 90.38 43 GLU B N 1
ATOM 2910 C CA . GLU B 1 43 ? 16.031 4.832 26.219 1 90.38 43 GLU B CA 1
ATOM 2911 C C . GLU B 1 43 ? 16.281 4.289 24.812 1 90.38 43 GLU B C 1
ATOM 2913 O O . GLU B 1 43 ? 17.359 3.766 24.531 1 90.38 43 GLU B O 1
ATOM 2918 N N . VAL B 1 44 ? 15.352 4.516 24 1 90.06 44 VAL B N 1
ATOM 2919 C CA . VAL B 1 44 ? 15.461 3.959 22.656 1 90.06 44 VAL B CA 1
ATOM 2920 C C . VAL B 1 44 ? 15.75 5.074 21.656 1 90.06 44 VAL B C 1
ATOM 2922 O O . VAL B 1 44 ? 15.023 6.074 21.594 1 90.06 44 VAL B O 1
ATOM 2925 N N . PHE B 1 45 ? 16.797 4.93 20.875 1 91.56 45 PHE B N 1
ATOM 2926 C CA . PHE B 1 45 ? 17.172 5.859 19.812 1 91.56 45 PHE B CA 1
ATOM 2927 C C . PHE B 1 45 ? 16.172 5.812 18.672 1 91.56 45 PHE B C 1
ATOM 2929 O O . PHE B 1 45 ? 15.859 4.734 18.156 1 91.56 45 PHE B O 1
ATOM 2936 N N . PHE B 1 46 ? 15.68 6.969 18.297 1 89.12 46 PHE B N 1
ATOM 2937 C CA . PHE B 1 46 ? 14.734 7.066 17.203 1 89.12 46 PHE B CA 1
ATOM 2938 C C . PHE B 1 46 ? 15.422 7.52 15.922 1 89.12 46 PHE B C 1
ATOM 2940 O O . PHE B 1 46 ? 15.5 6.766 14.945 1 89.12 46 PHE B O 1
ATOM 2947 N N . ARG B 1 47 ? 15.961 8.711 15.906 1 90.75 47 ARG B N 1
ATOM 2948 C CA . ARG B 1 47 ? 16.766 9.195 14.781 1 90.75 47 ARG B CA 1
ATOM 2949 C C . ARG B 1 47 ? 17.656 10.359 15.211 1 90.75 47 ARG B C 1
ATOM 2951 O O . ARG B 1 47 ? 17.406 11 16.234 1 90.75 47 ARG B O 1
ATOM 2958 N N . GLU B 1 48 ? 18.688 10.531 14.438 1 93.62 48 GLU B N 1
ATOM 2959 C CA . GLU B 1 48 ? 19.5 11.727 14.586 1 93.62 48 GLU B CA 1
ATOM 2960 C C . GLU B 1 48 ? 19.031 12.836 13.648 1 93.62 48 GLU B C 1
ATOM 2962 O O . GLU B 1 48 ? 18.656 12.578 12.5 1 93.62 48 GLU B O 1
ATOM 2967 N N . ILE B 1 49 ? 19 14.055 14.141 1 95.31 49 ILE B N 1
ATOM 2968 C CA . ILE B 1 49 ? 18.562 15.195 13.344 1 95.31 49 ILE B CA 1
ATOM 2969 C C . ILE B 1 49 ? 19.625 16.281 13.383 1 95.31 49 ILE B C 1
ATOM 2971 O O . ILE B 1 49 ? 20.484 16.297 14.273 1 95.31 49 ILE B O 1
ATOM 2975 N N . ASP B 1 50 ? 19.656 17.094 12.414 1 96.69 50 ASP B N 1
ATOM 2976 C CA . ASP B 1 50 ? 20.594 18.203 12.297 1 96.69 50 ASP B CA 1
ATOM 2977 C C . ASP B 1 50 ? 19.922 19.531 12.648 1 96.69 50 ASP B C 1
ATOM 2979 O O . ASP B 1 50 ? 18.703 19.562 12.875 1 96.69 50 ASP B O 1
ATOM 2983 N N . ALA B 1 51 ? 20.672 20.594 12.648 1 97.06 51 ALA B N 1
ATOM 2984 C CA . ALA B 1 51 ? 20.203 21.922 13.039 1 97.06 51 ALA B CA 1
ATOM 2985 C C . ALA B 1 51 ? 19.062 22.391 12.141 1 97.06 51 ALA B C 1
ATOM 2987 O O . ALA B 1 51 ? 18.219 23.188 12.555 1 97.06 51 ALA B O 1
ATOM 2988 N N . ASN B 1 52 ? 18.953 21.875 10.984 1 97.5 52 ASN B N 1
ATOM 2989 C CA . ASN B 1 52 ? 17.891 22.25 10.062 1 97.5 52 ASN B CA 1
ATOM 2990 C C . ASN B 1 52 ? 16.531 21.734 10.523 1 97.5 52 ASN B C 1
ATOM 2992 O O . ASN B 1 52 ? 15.5 22.078 9.945 1 97.5 52 ASN B O 1
ATOM 2996 N N . CYS B 1 53 ? 16.531 20.984 11.609 1 97.44 53 CYS B N 1
ATOM 2997 C CA . CYS B 1 53 ? 15.258 20.5 12.148 1 97.44 53 CYS B CA 1
ATOM 2998 C C . CYS B 1 53 ? 14.719 21.438 13.219 1 97.44 53 CYS B C 1
ATOM 3000 O O . CYS B 1 53 ? 13.602 21.266 13.695 1 97.44 53 CYS B O 1
ATOM 3002 N N . TRP B 1 54 ? 15.523 22.531 13.641 1 96.88 54 TRP B N 1
ATOM 3003 C CA . TRP B 1 54 ? 14.984 23.406 14.68 1 96.88 54 TRP B CA 1
ATOM 3004 C C . TRP B 1 54 ? 15.445 24.844 14.477 1 96.88 54 TRP B C 1
ATOM 3006 O O . TRP B 1 54 ? 14.891 25.766 15.078 1 96.88 54 TRP B O 1
ATOM 3016 N N . CYS B 1 55 ? 16.422 25.094 13.625 1 96.44 55 CYS B N 1
ATOM 3017 C CA . CYS B 1 55 ? 17.031 26.406 13.492 1 96.44 55 CYS B CA 1
ATOM 3018 C C . CYS B 1 55 ? 16.547 27.125 12.234 1 96.44 55 CYS B C 1
ATOM 3020 O O . CYS B 1 55 ? 16.906 26.734 11.117 1 96.44 55 CYS B O 1
ATOM 3022 N N . PRO B 1 56 ? 15.734 28.188 12.344 1 97.12 56 PRO B N 1
ATOM 3023 C CA . PRO B 1 56 ? 15.211 28.906 11.172 1 97.12 56 PRO B CA 1
ATOM 3024 C C . PRO B 1 56 ? 16.328 29.453 10.273 1 97.12 56 PRO B C 1
ATOM 3026 O O . PRO B 1 56 ? 16.172 29.484 9.055 1 97.12 56 PRO B O 1
ATOM 3029 N N . GLU B 1 57 ? 17.438 29.859 10.883 1 96.5 57 GLU B N 1
ATOM 3030 C CA . GLU B 1 57 ? 18.531 30.406 10.094 1 96.5 57 GLU B CA 1
ATOM 3031 C C . GLU B 1 57 ? 19.141 29.344 9.18 1 96.5 57 GLU B C 1
ATOM 3033 O O . GLU B 1 57 ? 19.406 29.609 8.008 1 96.5 57 GLU B O 1
ATOM 3038 N N . THR B 1 58 ? 19.406 28.203 9.766 1 97.25 58 THR B N 1
ATOM 3039 C CA . THR B 1 58 ? 19.922 27.109 8.961 1 97.25 58 THR B CA 1
ATOM 3040 C C . THR B 1 58 ? 18.938 26.75 7.848 1 97.25 58 THR B C 1
ATOM 3042 O O . THR B 1 58 ? 19.344 26.531 6.703 1 97.25 58 THR B O 1
ATOM 3045 N N . ARG B 1 59 ? 17.672 26.734 8.18 1 97.44 59 ARG B N 1
ATOM 3046 C CA . ARG B 1 59 ? 16.641 26.422 7.199 1 97.44 59 ARG B CA 1
ATOM 3047 C C . ARG B 1 59 ? 16.609 27.453 6.078 1 97.44 59 ARG B C 1
ATOM 3049 O O . ARG B 1 59 ? 16.5 27.094 4.902 1 97.44 59 ARG B O 1
ATOM 3056 N N . MET B 1 60 ? 16.703 28.703 6.41 1 97.44 60 MET B N 1
ATOM 3057 C CA . MET B 1 60 ? 16.656 29.766 5.414 1 97.44 60 MET B CA 1
ATOM 3058 C C . MET B 1 60 ? 17.828 29.672 4.453 1 97.44 60 MET B C 1
ATOM 3060 O O . MET B 1 60 ? 17.672 29.906 3.252 1 97.44 60 MET B O 1
ATOM 3064 N N . LYS B 1 61 ? 18.984 29.328 5.016 1 98 61 LYS B N 1
ATOM 3065 C CA . LYS B 1 61 ? 20.141 29.125 4.164 1 98 61 LYS B CA 1
ATOM 3066 C C . LYS B 1 61 ? 19.906 28.016 3.146 1 98 61 LYS B C 1
ATOM 3068 O O . LYS B 1 61 ? 20.172 28.188 1.957 1 98 61 LYS B O 1
ATOM 3073 N N . GLU B 1 62 ? 19.375 26.938 3.607 1 98.19 62 GLU B N 1
ATOM 3074 C CA . GLU B 1 62 ? 19.125 25.797 2.73 1 98.19 62 GLU B CA 1
ATOM 3075 C C . GLU B 1 62 ? 17.984 26.094 1.757 1 98.19 62 GLU B C 1
ATOM 3077 O O . GLU B 1 62 ? 18 25.625 0.618 1 98.19 62 GLU B O 1
ATOM 3082 N N . MET B 1 63 ? 16.953 26.844 2.195 1 98.38 63 MET B N 1
ATOM 3083 C CA . MET B 1 63 ? 15.906 27.328 1.297 1 98.38 63 MET B CA 1
ATOM 3084 C C . MET B 1 63 ? 16.5 28.125 0.15 1 98.38 63 MET B C 1
ATOM 3086 O O . MET B 1 63 ? 16.203 27.891 -1.017 1 98.38 63 MET B O 1
ATOM 3090 N N . ASN B 1 64 ? 17.375 29.047 0.491 1 98.06 64 ASN B N 1
ATOM 3091 C CA . ASN B 1 64 ? 18.016 29.859 -0.528 1 98.06 64 ASN B CA 1
ATOM 3092 C C . ASN B 1 64 ? 18.844 29.016 -1.495 1 98.06 64 ASN B C 1
ATOM 3094 O O . ASN B 1 64 ? 18.859 29.281 -2.699 1 98.06 64 ASN B O 1
ATOM 3098 N N . GLU B 1 65 ? 19.484 28.016 -0.987 1 98.06 65 GLU B N 1
ATOM 3099 C CA . GLU B 1 65 ? 20.328 27.141 -1.801 1 98.06 65 GLU B CA 1
ATOM 3100 C C . GLU B 1 65 ? 19.484 26.312 -2.775 1 98.06 65 GLU B C 1
ATOM 3102 O O . GLU B 1 65 ? 19.953 25.953 -3.854 1 98.06 65 GLU B O 1
ATOM 3107 N N . THR B 1 66 ? 18.234 26.031 -2.434 1 97.75 66 THR B N 1
ATOM 3108 C CA . THR B 1 66 ? 17.422 25.141 -3.254 1 97.75 66 THR B CA 1
ATOM 3109 C C . THR B 1 66 ? 16.312 25.922 -3.965 1 97.75 66 THR B C 1
ATOM 3111 O O . THR B 1 66 ? 15.516 25.344 -4.699 1 97.75 66 THR B O 1
ATOM 3114 N N . GLY B 1 67 ? 16.203 27.156 -3.666 1 97.81 67 GLY B N 1
ATOM 3115 C CA . GLY B 1 67 ? 15.266 28.016 -4.375 1 97.81 67 GLY B CA 1
ATOM 3116 C C . GLY B 1 67 ? 13.867 27.984 -3.787 1 97.81 67 GLY B C 1
ATOM 3117 O O . GLY B 1 67 ? 12.898 28.359 -4.453 1 97.81 67 GLY B O 1
ATOM 3118 N N . VAL B 1 68 ? 13.734 27.531 -2.545 1 98.56 68 VAL B N 1
ATOM 3119 C CA . VAL B 1 68 ? 12.438 27.516 -1.871 1 98.56 68 VAL B CA 1
ATOM 3120 C C . VAL B 1 68 ? 12.156 28.875 -1.266 1 98.56 68 VAL B C 1
ATOM 3122 O O . VAL B 1 68 ? 12.984 29.422 -0.533 1 98.56 68 VAL B O 1
ATOM 3125 N N . ASP B 1 69 ? 11.023 29.453 -1.555 1 98.56 69 ASP B N 1
ATOM 3126 C CA . ASP B 1 69 ? 10.672 30.781 -1.083 1 98.56 69 ASP B CA 1
ATOM 3127 C C . ASP B 1 69 ? 9.961 30.719 0.267 1 98.56 69 ASP B C 1
ATOM 3129 O O . ASP B 1 69 ? 10.211 31.547 1.143 1 98.56 69 ASP B O 1
ATOM 3133 N N . VAL B 1 70 ? 9.109 29.797 0.416 1 98.69 70 VAL B N 1
ATOM 3134 C CA . VAL B 1 70 ? 8.32 29.672 1.638 1 98.69 70 VAL B CA 1
ATOM 3135 C C . VAL B 1 70 ? 8.25 28.203 2.055 1 98.69 70 VAL B C 1
ATOM 3137 O O . VAL B 1 70 ? 8.062 27.328 1.214 1 98.69 70 VAL B O 1
ATOM 3140 N N . GLN B 1 71 ? 8.422 27.922 3.264 1 98.75 71 GLN B N 1
ATOM 3141 C CA . GLN B 1 71 ? 8.156 26.609 3.855 1 98.75 71 GLN B CA 1
ATOM 3142 C C . GLN B 1 71 ? 6.918 26.656 4.738 1 98.75 71 GLN B C 1
ATOM 3144 O O . GLN B 1 71 ? 6.746 27.578 5.535 1 98.75 71 GLN B O 1
ATOM 3149 N N . VAL B 1 72 ? 6.047 25.734 4.535 1 98.81 72 VAL B N 1
ATOM 3150 C CA . VAL B 1 72 ? 4.98 25.453 5.488 1 98.81 72 VAL B CA 1
ATOM 3151 C C . VAL B 1 72 ? 5.469 24.453 6.535 1 98.81 72 VAL B C 1
ATOM 3153 O O . VAL B 1 72 ? 5.84 23.328 6.195 1 98.81 72 VAL B O 1
ATOM 3156 N N . LEU B 1 73 ? 5.469 24.891 7.801 1 98.75 73 LEU B N 1
ATOM 3157 C CA . LEU B 1 73 ? 6.105 24.156 8.875 1 98.75 73 LEU B CA 1
ATOM 3158 C C . LEU B 1 73 ? 5.07 23.406 9.719 1 98.75 73 LEU B C 1
ATOM 3160 O O . LEU B 1 73 ? 4.016 23.969 10.039 1 98.75 73 LEU B O 1
ATOM 3164 N N . SER B 1 74 ? 5.289 22.203 10 1 98.75 74 SER B N 1
ATOM 3165 C CA . SER B 1 74 ? 4.512 21.422 10.953 1 98.75 74 SER B CA 1
ATOM 3166 C C . SER B 1 74 ? 5.418 20.562 11.828 1 98.75 74 SER B C 1
ATOM 3168 O O . SER B 1 74 ? 6.598 20.375 11.523 1 98.75 74 SER B O 1
ATOM 3170 N N . THR B 1 75 ? 4.957 20.094 12.922 1 98.44 75 THR B N 1
ATOM 3171 C CA . THR B 1 75 ? 5.75 19.25 13.797 1 98.44 75 THR B CA 1
ATOM 3172 C C . THR B 1 75 ? 6.035 17.906 13.133 1 98.44 75 THR B C 1
ATOM 3174 O O . THR B 1 75 ? 5.457 17.578 12.086 1 98.44 75 THR B O 1
ATOM 3177 N N . VAL B 1 76 ? 7 17.141 13.711 1 97.5 76 VAL B N 1
ATOM 3178 C CA . VAL B 1 76 ? 7.277 15.789 13.25 1 97.5 76 VAL B CA 1
ATOM 3179 C C . VAL B 1 76 ? 6.191 14.836 13.742 1 97.5 76 VAL B C 1
ATOM 3181 O O . VAL B 1 76 ? 5.832 14.852 14.922 1 97.5 76 VAL B O 1
ATOM 3184 N N . PRO B 1 77 ? 5.715 13.969 12.922 1 96.94 77 PRO B N 1
ATOM 3185 C CA . PRO B 1 77 ? 4.543 13.148 13.242 1 96.94 77 PRO B CA 1
ATOM 3186 C C . PRO B 1 77 ? 4.73 12.32 14.508 1 96.94 77 PRO B C 1
ATOM 3188 O O . PRO B 1 77 ? 3.762 12.039 15.219 1 96.94 77 PRO B O 1
ATOM 3191 N N . VAL B 1 78 ? 5.93 11.945 14.875 1 94.38 78 VAL B N 1
ATOM 3192 C CA . VAL B 1 78 ? 6.176 11.172 16.094 1 94.38 78 VAL B CA 1
ATOM 3193 C C . VAL B 1 78 ? 5.777 12 17.312 1 94.3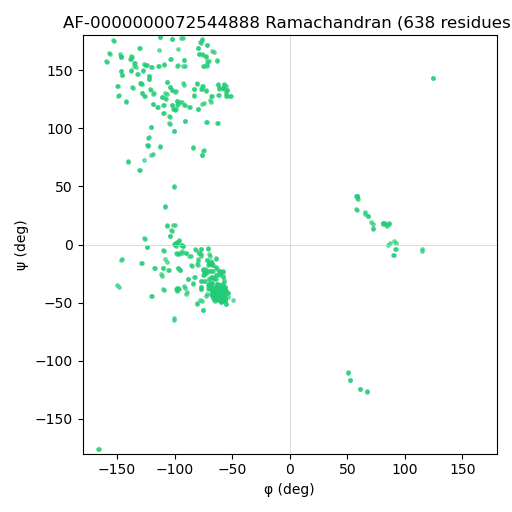8 78 VAL B C 1
ATOM 3195 O O . VAL B 1 78 ? 5.57 11.445 18.391 1 94.38 78 VAL B O 1
ATOM 3198 N N . MET B 1 79 ? 5.551 13.273 17.109 1 96.75 79 MET B N 1
ATOM 3199 C CA . MET B 1 79 ? 5.223 14.164 18.219 1 96.75 79 MET B CA 1
ATOM 3200 C C . MET B 1 79 ? 3.713 14.266 18.406 1 96.75 79 MET B C 1
ATOM 3202 O O . MET B 1 79 ? 3.242 14.93 19.328 1 96.75 79 MET B O 1
ATOM 3206 N N . PHE B 1 80 ? 2.895 13.617 17.594 1 97.81 80 PHE B N 1
ATOM 3207 C CA . PHE B 1 80 ? 1.445 13.68 17.734 1 97.81 80 PHE B CA 1
ATOM 3208 C C . PHE B 1 80 ? 1.021 13.195 19.125 1 97.81 80 PHE B C 1
ATOM 3210 O O . PHE B 1 80 ? 0.153 13.789 19.75 1 97.81 80 PHE B O 1
ATOM 3217 N N . ASN B 1 81 ? 1.574 12.023 19.578 1 97.44 81 ASN B N 1
ATOM 3218 C CA . ASN B 1 81 ? 1.407 11.445 20.906 1 97.44 81 ASN B CA 1
ATOM 3219 C C . ASN B 1 81 ? -0.062 11.18 21.219 1 97.44 81 ASN B C 1
ATOM 3221 O O . ASN B 1 81 ? -0.519 11.445 22.328 1 97.44 81 ASN B O 1
ATOM 3225 N N . TYR B 1 82 ? -0.804 10.672 20.266 1 98.25 82 TYR B N 1
ATOM 3226 C CA . TYR B 1 82 ? -2.221 10.383 20.453 1 98.25 82 TYR B CA 1
ATOM 3227 C C . TYR B 1 82 ? -2.414 9.305 21.516 1 98.25 82 TYR B C 1
ATOM 3229 O O . TYR B 1 82 ? -3.51 9.148 22.062 1 98.25 82 TYR B O 1
ATOM 3237 N N . TRP B 1 83 ? -1.377 8.508 21.812 1 97.31 83 TRP B N 1
ATOM 3238 C CA . TRP B 1 83 ? -1.42 7.426 22.797 1 97.31 83 TRP B CA 1
ATOM 3239 C C . TRP B 1 83 ? -1.453 7.977 24.219 1 97.31 83 TRP B C 1
ATOM 3241 O O . TRP B 1 83 ? -1.825 7.27 25.156 1 97.31 83 TRP B O 1
ATOM 3251 N N . ALA B 1 84 ? -1.02 9.195 24.484 1 98.5 84 ALA B N 1
ATOM 3252 C CA . ALA B 1 84 ? -0.843 9.773 25.812 1 98.5 84 ALA B CA 1
ATOM 3253 C C . ALA B 1 84 ? -2.176 10.242 26.391 1 98.5 84 ALA B C 1
ATOM 3255 O O . ALA B 1 84 ? -3.195 10.242 25.703 1 98.5 84 ALA B O 1
ATOM 3256 N N . LYS B 1 85 ? -2.176 10.586 27.734 1 98.62 85 LYS B N 1
ATOM 3257 C CA . LYS B 1 85 ? -3.367 11.164 28.359 1 98.62 85 LYS B CA 1
ATOM 3258 C C . LYS B 1 85 ? -3.797 12.438 27.641 1 98.62 85 LYS B C 1
ATOM 3260 O O . LYS B 1 85 ? -2.959 13.273 27.297 1 98.62 85 LYS B O 1
ATOM 3265 N N . PRO B 1 86 ? -5.086 12.586 27.453 1 98.62 86 PRO B N 1
ATOM 3266 C CA . PRO B 1 86 ? -5.613 13.68 26.625 1 98.62 86 PRO B CA 1
ATOM 3267 C C . PRO B 1 86 ? -5.105 15.055 27.078 1 98.62 86 PRO B C 1
ATOM 3269 O O . PRO B 1 86 ? -4.68 15.859 26.25 1 98.62 86 PRO B O 1
ATOM 3272 N N . GLN B 1 87 ? -5.113 15.32 28.297 1 98.62 87 GLN B N 1
ATOM 3273 C CA . GLN B 1 87 ? -4.711 16.625 28.797 1 98.62 87 GLN B CA 1
ATOM 3274 C C . GLN B 1 87 ? -3.221 16.859 28.578 1 98.62 87 GLN B C 1
ATOM 3276 O O . GLN B 1 87 ? -2.799 18 28.328 1 98.62 87 GLN B O 1
ATOM 3281 N N . ASP B 1 88 ? -2.439 15.781 28.719 1 98.81 88 ASP B N 1
ATOM 3282 C CA . ASP B 1 88 ? -1.004 15.883 28.469 1 98.81 88 ASP B CA 1
ATOM 3283 C C . ASP B 1 88 ? -0.716 16.141 27 1 98.81 88 ASP B C 1
ATOM 3285 O O . ASP B 1 88 ? 0.14 16.953 26.656 1 98.81 88 ASP B O 1
ATOM 3289 N N . THR B 1 89 ? -1.439 15.453 26.141 1 98.81 89 THR B N 1
ATOM 3290 C CA . THR B 1 89 ? -1.297 15.688 24.703 1 98.81 89 THR B CA 1
ATOM 3291 C C . THR B 1 89 ? -1.693 17.109 24.344 1 98.81 89 THR B C 1
ATOM 3293 O O . THR B 1 89 ? -1.082 17.734 23.484 1 98.81 89 THR B O 1
ATOM 3296 N N . ALA B 1 90 ? -2.775 17.609 24.969 1 98.88 90 ALA B N 1
ATOM 3297 C CA . ALA B 1 90 ? -3.191 19 24.734 1 98.88 90 ALA B CA 1
ATOM 3298 C C . ALA B 1 90 ? -2.086 19.969 25.125 1 98.88 90 ALA B C 1
ATOM 3300 O O . ALA B 1 90 ? -1.782 20.906 24.375 1 98.88 90 ALA B O 1
ATOM 3301 N N . ASP B 1 91 ? -1.547 19.734 26.266 1 98.81 91 ASP B N 1
ATOM 3302 C CA . ASP B 1 91 ? -0.448 20.578 26.75 1 98.81 91 ASP B CA 1
ATOM 3303 C C . ASP B 1 91 ? 0.741 20.516 25.781 1 98.81 91 ASP B C 1
ATOM 3305 O O . ASP B 1 91 ? 1.308 21.547 25.438 1 98.81 91 ASP B O 1
ATOM 3309 N N . LEU B 1 92 ? 1.126 19.375 25.391 1 98.62 92 LEU B N 1
ATOM 3310 C CA . LEU B 1 92 ? 2.238 19.172 24.453 1 98.62 92 LEU B CA 1
ATOM 3311 C C . LEU B 1 92 ? 1.966 19.859 23.125 1 98.62 92 LEU B C 1
ATOM 3313 O O . LEU B 1 92 ? 2.855 20.5 22.562 1 98.62 92 LEU B O 1
ATOM 3317 N N . SER B 1 93 ? 0.756 19.688 22.609 1 98.81 93 SER B N 1
ATOM 3318 C CA . SER B 1 93 ? 0.378 20.359 21.359 1 98.81 93 SER B CA 1
ATOM 3319 C C . SER B 1 93 ? 0.553 21.859 21.469 1 98.81 93 SER B C 1
ATOM 3321 O O . SER B 1 93 ? 1.054 22.5 20.531 1 98.81 93 SER B O 1
ATOM 3323 N N . GLN B 1 94 ? 0.155 22.406 22.578 1 98.75 94 GLN B N 1
ATOM 3324 C CA . GLN B 1 94 ? 0.289 23.844 22.766 1 98.75 94 GLN B CA 1
ATOM 3325 C C . GLN B 1 94 ? 1.757 24.25 22.797 1 98.75 94 GLN B C 1
ATOM 3327 O O . GLN B 1 94 ? 2.125 25.297 22.25 1 98.75 94 GLN B O 1
ATOM 3332 N N . LEU B 1 95 ? 2.604 23.422 23.469 1 98.5 95 LEU B N 1
ATOM 3333 C CA . LEU B 1 95 ? 4.039 23.688 23.484 1 98.5 95 LEU B CA 1
ATOM 3334 C C . LEU B 1 95 ? 4.602 23.734 22.062 1 98.5 95 LEU B C 1
ATOM 3336 O O . LEU B 1 95 ? 5.34 24.656 21.719 1 98.5 95 LEU B O 1
ATOM 3340 N N . LEU B 1 96 ? 4.246 22.797 21.297 1 98.75 96 LEU B N 1
ATOM 3341 C CA . LEU B 1 96 ? 4.73 22.703 19.922 1 98.75 96 LEU B CA 1
ATOM 3342 C C . LEU B 1 96 ? 4.207 23.859 19.078 1 98.75 96 LEU B C 1
ATOM 3344 O O . LEU B 1 96 ? 4.973 24.484 18.359 1 98.75 96 LEU B O 1
ATOM 3348 N N . ASN B 1 97 ? 2.932 24.141 19.203 1 98.88 97 ASN B N 1
ATOM 3349 C CA . ASN B 1 97 ? 2.314 25.188 18.406 1 98.88 97 ASN B CA 1
ATOM 3350 C C . ASN B 1 97 ? 2.861 26.562 18.781 1 98.88 97 ASN B C 1
ATOM 3352 O O . ASN B 1 97 ? 3.051 27.422 17.922 1 98.88 97 ASN B O 1
ATOM 3356 N N . ASN B 1 98 ? 3.076 26.797 20.094 1 98.75 98 ASN B N 1
ATOM 3357 C CA . ASN B 1 98 ? 3.643 28.078 20.531 1 98.75 98 ASN B CA 1
ATOM 3358 C C . ASN B 1 98 ? 5.051 28.281 19.984 1 98.75 98 ASN B C 1
ATOM 3360 O O . ASN B 1 98 ? 5.391 29.375 19.531 1 98.75 98 ASN B O 1
ATOM 3364 N N . ASP B 1 99 ? 5.828 27.219 20.031 1 98.5 99 ASP B N 1
ATOM 3365 C CA . ASP B 1 99 ? 7.176 27.312 19.484 1 98.5 99 ASP B CA 1
ATOM 3366 C C . ASP B 1 99 ? 7.141 27.562 17.984 1 98.5 99 ASP B C 1
ATOM 3368 O O . ASP B 1 99 ? 7.922 28.359 17.453 1 98.5 99 ASP B O 1
ATOM 3372 N N . LEU B 1 100 ? 6.301 26.906 17.312 1 98.62 100 LEU B N 1
ATOM 3373 C CA . LEU B 1 100 ? 6.121 27.078 15.883 1 98.62 100 LEU B CA 1
ATOM 3374 C C . LEU B 1 100 ? 5.711 28.516 15.562 1 98.62 100 LEU B C 1
ATOM 3376 O O . LEU B 1 100 ? 6.25 29.125 14.633 1 98.62 100 LEU B O 1
ATOM 3380 N N . ALA B 1 101 ? 4.766 29.016 16.312 1 98.75 101 ALA B N 1
ATOM 3381 C CA . ALA B 1 101 ? 4.297 30.391 16.109 1 98.75 101 ALA B CA 1
ATOM 3382 C C . ALA B 1 101 ? 5.441 31.391 16.281 1 98.75 101 ALA B C 1
ATOM 3384 O O . ALA B 1 101 ? 5.535 32.375 15.523 1 98.75 101 ALA B O 1
ATOM 3385 N N . LYS B 1 102 ? 6.281 31.172 17.281 1 97.81 102 LYS B N 1
ATOM 3386 C CA . LYS B 1 102 ? 7.449 32.031 17.484 1 97.81 102 LYS B CA 1
ATOM 3387 C C . LYS B 1 102 ? 8.367 32 16.25 1 97.81 102 LYS B C 1
ATOM 3389 O O . LYS B 1 102 ? 8.852 33.062 15.828 1 97.81 102 LYS B O 1
ATOM 3394 N N . THR B 1 103 ? 8.602 30.797 15.742 1 97.69 103 THR B N 1
ATOM 3395 C CA . THR B 1 103 ? 9.453 30.656 14.57 1 97.69 103 THR B CA 1
ATOM 3396 C C . THR B 1 103 ? 8.867 31.406 13.375 1 97.69 103 THR B C 1
ATOM 3398 O O . THR B 1 103 ? 9.578 32.125 12.688 1 97.69 103 THR B O 1
ATOM 3401 N N . VAL B 1 104 ? 7.582 31.266 13.125 1 98.19 104 VAL B N 1
ATOM 3402 C CA . VAL B 1 104 ? 6.902 31.922 12.008 1 98.19 104 VAL B CA 1
ATOM 3403 C C . VAL B 1 104 ? 7.004 33.438 12.148 1 98.19 104 VAL B C 1
ATOM 3405 O O . VAL B 1 104 ? 7.227 34.156 11.164 1 98.19 104 VAL B O 1
ATOM 3408 N N . LYS B 1 105 ? 6.902 33.938 13.336 1 96.94 105 LYS B N 1
ATOM 3409 C CA . LYS B 1 105 ? 6.91 35.375 13.602 1 96.94 105 LYS B CA 1
ATOM 3410 C C . LYS B 1 105 ? 8.273 35.969 13.281 1 96.94 105 LYS B C 1
ATOM 3412 O O . LYS B 1 105 ? 8.359 37.156 12.961 1 96.94 105 LYS B O 1
ATOM 3417 N N . THR B 1 106 ? 9.312 35.188 13.398 1 94.38 106 THR B N 1
ATOM 3418 C CA . THR B 1 106 ? 10.641 35.719 13.125 1 94.38 106 THR B CA 1
ATOM 3419 C C . THR B 1 106 ? 10.805 36 11.641 1 94.38 106 THR B C 1
ATOM 3421 O O . THR B 1 106 ? 11.562 36.906 11.266 1 94.38 106 THR B O 1
ATOM 3424 N N . HIS B 1 107 ? 10.164 35.188 10.789 1 95.12 107 HIS B N 1
ATOM 3425 C CA . HIS B 1 107 ? 10.211 35.344 9.344 1 95.12 107 HIS B CA 1
ATOM 3426 C C . HIS B 1 107 ? 8.852 35.062 8.703 1 95.12 107 HIS B C 1
ATOM 3428 O O . HIS B 1 107 ? 8.711 34.125 7.934 1 95.12 107 HIS B O 1
ATOM 3434 N N . PRO B 1 108 ? 7.914 35.969 8.914 1 96.12 108 PRO B N 1
ATOM 3435 C CA . PRO B 1 108 ? 6.547 35.688 8.477 1 96.12 108 PRO B CA 1
ATOM 3436 C C . PRO B 1 108 ? 6.406 35.656 6.953 1 96.12 108 PRO B C 1
ATOM 3438 O O . PRO B 1 108 ? 5.406 35.156 6.434 1 96.12 108 PRO B O 1
ATOM 3441 N N . ASP B 1 109 ? 7.406 36.156 6.238 1 96.81 109 ASP B N 1
ATOM 3442 C CA . ASP B 1 109 ? 7.375 36.125 4.777 1 96.81 109 ASP B CA 1
ATOM 3443 C C . ASP B 1 109 ? 7.953 34.812 4.25 1 96.81 109 ASP B C 1
ATOM 3445 O O . ASP B 1 109 ? 7.797 34.5 3.07 1 96.81 109 ASP B O 1
ATOM 3449 N N . ARG B 1 110 ? 8.578 34 5.129 1 98.19 110 ARG B N 1
ATOM 3450 C CA . ARG B 1 110 ? 9.281 32.781 4.684 1 98.19 110 ARG B CA 1
ATOM 3451 C C . ARG B 1 110 ? 8.656 31.531 5.273 1 98.19 110 ARG B C 1
ATOM 3453 O O . ARG B 1 110 ? 8.875 30.438 4.766 1 98.19 110 ARG B O 1
ATOM 3460 N N . PHE B 1 111 ? 7.93 31.703 6.344 1 98.69 111 PHE B N 1
ATOM 3461 C CA . PHE B 1 111 ? 7.41 30.547 7.047 1 98.69 111 PHE B CA 1
ATOM 3462 C C . PHE B 1 111 ? 5.91 30.672 7.285 1 98.69 111 PHE B C 1
ATOM 3464 O O . PHE B 1 111 ? 5.422 31.766 7.598 1 98.69 111 PHE B O 1
ATOM 3471 N N . VAL B 1 112 ? 5.164 29.625 7.109 1 98.62 112 VAL B N 1
ATOM 3472 C CA . VAL B 1 112 ? 3.76 29.438 7.461 1 98.62 112 VAL B CA 1
ATOM 3473 C C . VAL B 1 112 ? 3.615 28.234 8.391 1 98.62 112 VAL B C 1
ATOM 3475 O O . VAL B 1 112 ? 4.367 27.266 8.281 1 98.62 112 VAL B O 1
ATOM 3478 N N . GLY B 1 113 ? 2.732 28.328 9.352 1 98.75 113 GLY B N 1
ATOM 3479 C CA . GLY B 1 113 ? 2.609 27.234 10.312 1 98.75 113 GLY B CA 1
ATOM 3480 C C . GLY B 1 113 ? 1.358 26.406 10.109 1 98.75 113 GLY B C 1
ATOM 3481 O O . GLY B 1 113 ? 0.292 26.938 9.797 1 98.75 113 GLY B O 1
ATOM 3482 N N . LEU B 1 114 ? 1.482 25.062 10.25 1 98.94 114 LEU B N 1
ATOM 3483 C CA . LEU B 1 114 ? 0.388 24.125 10.484 1 98.94 114 LEU B CA 1
ATOM 3484 C C . LEU B 1 114 ? 0.442 23.578 11.906 1 98.94 114 LEU B C 1
ATOM 3486 O O . LEU B 1 114 ? 1.407 22.906 12.273 1 98.94 114 LEU B O 1
ATOM 3490 N N . GLY B 1 115 ? -0.585 23.812 12.625 1 98.88 115 GLY B N 1
ATOM 3491 C CA . GLY B 1 115 ? -0.596 23.391 14.016 1 98.88 115 GLY B CA 1
ATOM 3492 C C . GLY B 1 115 ? -0.805 21.906 14.188 1 98.88 115 GLY B C 1
ATOM 3493 O O . GLY B 1 115 ? -1.208 21.219 13.242 1 98.88 115 GLY B O 1
ATOM 3494 N N . THR B 1 116 ? -0.484 21.391 15.391 1 98.88 116 THR B N 1
ATOM 3495 C CA . THR B 1 116 ? -0.811 20.031 15.773 1 98.88 116 THR B CA 1
ATOM 3496 C C . THR B 1 116 ? -1.922 20.016 16.828 1 98.88 116 THR B C 1
ATOM 3498 O O . THR B 1 116 ? -2.154 21.016 17.5 1 98.88 116 THR B O 1
ATOM 3501 N N . LEU B 1 117 ? -2.666 18.922 16.891 1 98.94 117 LEU B N 1
ATOM 3502 C CA . LEU B 1 117 ? -3.859 18.828 17.719 1 98.94 117 LEU B CA 1
ATOM 3503 C C . LEU B 1 117 ? -3.846 17.531 18.547 1 98.94 117 LEU B C 1
ATOM 3505 O O . LEU B 1 117 ? -3.371 16.5 18.078 1 98.94 117 LEU B O 1
ATOM 3509 N N .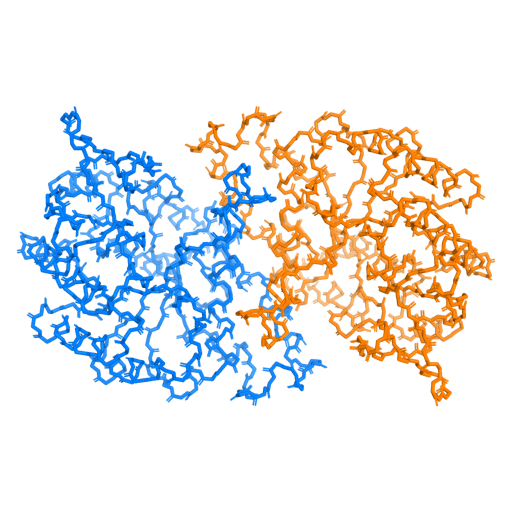 PRO B 1 118 ? -4.41 17.578 19.781 1 98.88 118 PRO B N 1
ATOM 3510 C CA . PRO B 1 118 ? -4.656 16.344 20.531 1 98.88 118 PRO B CA 1
ATOM 3511 C C . PRO B 1 118 ? -5.875 15.578 20.016 1 98.88 118 PRO B C 1
ATOM 3513 O O . PRO B 1 118 ? -6.891 15.484 20.703 1 98.88 118 PRO B O 1
ATOM 3516 N N . MET B 1 119 ? -5.77 14.891 18.938 1 98.88 119 MET B N 1
ATOM 3517 C CA . MET B 1 119 ? -6.879 14.359 18.141 1 98.88 119 MET B CA 1
ATOM 3518 C C . MET B 1 119 ? -7.582 13.227 18.891 1 98.88 119 MET B C 1
ATOM 3520 O O . MET B 1 119 ? -8.734 12.914 18.609 1 98.88 119 MET B O 1
ATOM 3524 N N . GLN B 1 120 ? -6.863 12.586 19.844 1 98.69 120 GLN B N 1
ATOM 3525 C CA . GLN B 1 120 ? -7.492 11.516 20.609 1 98.69 120 GLN B CA 1
ATOM 3526 C C . GLN B 1 120 ? -8.578 12.062 21.531 1 98.69 120 GLN B C 1
ATOM 3528 O O . GLN B 1 120 ? -9.383 11.297 22.078 1 98.69 120 GLN B O 1
ATOM 3533 N N . ALA B 1 121 ? -8.57 13.383 21.766 1 98.81 121 ALA B N 1
ATOM 3534 C CA . ALA B 1 121 ? -9.594 14.094 22.531 1 98.81 121 ALA B CA 1
ATOM 3535 C C . ALA B 1 121 ? -10.227 15.203 21.688 1 98.81 121 ALA B C 1
ATOM 3537 O O . ALA B 1 121 ? -9.828 16.359 21.781 1 98.81 121 ALA B O 1
ATOM 3538 N N . PRO B 1 122 ? -11.297 14.898 21.016 1 98.81 122 PRO B N 1
ATOM 3539 C CA . PRO B 1 122 ? -11.844 15.781 19.984 1 98.81 122 PRO B CA 1
ATOM 3540 C C . PRO B 1 122 ? -12.242 17.141 20.531 1 98.81 122 PRO B C 1
ATOM 3542 O O . PRO B 1 122 ? -12.062 18.156 19.844 1 98.81 122 PRO B O 1
ATOM 3545 N N . GLU B 1 123 ? -12.766 17.203 21.719 1 98.69 123 GLU B N 1
ATOM 3546 C CA . GLU B 1 123 ? -13.133 18.5 22.281 1 98.69 123 GLU B CA 1
ATOM 3547 C C . GLU B 1 123 ? -11.914 19.375 22.484 1 98.69 123 GLU B C 1
ATOM 3549 O O . GLU B 1 123 ? -11.938 20.562 22.141 1 98.69 123 GLU B O 1
ATOM 3554 N N . LEU B 1 124 ? -10.867 18.781 23.016 1 98.94 124 LEU B N 1
ATOM 3555 C CA . LEU B 1 124 ? -9.617 19.516 23.188 1 98.94 124 LEU B CA 1
ATOM 3556 C C . LEU B 1 124 ? -9.008 19.875 21.828 1 98.94 124 LEU B C 1
ATOM 3558 O O . LEU B 1 124 ? -8.414 20.938 21.688 1 98.94 124 LEU B O 1
ATOM 3562 N N . ALA B 1 125 ? -9.148 18.984 20.922 1 98.94 125 ALA B N 1
ATOM 3563 C CA . ALA B 1 125 ? -8.648 19.234 19.562 1 98.94 125 ALA B CA 1
ATOM 3564 C C . ALA B 1 125 ? -9.344 20.438 18.938 1 98.94 125 ALA B C 1
ATOM 3566 O O . ALA B 1 125 ? -8.695 21.266 18.297 1 98.94 125 ALA B O 1
ATOM 3567 N N . VAL B 1 126 ? -10.672 20.5 19.109 1 98.94 126 VAL B N 1
ATOM 3568 C CA . VAL B 1 126 ? -11.438 21.625 18.562 1 98.94 126 VAL B CA 1
ATOM 3569 C C . VAL B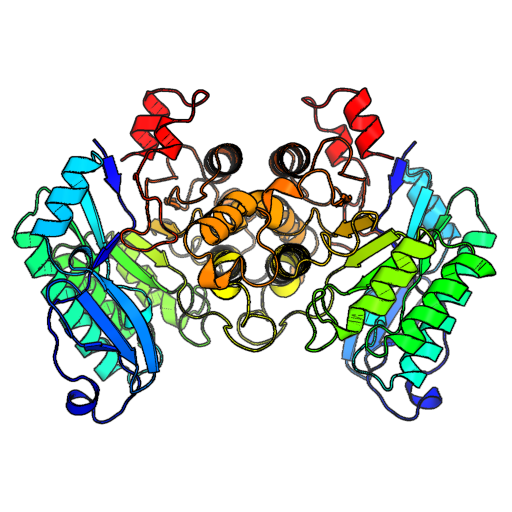 1 126 ? -10.945 22.938 19.188 1 98.94 126 VAL B C 1
ATOM 3571 O O . VAL B 1 126 ? -10.742 23.922 18.484 1 98.94 126 VAL B O 1
ATOM 3574 N N . GLN B 1 127 ? -10.742 22.922 20.469 1 98.88 127 GLN B N 1
ATOM 3575 C CA . GLN B 1 127 ? -10.266 24.109 21.156 1 98.88 127 GLN B CA 1
ATOM 3576 C C . GLN B 1 127 ? -8.906 24.547 20.625 1 98.88 127 GLN B C 1
ATOM 3578 O O . GLN B 1 127 ? -8.695 25.734 20.328 1 98.88 127 GLN B O 1
ATOM 3583 N N . GLU B 1 128 ? -8 23.641 20.5 1 98.94 128 GLU B N 1
ATOM 3584 C CA . GLU B 1 128 ? -6.656 23.969 20.031 1 98.94 128 GLU B CA 1
ATOM 3585 C C . GLU B 1 128 ? -6.676 24.391 18.562 1 98.94 128 GLU B C 1
ATOM 3587 O O . GLU B 1 128 ? -5.918 25.266 18.141 1 98.94 128 GLU B O 1
ATOM 3592 N N . LEU B 1 129 ? -7.523 23.75 17.766 1 98.94 129 LEU B N 1
ATOM 3593 C CA . LEU B 1 129 ? -7.672 24.141 16.375 1 98.94 129 LEU B CA 1
ATOM 3594 C C . LEU B 1 129 ? -8.102 25.594 16.25 1 98.94 129 LEU B C 1
ATOM 3596 O O . LEU B 1 129 ? -7.516 26.359 15.484 1 98.94 129 LEU B O 1
ATOM 3600 N N . ARG B 1 130 ? -9.094 25.953 16.984 1 98.81 130 ARG B N 1
ATOM 3601 C CA . ARG B 1 130 ? -9.578 27.328 16.969 1 98.81 130 ARG B CA 1
ATOM 3602 C C . ARG B 1 130 ? -8.5 28.297 17.438 1 98.81 130 ARG B C 1
ATOM 3604 O O . ARG B 1 130 ? -8.336 29.375 16.859 1 98.81 130 ARG B O 1
ATOM 3611 N N . ARG B 1 131 ? -7.762 27.906 18.469 1 98.81 131 ARG B N 1
ATOM 3612 C CA . ARG B 1 131 ? -6.66 28.734 18.938 1 98.81 131 ARG B CA 1
ATOM 3613 C C . ARG B 1 131 ? -5.598 28.906 17.859 1 98.81 131 ARG B C 1
ATOM 3615 O O . ARG B 1 131 ? -5.117 30.016 17.625 1 98.81 131 ARG B O 1
ATOM 3622 N N . CYS B 1 132 ? -5.211 27.797 17.188 1 98.75 132 CYS B N 1
ATOM 3623 C CA . CYS B 1 132 ? -4.242 27.859 16.094 1 98.75 132 CYS B CA 1
ATOM 3624 C C . CYS B 1 132 ? -4.672 28.859 15.039 1 98.75 132 CYS B C 1
ATOM 3626 O O . CYS B 1 132 ? -3.857 29.656 14.57 1 98.75 132 CYS B O 1
ATOM 3628 N N . ARG B 1 133 ? -5.914 28.844 14.742 1 98.19 133 ARG B N 1
ATOM 3629 C CA . ARG B 1 133 ? -6.434 29.688 13.672 1 98.19 133 ARG B CA 1
ATOM 3630 C C . ARG B 1 133 ? -6.559 31.141 14.125 1 98.19 133 ARG B C 1
ATOM 3632 O O . ARG B 1 133 ? -6.09 32.062 13.438 1 98.19 133 ARG B O 1
ATOM 3639 N N . THR B 1 134 ? -7.137 31.406 15.258 1 97.25 134 THR B N 1
ATOM 3640 C CA . THR B 1 134 ? -7.566 32.75 15.641 1 97.25 134 THR B CA 1
ATOM 3641 C C . THR B 1 134 ? -6.465 33.469 16.406 1 97.25 134 THR B C 1
ATOM 3643 O O . THR B 1 134 ? -6.289 34.688 16.25 1 97.25 134 THR B O 1
ATOM 3646 N N . GLU B 1 135 ? -5.723 32.719 17.203 1 98 135 GLU B N 1
ATOM 3647 C CA . GLU B 1 135 ? -4.711 33.375 18.031 1 98 135 GLU B CA 1
ATOM 3648 C C . GLU B 1 135 ? -3.33 33.281 17.391 1 98 135 GLU B C 1
ATOM 3650 O O . GLU B 1 135 ? -2.564 34.25 17.406 1 98 135 GLU B O 1
ATOM 3655 N N . LEU B 1 136 ? -2.998 32.188 16.797 1 98.5 136 LEU B N 1
ATOM 3656 C CA . LEU B 1 136 ? -1.646 31.984 16.297 1 98.5 136 LEU B CA 1
ATOM 3657 C C . LEU B 1 136 ? -1.561 32.312 14.812 1 98.5 136 LEU B C 1
ATOM 3659 O O . LEU B 1 136 ? -0.465 32.469 14.273 1 98.5 136 LEU B O 1
ATOM 3663 N N . GLY B 1 137 ? -2.738 32.312 14.133 1 97.94 137 GLY B N 1
ATOM 3664 C CA . GLY B 1 137 ? -2.777 32.75 12.75 1 97.94 137 GLY B CA 1
ATOM 3665 C C . GLY B 1 137 ? -2.402 31.656 11.773 1 97.94 137 GLY B C 1
ATOM 3666 O O . GLY B 1 137 ? -1.983 31.922 10.648 1 97.94 137 GLY B O 1
ATOM 3667 N N . PHE B 1 138 ? -2.41 30.391 12.195 1 98.75 138 PHE B N 1
ATOM 3668 C CA . PHE B 1 138 ? -2.105 29.266 11.312 1 98.75 138 PHE B CA 1
ATOM 3669 C C . PHE B 1 138 ? -3.256 29.016 10.344 1 98.75 138 PHE B C 1
ATOM 3671 O O . PHE B 1 138 ? -4.418 28.969 10.75 1 98.75 138 PHE B O 1
ATOM 3678 N N . PRO B 1 139 ? -2.975 28.859 9.07 1 98.56 139 PRO B N 1
ATOM 3679 C CA . PRO B 1 139 ? -4.035 28.594 8.094 1 98.56 139 PRO B CA 1
ATOM 3680 C C . PRO B 1 139 ? -4.492 27.141 8.102 1 98.56 139 PRO B C 1
ATOM 3682 O O . PRO B 1 139 ? -5.449 26.781 7.406 1 98.56 139 PRO B O 1
ATOM 3685 N N . GLY B 1 140 ? -3.803 26.25 8.852 1 98.75 140 GLY B N 1
ATOM 3686 C CA . GLY B 1 140 ? -4.168 24.844 8.883 1 98.75 140 GLY B CA 1
ATOM 3687 C C . GLY B 1 140 ? -3.512 24.078 10.023 1 98.75 140 GLY B C 1
ATOM 3688 O O . GLY B 1 140 ? -2.895 24.688 10.906 1 98.75 140 GLY B O 1
ATOM 3689 N N . VAL B 1 141 ? -3.771 22.75 10.023 1 98.94 141 VAL B N 1
ATOM 3690 C CA . VAL B 1 141 ? -3.232 21.844 11.031 1 98.94 141 VAL B CA 1
ATOM 3691 C C . VAL B 1 141 ? -2.768 20.547 10.367 1 98.94 141 VAL B C 1
ATOM 3693 O O . VAL B 1 141 ? -3.25 20.188 9.289 1 98.94 141 VAL B O 1
ATOM 3696 N N . GLN B 1 142 ? -1.768 19.938 10.938 1 98.94 142 GLN B N 1
ATOM 3697 C CA . GLN B 1 142 ? -1.344 18.594 10.555 1 98.94 142 GLN B CA 1
ATOM 3698 C C . GLN B 1 142 ? -1.896 17.547 11.516 1 98.94 142 GLN B C 1
ATOM 3700 O O . GLN B 1 142 ? -1.83 17.719 12.734 1 98.94 142 GLN B O 1
ATOM 3705 N N . ILE B 1 143 ? -2.469 16.5 10.953 1 98.88 143 ILE B N 1
ATOM 3706 C CA . ILE B 1 143 ? -2.957 15.406 11.789 1 98.88 143 ILE B CA 1
ATOM 3707 C C . ILE B 1 143 ? -2.445 14.078 11.234 1 98.88 143 ILE B C 1
ATOM 3709 O O . ILE B 1 143 ? -1.918 14.016 10.125 1 98.88 143 ILE B O 1
ATOM 3713 N N . GLY B 1 144 ? -2.629 13.039 12.023 1 98.62 144 GLY B N 1
ATOM 3714 C CA . GLY B 1 144 ? -2.248 11.695 11.594 1 98.62 144 GLY B CA 1
ATOM 3715 C C . GLY B 1 144 ? -3.256 11.062 10.656 1 98.62 144 GLY B C 1
ATOM 3716 O O . GLY B 1 144 ? -4.406 11.5 10.586 1 98.62 144 GLY B O 1
ATOM 3717 N N . SER B 1 145 ? -2.785 10 9.984 1 98.5 145 SER B N 1
ATOM 3718 C CA . SER B 1 145 ? -3.654 9.258 9.078 1 98.5 145 SER B CA 1
ATOM 3719 C C . SER B 1 145 ? -4.68 8.438 9.852 1 98.5 145 SER B C 1
ATOM 3721 O O . SER B 1 145 ? -5.633 7.914 9.273 1 98.5 145 SER B O 1
ATOM 3723 N N . HIS B 1 146 ? -4.496 8.297 11.07 1 98.31 146 HIS B N 1
ATOM 3724 C CA . HIS B 1 146 ? -5.426 7.715 12.031 1 98.31 146 HIS B CA 1
ATOM 3725 C C . HIS B 1 146 ? -5.145 8.211 13.445 1 98.31 146 HIS B C 1
ATOM 3727 O O . HIS B 1 146 ? -4.109 8.836 13.688 1 98.31 146 HIS B O 1
ATOM 3733 N N . ILE B 1 147 ? -6.07 8.039 14.336 1 98.31 147 ILE B N 1
ATOM 3734 C CA . ILE B 1 147 ? -5.926 8.352 15.75 1 98.31 147 ILE B CA 1
ATOM 3735 C C . ILE B 1 147 ? -6.141 7.086 16.578 1 98.31 147 ILE B C 1
ATOM 3737 O O . ILE B 1 147 ? -7.277 6.691 16.844 1 98.31 147 ILE B O 1
ATOM 3741 N N . ASN B 1 148 ? -4.996 6.484 17.031 1 97 148 ASN B N 1
ATOM 3742 C CA . ASN B 1 148 ? -5.07 5.207 17.734 1 97 148 ASN B CA 1
ATOM 3743 C C . ASN B 1 148 ? -5.891 4.184 16.953 1 97 148 ASN B C 1
ATOM 3745 O O . ASN B 1 148 ? -5.527 3.812 15.836 1 97 148 ASN B O 1
ATOM 3749 N N . THR B 1 149 ? -7.078 3.818 17.422 1 96.94 149 THR B N 1
ATOM 3750 C CA . THR B 1 149 ? -7.875 2.787 16.766 1 96.94 149 THR B CA 1
ATOM 3751 C C . THR B 1 149 ? -8.906 3.414 15.828 1 96.94 149 THR B C 1
ATOM 3753 O O . THR B 1 149 ? -9.68 2.703 15.18 1 96.94 149 THR B O 1
ATOM 3756 N N . TRP B 1 150 ? -8.883 4.789 15.695 1 98.31 150 TRP B N 1
ATOM 3757 C CA . TRP B 1 150 ? -9.867 5.473 14.867 1 98.31 150 TRP B CA 1
ATOM 3758 C C . TRP B 1 150 ? -9.297 5.77 13.484 1 98.31 150 TRP B C 1
ATOM 3760 O O . TRP B 1 150 ? -8.25 6.406 13.359 1 98.31 150 TRP B O 1
ATOM 3770 N N . ASN B 1 151 ? -10.008 5.277 12.484 1 98.56 151 ASN B N 1
ATOM 3771 C CA . ASN B 1 151 ? -9.781 5.875 11.172 1 98.56 151 ASN B CA 1
ATOM 3772 C C . ASN B 1 151 ? -10.375 7.277 11.086 1 98.56 151 ASN B C 1
ATOM 3774 O O . ASN B 1 151 ? -11.086 7.711 11.992 1 98.56 151 ASN B O 1
ATOM 3778 N N . LEU B 1 152 ? -10.102 7.996 10.023 1 98.81 152 LEU B N 1
ATOM 3779 C CA . LEU B 1 152 ? -10.445 9.414 9.938 1 98.81 152 LEU B CA 1
ATOM 3780 C C . LEU B 1 152 ? -11.938 9.594 9.664 1 98.81 152 LEU B C 1
ATOM 3782 O O . LEU B 1 152 ? -12.438 10.719 9.656 1 98.81 152 LEU B O 1
ATOM 3786 N N . ASP B 1 153 ? -12.625 8.469 9.484 1 98.81 153 ASP B N 1
ATOM 3787 C CA . ASP B 1 153 ? -14.078 8.57 9.328 1 98.81 153 ASP B CA 1
ATOM 3788 C C . ASP B 1 153 ? -14.781 8.359 10.664 1 98.81 153 ASP B C 1
ATOM 3790 O O . ASP B 1 153 ? -16.016 8.383 10.734 1 98.81 153 ASP B O 1
ATOM 3794 N N . ALA B 1 154 ? -14.086 8.117 11.734 1 98.75 154 ALA B N 1
ATOM 3795 C CA . ALA B 1 154 ? -14.703 7.926 13.047 1 98.75 154 ALA B CA 1
ATOM 3796 C C . ALA B 1 154 ? -15.602 9.102 13.406 1 98.75 154 ALA B C 1
ATOM 3798 O O . ALA B 1 154 ? -15.188 10.266 13.312 1 98.75 154 ALA B O 1
ATOM 3799 N N . PRO B 1 155 ? -16.812 8.82 13.875 1 98.44 155 PRO B N 1
ATOM 3800 C CA . PRO B 1 155 ? -17.734 9.906 14.219 1 98.44 155 PRO B CA 1
ATOM 3801 C C . PRO B 1 155 ? -17.188 10.82 15.32 1 98.44 155 PRO B C 1
ATOM 3803 O O . PRO B 1 155 ? -17.516 12 15.367 1 98.44 155 PRO B O 1
ATOM 3806 N N . GLU B 1 156 ? -16.312 10.266 16.141 1 98.69 156 GLU B N 1
ATOM 3807 C CA . GLU B 1 156 ? -15.688 11.039 17.219 1 98.69 156 GLU B CA 1
ATOM 3808 C C . GLU B 1 156 ? -14.938 12.25 16.656 1 98.69 156 GLU B C 1
ATOM 3810 O O . GLU B 1 156 ? -14.789 13.258 17.344 1 98.69 156 GLU B O 1
ATOM 3815 N N . LEU B 1 157 ? -14.547 12.203 15.414 1 98.88 157 LEU B N 1
ATOM 3816 C CA . LEU B 1 157 ? -13.688 13.227 14.836 1 98.88 157 LEU B CA 1
ATOM 3817 C C . LEU B 1 157 ? -14.516 14.273 14.102 1 98.88 157 LEU B C 1
ATOM 3819 O O . LEU B 1 157 ? -13.984 15.305 13.68 1 98.88 157 LEU B O 1
ATOM 3823 N N . TYR B 1 158 ? -15.836 14.086 13.93 1 98.81 158 TYR B N 1
ATOM 3824 C CA . TYR B 1 158 ? -16.688 14.969 13.148 1 98.81 158 TYR B CA 1
ATOM 3825 C C . TYR B 1 158 ? -16.641 16.391 13.688 1 98.81 158 TYR B C 1
ATOM 3827 O O . TYR B 1 158 ? -16.562 17.359 12.914 1 98.81 158 TYR B O 1
ATOM 3835 N N . PRO B 1 159 ? -16.594 16.531 15.055 1 98.88 159 PRO B N 1
ATOM 3836 C CA . PRO B 1 159 ? -16.531 17.906 15.547 1 98.88 159 PRO B CA 1
ATOM 3837 C C . PRO B 1 159 ? -15.258 18.641 15.117 1 98.88 159 PRO B C 1
ATOM 3839 O O . PRO B 1 159 ? -15.273 19.844 14.898 1 98.88 159 PRO B O 1
ATOM 3842 N N . VAL B 1 160 ? -14.18 17.922 15.023 1 98.94 160 VAL B N 1
ATOM 3843 C CA . VAL B 1 160 ? -12.922 18.531 14.609 1 98.94 160 VAL B CA 1
ATOM 3844 C C . VAL B 1 160 ? -13.008 18.969 13.141 1 98.94 160 VAL B C 1
ATOM 3846 O O . VAL B 1 160 ? -12.617 20.078 12.797 1 98.94 160 VAL B O 1
ATOM 3849 N N . PHE B 1 161 ? -13.57 18.109 12.273 1 98.94 161 PHE B N 1
ATOM 3850 C CA . PHE B 1 161 ? -13.719 18.438 10.859 1 98.94 161 PHE B CA 1
ATOM 3851 C C . PHE B 1 161 ? -14.688 19.609 10.68 1 98.94 161 PHE B C 1
ATOM 3853 O O . PHE B 1 161 ? -14.469 20.469 9.828 1 98.94 161 PHE B O 1
ATOM 3860 N N . ALA B 1 162 ? -15.711 19.594 11.484 1 98.88 162 ALA B N 1
ATOM 3861 C CA . ALA B 1 162 ? -16.656 20.719 11.445 1 98.88 162 ALA B CA 1
ATOM 3862 C C . ALA B 1 162 ? -15.977 22.031 11.805 1 98.88 162 ALA B C 1
ATOM 3864 O O . ALA B 1 162 ? -16.172 23.047 11.133 1 98.88 162 ALA B O 1
ATOM 3865 N N . ALA B 1 163 ? -15.219 22.031 12.828 1 98.88 163 ALA B N 1
ATOM 3866 C CA . ALA B 1 163 ? -14.492 23.219 13.25 1 98.88 163 ALA B CA 1
ATOM 3867 C C . ALA B 1 163 ? -13.516 23.688 12.164 1 98.88 163 ALA B C 1
ATOM 3869 O O . ALA B 1 163 ? -13.375 24.891 11.914 1 98.88 163 ALA B O 1
ATOM 3870 N N . ALA B 1 164 ? -12.828 22.734 11.57 1 98.88 164 ALA B N 1
ATOM 3871 C CA . ALA B 1 164 ? -11.891 23.062 10.5 1 98.88 164 ALA B CA 1
ATOM 3872 C C . ALA B 1 164 ? -12.609 23.75 9.344 1 98.88 164 ALA B C 1
ATOM 3874 O O . ALA B 1 164 ? -12.141 24.766 8.836 1 98.88 164 ALA B O 1
ATOM 3875 N N . GLU B 1 165 ? -13.711 23.172 8.969 1 98.5 165 GLU B N 1
ATOM 3876 C CA . GLU B 1 165 ? -14.477 23.766 7.875 1 98.5 165 GLU B CA 1
ATOM 3877 C C . GLU B 1 165 ? -14.984 25.172 8.25 1 98.5 165 GLU B C 1
ATOM 3879 O O . GLU B 1 165 ? -14.875 26.109 7.457 1 98.5 165 GLU B O 1
ATOM 3884 N N . GLU B 1 166 ? -15.469 25.281 9.461 1 98.12 166 GLU B N 1
ATOM 3885 C CA . GLU B 1 166 ? -16.031 26.531 9.953 1 98.12 166 GLU B CA 1
ATOM 3886 C C . GLU B 1 166 ? -14.977 27.641 9.977 1 98.12 166 GLU B C 1
ATOM 3888 O O . GLU B 1 166 ? -15.273 28.797 9.664 1 98.12 166 GLU B O 1
ATOM 3893 N N . THR B 1 167 ? -13.812 27.344 10.297 1 98.12 167 THR B N 1
ATOM 3894 C CA . THR B 1 167 ? -12.766 28.328 10.484 1 98.12 167 THR B CA 1
ATOM 3895 C C . THR B 1 167 ? -11.875 28.422 9.242 1 98.12 167 THR B C 1
ATOM 3897 O O . THR B 1 167 ? -10.867 29.141 9.242 1 98.12 167 THR B O 1
ATOM 3900 N N . ASN B 1 168 ? -12.18 27.641 8.211 1 97.69 168 ASN B N 1
ATOM 3901 C CA . ASN B 1 168 ? -11.383 27.578 6.988 1 97.69 168 ASN B CA 1
ATOM 3902 C C . ASN B 1 168 ? -9.945 27.156 7.273 1 97.69 168 ASN B C 1
ATOM 3904 O O . ASN B 1 168 ? -9.008 27.766 6.766 1 97.69 168 ASN B O 1
ATOM 3908 N N . CYS B 1 169 ? -9.836 26.219 8.164 1 98.12 169 CYS B N 1
ATOM 3909 C CA . CYS B 1 169 ? -8.547 25.609 8.5 1 98.12 169 CYS B CA 1
ATOM 3910 C C . CYS B 1 169 ? -8.289 24.375 7.652 1 98.12 169 CYS B C 1
ATOM 3912 O O . CYS B 1 169 ? -9.07 23.438 7.668 1 98.12 169 CYS B O 1
ATOM 3914 N N . SER B 1 170 ? -7.188 24.406 6.867 1 98.5 170 SER B N 1
ATOM 3915 C CA . SER B 1 170 ? -6.84 23.25 6.055 1 98.5 170 SER B CA 1
ATOM 3916 C C . SER B 1 170 ? -6.254 22.125 6.91 1 98.5 170 SER B C 1
ATOM 3918 O O . SER B 1 170 ? -5.699 22.391 7.98 1 98.5 170 SER B O 1
ATOM 3920 N N . ILE B 1 171 ? -6.406 20.938 6.441 1 98.88 171 ILE B N 1
ATOM 3921 C CA . ILE B 1 171 ? -5.902 19.766 7.16 1 98.88 171 ILE B CA 1
ATOM 3922 C C . ILE B 1 171 ? -4.859 19.047 6.305 1 98.88 171 ILE B C 1
ATOM 3924 O O . ILE B 1 171 ? -5.133 18.688 5.16 1 98.88 171 ILE B O 1
ATOM 3928 N N . PHE B 1 172 ? -3.666 18.922 6.797 1 98.88 172 PHE B N 1
ATOM 3929 C CA . PHE B 1 172 ? -2.615 18.125 6.191 1 98.88 172 PHE B CA 1
ATOM 3930 C C . PHE B 1 172 ? -2.482 16.781 6.902 1 98.88 172 PHE B C 1
ATOM 3932 O O . PHE B 1 172 ? -2.18 16.734 8.094 1 98.88 172 PHE B O 1
ATOM 3939 N N . VAL B 1 173 ? -2.736 15.672 6.191 1 98.94 173 VAL B N 1
ATOM 3940 C CA . VAL B 1 173 ? -2.732 14.328 6.77 1 98.94 173 VAL B CA 1
ATOM 3941 C C . VAL B 1 173 ? -1.391 13.656 6.5 1 98.94 173 VAL B C 1
ATOM 3943 O O . VAL B 1 173 ? -0.985 13.5 5.348 1 98.94 173 VAL B O 1
ATOM 3946 N N . HIS B 1 174 ? -0.738 13.305 7.586 1 98.81 174 HIS B N 1
ATOM 3947 C CA . HIS B 1 174 ? 0.57 12.664 7.512 1 98.81 174 HIS B CA 1
ATOM 3948 C C . HIS B 1 174 ? 0.586 11.352 8.289 1 98.81 174 HIS B C 1
ATOM 3950 O O . HIS B 1 174 ? 0.219 11.32 9.469 1 98.81 174 HIS B O 1
ATOM 3956 N N . PRO B 1 175 ? 1.042 10.242 7.613 1 96.75 175 PRO B N 1
ATOM 3957 C CA . PRO B 1 175 ? 1.147 8.992 8.367 1 96.75 175 PRO B CA 1
ATOM 3958 C C . PRO B 1 175 ? 2.293 9 9.375 1 96.75 175 PRO B C 1
ATOM 3960 O O . PRO B 1 175 ? 3.268 9.734 9.203 1 96.75 175 PRO B O 1
ATOM 3963 N N . TRP B 1 176 ? 2.186 8.195 10.484 1 83.81 176 TRP B N 1
ATOM 3964 C CA . TRP B 1 176 ? 3.23 8.25 11.5 1 83.81 176 TRP B CA 1
ATOM 3965 C C . TRP B 1 176 ? 3.418 6.895 12.172 1 83.81 176 TRP B C 1
ATOM 3967 O O . TRP B 1 176 ? 4.508 6.578 12.656 1 83.81 176 TRP B O 1
ATOM 3977 N N . ASP B 1 177 ? 2.355 6.121 12.406 1 85.06 177 ASP B N 1
ATOM 3978 C CA . ASP B 1 177 ? 2.377 4.934 13.258 1 85.06 177 ASP B CA 1
ATOM 3979 C C . ASP B 1 177 ? 1.908 3.701 12.484 1 85.06 177 ASP B C 1
ATOM 3981 O O . ASP B 1 177 ? 0.706 3.455 12.367 1 85.06 177 ASP B O 1
ATOM 3985 N N . MET B 1 178 ? 2.867 3.07 11.75 1 84.62 178 MET B N 1
ATOM 3986 C CA . MET B 1 178 ? 2.562 1.804 11.094 1 84.62 178 MET B CA 1
ATOM 3987 C C . MET B 1 178 ? 3.359 0.662 11.711 1 84.62 178 MET B C 1
ATOM 3989 O O . MET B 1 178 ? 4.18 0.886 12.602 1 84.62 178 MET B O 1
ATOM 3993 N N . GLU B 1 179 ? 2.92 -0.522 11.328 1 87.94 179 GLU B N 1
ATOM 3994 C CA . GLU B 1 179 ? 3.615 -1.7 11.836 1 87.94 179 GLU B CA 1
ATOM 3995 C C . GLU B 1 179 ? 5.105 -1.638 11.523 1 87.94 179 GLU B C 1
ATOM 3997 O O . GLU B 1 179 ? 5.496 -1.396 10.383 1 87.94 179 GLU B O 1
ATOM 4002 N N . GLN B 1 180 ? 5.941 -1.86 12.547 1 92 180 GLN B N 1
ATOM 4003 C CA . GLN B 1 180 ? 7.383 -1.737 12.359 1 92 180 GLN B CA 1
ATOM 4004 C C . GLN B 1 180 ? 8.102 -3.025 12.75 1 92 180 GLN B C 1
ATOM 4006 O O . GLN B 1 180 ? 9.32 -3.127 12.617 1 92 180 GLN B O 1
ATOM 4011 N N . SER B 1 181 ? 7.402 -4.012 13.227 1 93.75 181 SER B N 1
ATOM 4012 C CA . SER B 1 181 ? 8.008 -5.242 13.734 1 93.75 181 SER B CA 1
ATOM 4013 C C . SER B 1 181 ? 7.656 -6.434 12.844 1 93.75 181 SER B C 1
ATOM 4015 O O . SER B 1 181 ? 7.031 -6.27 11.797 1 93.75 181 SER B O 1
ATOM 4017 N N . GLY B 1 182 ? 8.188 -7.59 13.203 1 96.38 182 GLY B N 1
ATOM 4018 C CA . GLY B 1 182 ? 7.895 -8.789 12.438 1 96.38 182 GLY B CA 1
ATOM 4019 C C . GLY B 1 182 ? 8.359 -8.695 10.992 1 96.38 182 GLY B C 1
ATOM 4020 O O . GLY B 1 182 ? 9.523 -8.391 10.727 1 96.38 182 GLY B O 1
ATOM 4021 N N . ARG B 1 183 ? 7.414 -8.906 10.102 1 96.44 183 ARG B N 1
ATOM 4022 C CA . ARG B 1 183 ? 7.719 -8.969 8.68 1 96.44 183 ARG B CA 1
ATOM 4023 C C . ARG B 1 183 ? 8.094 -7.59 8.141 1 96.44 183 ARG B C 1
ATOM 4025 O O . ARG B 1 183 ? 8.688 -7.48 7.066 1 96.44 183 ARG B O 1
ATOM 4032 N N . MET B 1 184 ? 7.801 -6.5 8.875 1 97.06 184 MET B N 1
ATOM 4033 C CA . MET B 1 184 ? 8.023 -5.141 8.391 1 97.06 184 MET B CA 1
ATOM 4034 C C . MET B 1 184 ? 9.328 -4.574 8.938 1 97.06 184 MET B C 1
ATOM 4036 O O . MET B 1 184 ? 9.719 -3.453 8.602 1 97.06 184 MET B O 1
ATOM 4040 N N . LYS B 1 185 ? 10.07 -5.34 9.711 1 96.06 185 LYS B N 1
ATOM 4041 C CA . LYS B 1 185 ? 11.219 -4.863 10.484 1 96.06 185 LYS B CA 1
ATOM 4042 C C . LYS B 1 185 ? 12.383 -4.508 9.57 1 96.06 185 LYS B C 1
ATOM 4044 O O . LYS B 1 185 ? 13.172 -3.615 9.883 1 96.06 185 LYS B O 1
ATOM 4049 N N . LYS B 1 186 ? 12.477 -5.195 8.414 1 96.62 186 LYS B N 1
ATOM 4050 C CA . LYS B 1 186 ? 13.664 -5.082 7.57 1 96.62 186 LYS B CA 1
ATOM 4051 C C . LYS B 1 186 ? 13.438 -4.082 6.441 1 96.62 186 LYS B C 1
ATOM 4053 O O . LYS B 1 186 ? 12.297 -3.824 6.051 1 96.62 186 LYS B O 1
ATOM 4058 N N . TYR B 1 187 ? 14.508 -3.486 5.949 1 98.44 187 TYR B N 1
ATOM 4059 C CA . TYR B 1 187 ? 14.633 -2.783 4.68 1 98.44 187 TYR B CA 1
ATOM 4060 C C . TYR B 1 187 ? 13.812 -1.502 4.68 1 98.44 187 TYR B C 1
ATOM 4062 O O . TYR B 1 187 ? 13.305 -1.077 3.637 1 98.44 187 TYR B O 1
ATOM 4070 N N . TRP B 1 188 ? 13.586 -0.997 5.895 1 97.5 188 TRP B N 1
ATOM 4071 C CA . TRP B 1 188 ? 12.82 0.241 6.012 1 97.5 188 TRP B CA 1
ATOM 4072 C C . TRP B 1 188 ? 11.445 0.091 5.383 1 97.5 188 TRP B C 1
ATOM 4074 O O . TRP B 1 188 ? 10.891 1.053 4.84 1 97.5 188 TRP B O 1
ATOM 4084 N N . LEU B 1 189 ? 10.867 -1.114 5.379 1 98.44 189 LEU B N 1
ATOM 4085 C CA . LEU B 1 189 ? 9.594 -1.455 4.75 1 98.44 189 LEU B CA 1
ATOM 4086 C C . LEU B 1 189 ? 8.461 -0.611 5.324 1 98.44 189 LEU B C 1
ATOM 4088 O O . LEU B 1 189 ? 7.551 -0.207 4.598 1 98.44 189 LEU B O 1
ATOM 4092 N N . PRO B 1 190 ? 8.453 -0.311 6.633 1 97.5 190 PRO B N 1
ATOM 4093 C CA . PRO B 1 190 ? 7.363 0.527 7.133 1 97.5 190 PRO B CA 1
ATOM 4094 C C . PRO B 1 190 ? 7.258 1.859 6.395 1 97.5 190 PRO B C 1
ATOM 4096 O O . PRO B 1 190 ? 6.152 2.312 6.086 1 97.5 190 PRO B O 1
ATOM 4099 N N . TRP B 1 191 ? 8.375 2.449 6.027 1 97.31 191 TRP B N 1
ATOM 4100 C CA . TRP B 1 191 ? 8.391 3.762 5.387 1 97.31 191 TRP B CA 1
ATOM 4101 C C . TRP B 1 191 ? 8.148 3.639 3.887 1 97.31 191 TRP B C 1
ATOM 4103 O O . TRP B 1 191 ? 7.555 4.527 3.273 1 97.31 191 TRP B O 1
ATOM 4113 N N . LEU B 1 192 ? 8.641 2.543 3.334 1 98.5 192 LEU B N 1
ATOM 4114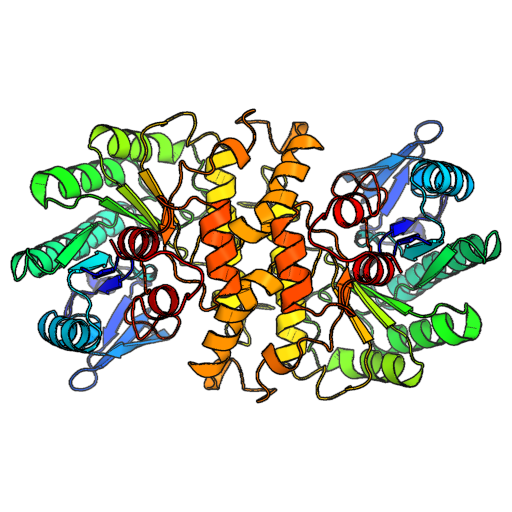 C CA . LEU B 1 192 ? 8.633 2.412 1.881 1 98.5 192 LEU B CA 1
ATOM 4115 C C . LEU B 1 192 ? 7.328 1.788 1.4 1 98.5 192 LEU B C 1
ATOM 4117 O O . LEU B 1 192 ? 6.871 2.07 0.29 1 98.5 192 LEU B O 1
ATOM 4121 N N . VAL B 1 193 ? 6.723 0.958 2.223 1 98.5 193 VAL B N 1
ATOM 4122 C CA . VAL B 1 193 ? 5.5 0.252 1.856 1 98.5 193 VAL B CA 1
ATOM 4123 C C . VAL B 1 193 ? 4.379 0.621 2.828 1 98.5 193 VAL B C 1
ATOM 4125 O O . VAL B 1 193 ? 3.262 0.931 2.408 1 98.5 193 VAL B O 1
ATOM 4128 N N . GLY B 1 194 ? 4.703 0.632 4.113 1 97.88 194 GLY B N 1
ATOM 4129 C CA . GLY B 1 194 ? 3.709 0.874 5.145 1 97.88 194 GLY B CA 1
ATOM 4130 C C . GLY B 1 194 ? 3.088 2.256 5.062 1 97.88 194 GLY B C 1
ATOM 4131 O O . GLY B 1 194 ? 1.866 2.4 5.137 1 97.88 194 GLY B O 1
ATOM 4132 N N . MET B 1 195 ? 3.891 3.295 4.891 1 98 195 MET B N 1
ATOM 4133 C CA . MET B 1 195 ? 3.404 4.672 4.887 1 98 195 MET B CA 1
ATOM 4134 C C . MET B 1 195 ? 2.479 4.918 3.699 1 98 195 MET B C 1
ATOM 4136 O O . MET B 1 195 ? 1.396 5.484 3.859 1 98 195 MET B O 1
ATOM 4140 N N . PRO B 1 196 ? 2.855 4.48 2.482 1 98.5 196 PRO B N 1
ATOM 4141 C CA . PRO B 1 196 ? 1.921 4.645 1.365 1 98.5 196 PRO B CA 1
ATOM 4142 C C . PRO B 1 196 ? 0.584 3.947 1.607 1 98.5 196 PRO B C 1
ATOM 4144 O O . PRO B 1 196 ? -0.469 4.488 1.262 1 98.5 196 PRO B O 1
ATOM 4147 N N . ALA B 1 197 ? 0.595 2.795 2.213 1 98.38 197 ALA B N 1
ATOM 4148 C CA . ALA B 1 197 ? -0.639 2.072 2.512 1 98.38 197 ALA B CA 1
ATOM 4149 C C . ALA B 1 197 ? -1.473 2.816 3.551 1 98.38 197 ALA B C 1
ATOM 4151 O O . ALA B 1 197 ? -2.697 2.898 3.43 1 98.38 197 ALA B O 1
ATOM 4152 N N . GLU B 1 198 ? -0.808 3.377 4.547 1 98.12 198 GLU B N 1
ATOM 4153 C CA . GLU B 1 198 ? -1.498 4.125 5.594 1 98.12 198 GLU B CA 1
ATOM 4154 C C . GLU B 1 198 ? -2.182 5.363 5.027 1 98.12 198 GLU B C 1
ATOM 4156 O O . GLU B 1 198 ? -3.332 5.652 5.363 1 98.12 198 GLU B O 1
ATOM 4161 N N . THR B 1 199 ? -1.472 6.094 4.211 1 98.75 199 THR B N 1
ATOM 4162 C CA . THR B 1 199 ? -2.061 7.27 3.576 1 98.75 199 THR B CA 1
ATOM 4163 C C . THR B 1 199 ? -3.256 6.879 2.713 1 98.75 199 THR B C 1
ATOM 4165 O O . THR B 1 199 ? -4.293 7.543 2.74 1 98.75 199 THR B O 1
ATOM 4168 N N . THR B 1 200 ? -3.137 5.758 1.996 1 98.88 200 THR B N 1
ATOM 4169 C CA . THR B 1 200 ? -4.234 5.27 1.166 1 98.88 200 THR B CA 1
ATOM 4170 C C . THR B 1 200 ? -5.441 4.906 2.025 1 98.88 200 THR B C 1
ATOM 4172 O O . THR B 1 200 ? -6.578 5.215 1.666 1 98.88 200 THR B O 1
ATOM 4175 N N . THR B 1 201 ? -5.176 4.27 3.15 1 98.62 201 THR B N 1
ATOM 4176 C CA . THR B 1 201 ? -6.25 3.92 4.078 1 98.62 201 THR B CA 1
ATOM 4177 C C . THR B 1 201 ? -6.988 5.172 4.543 1 98.62 201 THR B C 1
ATOM 4179 O O . THR B 1 201 ? -8.219 5.184 4.605 1 98.62 201 THR B O 1
ATOM 4182 N N . ALA B 1 202 ? -6.246 6.203 4.82 1 98.75 202 ALA B N 1
ATOM 4183 C CA . ALA B 1 202 ? -6.848 7.457 5.266 1 98.75 202 ALA B CA 1
ATOM 4184 C C . ALA B 1 202 ? -7.738 8.055 4.184 1 98.75 202 ALA B C 1
ATOM 4186 O O . ALA B 1 202 ? -8.859 8.484 4.461 1 98.75 202 ALA B O 1
ATOM 4187 N N . VAL B 1 203 ? -7.258 8.062 2.971 1 98.88 203 VAL B N 1
ATOM 4188 C CA . VAL B 1 203 ? -8.039 8.578 1.852 1 98.88 203 VAL B CA 1
ATOM 4189 C C . VAL B 1 203 ? -9.336 7.789 1.709 1 98.88 203 VAL B C 1
ATOM 4191 O O . VAL B 1 203 ? -10.422 8.375 1.673 1 98.88 203 VAL B O 1
ATOM 4194 N N . CYS B 1 204 ? -9.219 6.473 1.695 1 98.88 204 CYS B N 1
ATOM 4195 C CA . CYS B 1 204 ? -10.383 5.609 1.518 1 98.88 204 CYS B CA 1
ATOM 4196 C C . CYS B 1 204 ? -11.367 5.781 2.664 1 98.88 204 CYS B C 1
ATOM 4198 O O . CYS B 1 204 ? -12.578 5.82 2.443 1 98.88 204 CYS B O 1
ATOM 4200 N N . SER B 1 205 ? -10.836 5.898 3.877 1 98.75 205 SER B N 1
ATOM 4201 C CA . SER B 1 205 ? -11.703 6.051 5.035 1 98.75 205 SER B CA 1
ATOM 4202 C C . SER B 1 205 ? -12.523 7.336 4.949 1 98.75 205 SER B C 1
ATOM 4204 O O . SER B 1 205 ? -13.727 7.332 5.234 1 98.75 205 SER B O 1
ATOM 4206 N N . MET B 1 206 ? -11.883 8.391 4.547 1 98.81 206 MET B N 1
ATOM 4207 C CA . MET B 1 206 ? -12.602 9.656 4.469 1 98.81 206 MET B CA 1
ATOM 4208 C C . MET B 1 206 ? -13.625 9.633 3.336 1 98.81 206 MET B C 1
ATOM 4210 O O . MET B 1 206 ? -14.719 10.195 3.463 1 98.81 206 MET B O 1
ATOM 4214 N N . ILE B 1 207 ? -13.312 8.961 2.24 1 98.62 207 ILE B N 1
ATOM 4215 C CA . ILE B 1 207 ? -14.195 8.906 1.081 1 98.62 207 ILE B CA 1
ATOM 4216 C C . ILE B 1 207 ? -15.367 7.969 1.367 1 98.62 207 ILE B C 1
ATOM 4218 O O . ILE B 1 207 ? -16.531 8.383 1.333 1 98.62 207 ILE B O 1
ATOM 4222 N N . PHE B 1 208 ? -15.07 6.723 1.729 1 98.75 208 PHE B N 1
ATOM 4223 C CA . PHE B 1 208 ? -16.109 5.723 1.96 1 98.75 208 PHE B CA 1
ATOM 4224 C C . PHE B 1 208 ? -16.938 6.07 3.195 1 98.75 208 PHE B C 1
ATOM 4226 O O . PHE B 1 208 ? -18.125 5.781 3.254 1 98.75 208 PHE B O 1
ATOM 4233 N N . GLY B 1 209 ? -16.266 6.688 4.164 1 98.56 209 GLY B N 1
ATOM 4234 C CA . GLY B 1 209 ? -16.938 7.051 5.402 1 98.56 209 GLY B CA 1
ATOM 4235 C C . GLY B 1 209 ? -17.812 8.281 5.27 1 98.56 209 GLY B C 1
ATOM 4236 O O . GLY B 1 209 ? -18.516 8.656 6.207 1 98.56 209 GLY B O 1
ATOM 4237 N N . GLY B 1 210 ? -17.703 8.961 4.148 1 98.44 210 GLY B N 1
ATOM 4238 C CA . GLY B 1 210 ? -18.578 10.078 3.857 1 98.44 210 GLY B CA 1
ATOM 4239 C C . GLY B 1 210 ? -18.156 11.375 4.531 1 98.44 210 GLY B C 1
ATOM 4240 O O . GLY B 1 210 ? -18.969 12.281 4.707 1 98.44 210 GLY B O 1
ATOM 4241 N N . VAL B 1 211 ? -16.938 11.477 4.965 1 98.75 211 VAL B N 1
ATOM 4242 C CA . VAL B 1 211 ? -16.453 12.68 5.637 1 98.75 211 VAL B CA 1
ATOM 4243 C C . VAL B 1 211 ? -16.516 13.867 4.676 1 98.75 211 VAL B C 1
ATOM 4245 O O . VAL B 1 211 ? -17 14.945 5.043 1 98.75 211 VAL B O 1
ATOM 4248 N N . LEU B 1 212 ? -16.109 13.656 3.428 1 97.75 212 LEU B N 1
ATOM 4249 C CA . LEU B 1 212 ? -16.062 14.734 2.447 1 97.75 212 LEU B CA 1
ATOM 4250 C C . LEU B 1 212 ? -17.453 15.102 1.962 1 97.75 212 LEU B C 1
ATOM 4252 O O . LEU B 1 212 ? -17.656 16.188 1.405 1 97.75 212 LEU B O 1
ATOM 4256 N N . GLU B 1 213 ? -18.406 14.164 2.092 1 97.25 213 GLU B N 1
ATOM 4257 C CA . GLU B 1 213 ? -19.812 14.461 1.824 1 97.25 213 GLU B CA 1
ATOM 4258 C C . GLU B 1 213 ? -20.406 15.328 2.93 1 97.25 213 GLU B C 1
ATOM 4260 O O . GLU B 1 213 ? -21.172 16.25 2.654 1 97.25 213 GLU B O 1
ATOM 4265 N N . ARG B 1 214 ? -20.109 14.984 4.105 1 97.81 214 ARG B N 1
ATOM 4266 C CA . ARG B 1 214 ? -20.641 15.664 5.277 1 97.81 214 ARG B CA 1
ATOM 4267 C C . ARG B 1 214 ? -20.078 17.078 5.402 1 97.81 214 ARG B C 1
ATOM 4269 O O . ARG B 1 214 ? -20.781 18 5.836 1 97.81 214 ARG B O 1
ATOM 4276 N N . PHE B 1 215 ? -18.812 17.219 5.086 1 98.5 215 PHE B N 1
ATOM 4277 C CA . PHE B 1 215 ? -18.125 18.5 5.145 1 98.5 215 PHE B CA 1
ATOM 4278 C C . PHE B 1 215 ? -17.578 18.891 3.773 1 98.5 215 PHE B C 1
ATOM 4280 O O . PHE B 1 215 ? -16.359 18.828 3.543 1 98.5 215 PHE B O 1
ATOM 4287 N N . PRO B 1 216 ? -18.359 19.359 2.869 1 97.38 216 PRO B N 1
ATOM 4288 C CA . PRO B 1 216 ? -17.984 19.531 1.459 1 97.38 216 PRO B CA 1
ATOM 4289 C C . PRO B 1 216 ? -16.969 20.641 1.237 1 97.38 216 PRO B C 1
ATOM 4291 O O . PRO B 1 216 ? -16.328 20.703 0.182 1 97.38 216 PRO B O 1
ATOM 4294 N N . LYS B 1 217 ? -16.797 21.531 2.201 1 97.94 217 LYS B N 1
ATOM 4295 C CA . LYS B 1 217 ? -15.859 22.641 2.018 1 97.94 217 LYS B CA 1
ATOM 4296 C C . LYS B 1 217 ? -14.539 22.344 2.732 1 97.94 217 LYS B C 1
ATOM 4298 O O . LYS B 1 217 ? -13.625 23.172 2.711 1 97.94 217 LYS B O 1
ATOM 4303 N N . LEU B 1 218 ? -14.469 21.188 3.365 1 98.5 218 LEU B N 1
ATOM 4304 C CA . LEU B 1 218 ? -13.25 20.797 4.059 1 98.5 218 LEU B CA 1
ATOM 4305 C C . LEU B 1 218 ? -12.086 20.672 3.084 1 98.5 218 LEU B C 1
ATOM 4307 O O . LEU B 1 218 ? -12.219 20.062 2.023 1 98.5 218 LEU B O 1
ATOM 4311 N N . LYS B 1 219 ? -10.961 21.312 3.365 1 98.25 219 LYS B N 1
ATOM 4312 C CA . LYS B 1 219 ? -9.742 21.203 2.564 1 98.25 219 LYS B CA 1
ATOM 4313 C C . LYS B 1 219 ? -8.758 20.219 3.189 1 98.25 219 LYS B C 1
ATOM 4315 O O . LYS B 1 219 ? -8.219 20.469 4.27 1 98.25 219 LYS B O 1
ATOM 4320 N N . VAL B 1 220 ? -8.508 19.188 2.486 1 98.88 220 VAL B N 1
ATOM 4321 C CA . VAL B 1 220 ? -7.656 18.125 3.027 1 98.88 220 VAL B CA 1
ATOM 4322 C C . VAL B 1 220 ? -6.547 17.797 2.029 1 98.88 220 VAL B C 1
ATOM 4324 O O . VAL B 1 220 ? -6.809 17.625 0.838 1 98.88 220 VAL B O 1
ATOM 4327 N N . CYS B 1 221 ? -5.328 17.766 2.494 1 98.88 221 CYS B N 1
ATOM 4328 C CA . CYS B 1 221 ? -4.16 17.391 1.709 1 98.88 221 CYS B CA 1
ATOM 4329 C C . CYS B 1 221 ? -3.492 16.156 2.295 1 98.88 221 CYS B C 1
ATOM 4331 O O . CYS B 1 221 ? -3.242 16.078 3.5 1 98.88 221 CYS B O 1
ATOM 4333 N N . PHE B 1 222 ? -3.221 15.156 1.468 1 98.94 222 PHE B N 1
ATOM 4334 C CA . PHE B 1 222 ? -2.6 13.914 1.922 1 98.94 222 PHE B CA 1
ATOM 4335 C C . PHE B 1 222 ? -1.127 13.867 1.53 1 98.94 222 PHE B C 1
ATOM 4337 O O . PHE B 1 222 ? -0.772 14.188 0.393 1 98.94 222 PHE B O 1
ATOM 4344 N N . ALA B 1 223 ? -0.303 13.461 2.451 1 98.75 223 ALA B N 1
ATOM 4345 C CA . ALA B 1 223 ? 1.147 13.469 2.281 1 98.75 223 ALA B CA 1
ATOM 4346 C C . ALA B 1 223 ? 1.592 12.375 1.312 1 98.75 223 ALA B C 1
ATOM 4348 O O . ALA B 1 223 ? 0.858 11.414 1.071 1 98.75 223 ALA B O 1
ATOM 4349 N N . HIS B 1 224 ? 2.801 12.539 0.805 1 98.56 224 HIS B N 1
ATOM 4350 C CA . HIS B 1 224 ? 3.555 11.57 0.018 1 98.56 224 HIS B CA 1
ATOM 4351 C C . HIS B 1 224 ? 2.793 11.172 -1.241 1 98.56 224 HIS B C 1
ATOM 4353 O O . HIS B 1 224 ? 2.654 9.984 -1.537 1 98.56 224 HIS B O 1
ATOM 4359 N N . GLY B 1 225 ? 2.205 12.211 -1.838 1 98.69 225 GLY B N 1
ATOM 4360 C CA . GLY B 1 225 ? 1.518 12 -3.102 1 98.69 225 GLY B CA 1
ATOM 4361 C C . GLY B 1 225 ? 0.232 11.203 -2.953 1 98.69 225 GLY B C 1
ATOM 4362 O O . GLY B 1 225 ? -0.212 10.555 -3.9 1 98.69 225 GLY B O 1
ATOM 4363 N N . GLY B 1 226 ? -0.354 11.125 -1.746 1 98.75 226 GLY B N 1
ATOM 4364 C CA . GLY B 1 226 ? -1.564 10.344 -1.542 1 98.75 226 GLY B CA 1
ATOM 4365 C C . GLY B 1 226 ? -1.297 8.859 -1.362 1 98.75 226 GLY B C 1
ATOM 4366 O O . GLY B 1 226 ? -2.199 8.039 -1.526 1 98.75 226 GLY B O 1
ATOM 4367 N N . GLY B 1 227 ? -0.055 8.539 -1.053 1 98.69 227 GLY B N 1
ATOM 4368 C CA . GLY B 1 227 ? 0.29 7.141 -0.866 1 98.69 227 GLY B CA 1
ATOM 4369 C C . GLY B 1 227 ? 0.213 6.332 -2.146 1 98.69 227 GLY B C 1
ATOM 4370 O O . GLY B 1 227 ? 0.819 6.699 -3.156 1 98.69 227 GLY B O 1
ATOM 4371 N N . ALA B 1 228 ? -0.546 5.238 -2.123 1 98.88 228 ALA B N 1
ATOM 4372 C CA . ALA B 1 228 ? -0.712 4.379 -3.293 1 98.88 228 ALA B CA 1
ATOM 4373 C C . ALA B 1 228 ? -2.027 4.676 -4.008 1 98.88 228 ALA B C 1
ATOM 4375 O O . ALA B 1 228 ? -2.312 4.094 -5.059 1 98.88 228 ALA B O 1
ATOM 4376 N N . PHE B 1 229 ? -2.828 5.629 -3.484 1 98.94 229 PHE B N 1
ATOM 4377 C CA . PHE B 1 229 ? -4.199 5.879 -3.912 1 98.94 229 PHE B CA 1
ATOM 4378 C C . PHE B 1 229 ? -4.25 6.195 -5.402 1 98.94 229 PHE B C 1
ATOM 4380 O O . PHE B 1 229 ? -5.07 5.637 -6.133 1 98.94 229 PHE B O 1
ATOM 4387 N N . PRO B 1 230 ? -3.283 7.031 -5.945 1 98.94 230 PRO B N 1
ATOM 4388 C CA . PRO B 1 230 ? -3.424 7.398 -7.355 1 98.94 230 PRO B CA 1
ATOM 4389 C C . PRO B 1 230 ? -3.326 6.195 -8.289 1 98.94 230 PRO B C 1
ATOM 4391 O O . PRO B 1 230 ? -4.02 6.141 -9.312 1 98.94 230 PRO B O 1
ATOM 4394 N N . PHE B 1 231 ? -2.535 5.262 -7.941 1 98.94 231 PHE B N 1
ATOM 4395 C CA . PHE B 1 231 ? -2.344 4.09 -8.789 1 98.94 231 PHE B CA 1
ATOM 4396 C C . PHE B 1 231 ? -3.451 3.068 -8.562 1 98.94 231 PHE B C 1
ATOM 4398 O O . PHE B 1 231 ? -3.828 2.336 -9.477 1 98.94 231 PHE B O 1
ATOM 4405 N N . THR B 1 232 ? -4.066 3.021 -7.332 1 98.88 232 THR B N 1
ATOM 4406 C CA . THR B 1 232 ? -5.008 1.963 -6.988 1 98.88 232 THR B CA 1
ATOM 4407 C C . THR B 1 232 ? -6.445 2.479 -7.047 1 98.88 232 THR B C 1
ATOM 4409 O O . THR B 1 232 ? -7.383 1.758 -6.703 1 98.88 232 THR B O 1
ATOM 4412 N N . VAL B 1 233 ? -6.652 3.701 -7.523 1 98.88 233 VAL B N 1
ATOM 4413 C CA . VAL B 1 233 ? -7.98 4.305 -7.539 1 98.88 233 VAL B CA 1
ATOM 4414 C C . VAL B 1 233 ? -8.914 3.473 -8.406 1 98.88 233 VAL B C 1
ATOM 4416 O O . VAL B 1 233 ? -10.109 3.355 -8.117 1 98.88 233 VAL B O 1
ATOM 4419 N N . GLY B 1 234 ? -8.406 2.912 -9.539 1 98.75 234 GLY B N 1
ATOM 4420 C CA . GLY B 1 234 ? -9.211 2.01 -10.352 1 98.75 234 GLY B CA 1
ATOM 4421 C C . GLY B 1 234 ? -9.719 0.809 -9.578 1 98.75 234 GLY B C 1
ATOM 4422 O O . GLY B 1 234 ? -10.898 0.46 -9.672 1 98.75 234 GLY B O 1
ATOM 4423 N N . ARG B 1 235 ? -8.875 0.153 -8.844 1 98.81 235 ARG B N 1
ATOM 4424 C CA . ARG B 1 235 ? -9.242 -0.988 -8.016 1 98.81 235 ARG B CA 1
ATOM 4425 C C . ARG B 1 235 ? -10.25 -0.584 -6.938 1 98.81 235 ARG B C 1
ATOM 4427 O O . ARG B 1 235 ? -11.219 -1.298 -6.691 1 98.81 235 ARG B O 1
ATOM 4434 N N . ILE B 1 236 ? -10.016 0.55 -6.309 1 98.88 236 ILE B N 1
ATOM 4435 C CA . ILE B 1 236 ? -10.875 1.065 -5.25 1 98.88 236 ILE B CA 1
ATOM 4436 C C . ILE B 1 236 ? -12.273 1.33 -5.801 1 98.88 236 ILE B C 1
ATOM 4438 O O . ILE B 1 236 ? -13.266 0.92 -5.203 1 98.88 236 ILE B O 1
ATOM 4442 N N . GLU B 1 237 ? -12.336 1.973 -6.934 1 98.88 237 GLU B N 1
ATOM 4443 C CA . GLU B 1 237 ? -13.625 2.217 -7.578 1 98.88 237 GLU B CA 1
ATOM 4444 C C . GLU B 1 237 ? -14.305 0.907 -7.969 1 98.88 237 GLU B C 1
ATOM 4446 O O . GLU B 1 237 ? -15.516 0.749 -7.785 1 98.88 237 GLU B O 1
ATOM 4451 N N . HIS B 1 238 ? -13.508 0.013 -8.523 1 98.81 238 HIS B N 1
ATOM 4452 C CA . HIS B 1 238 ? -14.062 -1.278 -8.906 1 98.81 238 HIS B CA 1
ATOM 4453 C C . HIS B 1 238 ? -14.656 -2.004 -7.707 1 98.81 238 HIS B C 1
ATOM 4455 O O . HIS B 1 238 ? -15.766 -2.549 -7.793 1 98.81 238 HIS B O 1
ATOM 4461 N N . GLY B 1 239 ? -13.953 -1.966 -6.602 1 98.5 239 GLY B N 1
ATOM 4462 C CA . GLY B 1 239 ? -14.5 -2.531 -5.379 1 98.5 239 GLY B CA 1
ATOM 4463 C C . GLY B 1 239 ? -15.82 -1.903 -4.969 1 98.5 239 GLY B C 1
ATOM 4464 O O . GLY B 1 239 ? -16.766 -2.609 -4.629 1 98.5 239 GLY B O 1
ATOM 4465 N N . PHE B 1 240 ? -15.859 -0.589 -5.027 1 98.75 240 PHE B N 1
ATOM 4466 C CA . PHE B 1 240 ? -17.078 0.154 -4.73 1 98.75 240 PHE B CA 1
ATOM 4467 C C . PHE B 1 240 ? -18.234 -0.327 -5.598 1 98.75 240 PHE B C 1
ATOM 4469 O O . PHE B 1 240 ? -19.344 -0.512 -5.109 1 98.75 240 PHE B O 1
ATOM 4476 N N . ASN B 1 241 ? -18 -0.603 -6.836 1 98.5 241 ASN B N 1
ATOM 4477 C CA . ASN B 1 241 ? -19.031 -0.958 -7.801 1 98.5 241 ASN B CA 1
ATOM 4478 C C . ASN B 1 241 ? -19.5 -2.4 -7.621 1 98.5 241 ASN B C 1
ATOM 4480 O O . ASN B 1 241 ? -20.688 -2.691 -7.742 1 98.5 241 ASN B O 1
ATOM 4484 N N . VAL B 1 242 ? -18.625 -3.291 -7.293 1 98 242 VAL B N 1
ATOM 4485 C CA . VAL B 1 242 ? -18.969 -4.707 -7.34 1 98 242 VAL B CA 1
ATOM 4486 C C . VAL B 1 242 ? -19.406 -5.176 -5.957 1 98 242 VAL B C 1
ATOM 4488 O O . VAL B 1 242 ? -20.078 -6.207 -5.824 1 98 242 VAL B O 1
ATOM 4491 N N . ARG B 1 243 ? -18.984 -4.438 -4.91 1 97.5 243 ARG B N 1
ATOM 4492 C CA . ARG B 1 243 ? -19.422 -4.77 -3.557 1 97.5 243 ARG B CA 1
ATOM 4493 C C . ARG B 1 243 ? -19.953 -3.533 -2.834 1 97.5 243 ARG B C 1
ATOM 4495 O O . ARG B 1 243 ? -19.422 -3.143 -1.794 1 97.5 243 ARG B O 1
ATOM 4502 N N . PRO B 1 244 ? -21 -3.002 -3.332 1 98 244 PRO B N 1
ATOM 4503 C CA . PRO B 1 244 ? -21.578 -1.844 -2.646 1 98 244 PRO B CA 1
ATOM 4504 C C . PRO B 1 244 ? -22.031 -2.166 -1.227 1 98 244 PRO B C 1
ATOM 4506 O O . PRO B 1 244 ? -22.078 -1.279 -0.37 1 98 244 PRO B O 1
ATOM 4509 N N . ASP B 1 245 ? -22.328 -3.471 -0.938 1 97.06 245 ASP B N 1
ATOM 4510 C CA . ASP B 1 245 ? -22.75 -3.908 0.386 1 97.06 245 ASP B CA 1
ATOM 4511 C C . ASP B 1 245 ? -21.625 -3.758 1.408 1 97.06 245 ASP B C 1
ATOM 4513 O O . ASP B 1 245 ? -21.891 -3.719 2.613 1 97.06 245 ASP B O 1
ATOM 4517 N N . LEU B 1 246 ? -20.391 -3.629 0.931 1 97.06 246 LEU B N 1
ATOM 4518 C CA . LEU B 1 246 ? -19.25 -3.477 1.812 1 97.06 246 LEU B CA 1
ATOM 4519 C C . LEU B 1 246 ? -18.672 -2.062 1.73 1 97.06 246 LEU B C 1
ATOM 4521 O O . LEU B 1 246 ? -18.266 -1.497 2.744 1 97.06 246 LEU B O 1
ATOM 4525 N N . CYS B 1 247 ? -18.641 -1.493 0.542 1 98 247 CYS B N 1
ATOM 4526 C CA . CYS B 1 247 ? -17.906 -0.26 0.301 1 98 247 CYS B CA 1
ATOM 4527 C C . CYS B 1 247 ? -18.828 0.95 0.343 1 98 247 CYS B C 1
ATOM 4529 O O . CYS B 1 247 ? -18.438 2.02 0.815 1 98 247 CYS B O 1
ATOM 4531 N N . ALA B 1 248 ? -20.031 0.8 -0.157 1 97.69 248 ALA B N 1
ATOM 4532 C CA . ALA B 1 248 ? -20.953 1.919 -0.262 1 97.69 248 ALA B CA 1
ATOM 4533 C C . ALA B 1 248 ? -21.984 1.891 0.872 1 97.69 248 ALA B C 1
ATOM 4535 O O . ALA B 1 248 ? -23.188 2.023 0.636 1 97.69 248 ALA B O 1
ATOM 4536 N N . VAL B 1 249 ? -21.547 1.743 2.059 1 97.38 249 VAL B N 1
ATOM 4537 C CA . VAL B 1 249 ? -22.438 1.534 3.195 1 97.38 249 VAL B CA 1
ATOM 4538 C C . VAL B 1 249 ? -22.703 2.863 3.895 1 97.38 249 VAL B C 1
ATOM 4540 O O . VAL B 1 249 ? -23.828 3.135 4.32 1 97.38 249 VAL B O 1
ATOM 4543 N N . GLN B 1 250 ? -21.672 3.762 4.012 1 97.31 250 GLN B N 1
ATOM 4544 C CA . GLN B 1 250 ? -21.828 5.051 4.676 1 97.31 250 GLN B CA 1
ATOM 4545 C C . GLN B 1 250 ? -21.906 6.188 3.662 1 97.31 250 GLN B C 1
ATOM 4547 O O . GLN B 1 250 ? -22.406 7.273 3.977 1 97.31 250 GLN B O 1
ATOM 4552 N N . ASN B 1 251 ? -21.406 5.906 2.551 1 97.88 251 ASN B N 1
ATOM 4553 C CA . ASN B 1 251 ? -21.375 6.859 1.447 1 97.88 251 ASN B CA 1
ATOM 4554 C C . ASN B 1 251 ? -21.609 6.176 0.105 1 97.88 251 ASN B C 1
ATOM 4556 O O . ASN B 1 251 ? -20.859 5.289 -0.291 1 97.88 251 ASN B O 1
ATOM 4560 N N . SER B 1 252 ? -22.562 6.566 -0.637 1 97.81 252 SER B N 1
ATOM 4561 C CA . SER B 1 252 ? -22.953 5.898 -1.877 1 97.81 252 SER B CA 1
ATOM 4562 C C . SER B 1 252 ? -22.359 6.609 -3.092 1 97.81 252 SER B C 1
ATOM 4564 O O . SER B 1 252 ? -22.641 6.23 -4.23 1 97.81 252 SER B O 1
ATOM 4566 N N . VAL B 1 253 ? -21.578 7.672 -2.838 1 98.19 253 VAL B N 1
ATOM 4567 C CA . VAL B 1 253 ? -20.969 8.422 -3.932 1 98.19 253 VAL B CA 1
ATOM 4568 C C . VAL B 1 253 ? -19.672 7.723 -4.379 1 98.19 253 VAL B C 1
ATOM 4570 O O . VAL B 1 253 ? -18.859 7.32 -3.545 1 98.19 253 VAL B O 1
ATOM 4573 N N . ASN B 1 254 ? -19.5 7.566 -5.676 1 98.5 254 ASN B N 1
ATOM 4574 C CA . ASN B 1 254 ? -18.328 6.914 -6.246 1 98.5 254 ASN B CA 1
ATOM 4575 C C . ASN B 1 254 ? -17.031 7.605 -5.816 1 98.5 254 ASN B C 1
ATOM 4577 O O . ASN B 1 254 ? -16.953 8.836 -5.844 1 98.5 254 ASN B O 1
ATOM 4581 N N . PRO B 1 255 ? -16.031 6.832 -5.402 1 98.31 255 PRO B N 1
ATOM 4582 C CA . PRO B 1 255 ? -14.789 7.438 -4.934 1 98.31 255 PRO B CA 1
ATOM 4583 C C . PRO B 1 255 ? -14.141 8.344 -5.98 1 98.31 255 PRO B C 1
ATOM 4585 O O . PRO B 1 255 ? -13.484 9.328 -5.629 1 98.31 255 PRO B O 1
ATOM 4588 N N . ARG B 1 256 ? -14.281 8.109 -7.219 1 97.88 256 ARG B N 1
ATOM 4589 C CA . ARG B 1 256 ? -13.672 8.922 -8.266 1 97.88 256 ARG B CA 1
ATOM 4590 C C . ARG B 1 256 ? -14.281 10.32 -8.305 1 97.88 256 ARG B C 1
ATOM 4592 O O . ARG B 1 256 ? -13.664 11.258 -8.812 1 97.88 256 ARG B O 1
ATOM 4599 N N . ASP B 1 257 ? -15.477 10.414 -7.785 1 97.81 257 ASP B N 1
ATOM 4600 C CA . ASP B 1 257 ? -16.156 11.711 -7.785 1 97.81 257 ASP B CA 1
ATOM 4601 C C . ASP B 1 257 ? -15.477 12.68 -6.82 1 97.81 257 ASP B C 1
ATOM 4603 O O . ASP B 1 257 ? -15.75 13.883 -6.852 1 97.81 257 ASP B O 1
ATOM 4607 N N . TYR B 1 258 ? -14.586 12.227 -6.035 1 97.5 258 TYR B N 1
ATOM 4608 C CA . TYR B 1 258 ? -13.898 13.078 -5.07 1 97.5 258 TYR B CA 1
ATOM 4609 C C . TYR B 1 258 ? -12.547 13.531 -5.609 1 97.5 258 TYR B C 1
ATOM 4611 O O . TYR B 1 258 ? -11.859 14.336 -4.977 1 97.5 258 TYR B O 1
ATOM 4619 N N . LEU B 1 259 ? -12.156 12.953 -6.754 1 97.38 259 LEU B N 1
ATOM 4620 C CA . LEU B 1 259 ? -10.977 13.484 -7.434 1 97.38 259 LEU B CA 1
ATOM 4621 C C . LEU B 1 259 ? -11.195 14.938 -7.836 1 97.38 259 LEU B C 1
ATOM 4623 O O . LEU B 1 259 ? -12.281 15.305 -8.297 1 97.38 259 LEU B O 1
ATOM 4627 N N . GLY B 1 260 ? -10.242 15.773 -7.594 1 96.19 260 GLY B N 1
ATOM 4628 C CA . GLY B 1 260 ? -10.406 17.203 -7.785 1 96.19 260 GLY B CA 1
ATOM 4629 C C . GLY B 1 260 ? -10.883 17.922 -6.535 1 96.19 260 GLY B C 1
ATOM 4630 O O . GLY B 1 260 ? -10.898 19.156 -6.488 1 96.19 260 GLY B O 1
ATOM 4631 N N . ARG B 1 261 ? -11.156 17.109 -5.477 1 96.44 261 ARG B N 1
ATOM 4632 C CA . ARG B 1 261 ? -11.625 17.719 -4.234 1 96.44 261 ARG B CA 1
ATOM 4633 C C . ARG B 1 261 ? -10.57 17.609 -3.139 1 96.44 261 ARG B C 1
ATOM 4635 O O . ARG B 1 261 ? -10.555 18.406 -2.199 1 96.44 261 ARG B O 1
ATOM 4642 N N . ILE B 1 262 ? -9.766 16.625 -3.256 1 98.31 262 ILE B N 1
ATOM 4643 C CA . ILE B 1 262 ? -8.703 16.438 -2.27 1 98.31 262 ILE B CA 1
ATOM 4644 C C . ILE B 1 262 ? -7.375 16.906 -2.854 1 98.31 262 ILE B C 1
ATOM 4646 O O . ILE B 1 262 ? -7.238 17.047 -4.07 1 98.31 262 ILE B O 1
ATOM 4650 N N . TYR B 1 263 ? -6.449 17.188 -1.963 1 98.75 263 TYR B N 1
ATOM 4651 C CA . TYR B 1 263 ? -5.109 17.609 -2.346 1 98.75 263 TYR B CA 1
ATOM 4652 C C . TYR B 1 263 ? -4.07 16.562 -1.952 1 98.75 263 TYR B C 1
ATOM 4654 O O . TYR B 1 263 ? -4.309 15.75 -1.057 1 98.75 263 TYR B O 1
ATOM 4662 N N . THR B 1 264 ? -2.982 16.531 -2.664 1 98.88 264 THR B N 1
ATOM 4663 C CA . THR B 1 264 ? -1.789 15.805 -2.248 1 98.88 264 THR B CA 1
ATOM 4664 C C . THR B 1 264 ? -0.539 16.656 -2.438 1 98.88 264 THR B C 1
ATOM 4666 O O . THR B 1 264 ? -0.56 17.641 -3.184 1 98.88 264 THR B O 1
ATOM 4669 N N . ASP B 1 265 ? 0.466 16.328 -1.68 1 98.88 265 ASP B N 1
ATOM 4670 C CA . ASP B 1 265 ? 1.761 16.891 -2.062 1 98.88 265 ASP B CA 1
ATOM 4671 C C . ASP B 1 265 ? 2.334 16.156 -3.277 1 98.88 265 ASP B C 1
ATOM 4673 O O . ASP B 1 265 ? 1.712 15.234 -3.803 1 98.88 265 ASP B O 1
ATOM 4677 N N . SER B 1 266 ? 3.451 16.594 -3.75 1 98.81 266 SER B N 1
ATOM 4678 C CA . SER B 1 266 ? 4.031 16.094 -4.992 1 98.81 266 SER B CA 1
ATOM 4679 C C . SER B 1 266 ? 5.148 15.094 -4.719 1 98.81 266 SER B C 1
ATOM 4681 O O . SER B 1 266 ? 5.965 14.812 -5.602 1 98.81 266 SER B O 1
ATOM 4683 N N . LEU B 1 267 ? 5.285 14.523 -3.551 1 98.81 267 LEU B N 1
ATOM 4684 C CA . LEU B 1 267 ? 6.441 13.742 -3.127 1 98.81 267 LEU B CA 1
ATOM 4685 C C . LEU B 1 267 ? 6.332 12.297 -3.602 1 98.81 267 LEU B C 1
ATOM 4687 O O . LEU B 1 267 ? 5.98 11.414 -2.822 1 98.81 267 LEU B O 1
ATOM 4691 N N . VAL B 1 268 ? 6.73 11.984 -4.879 1 98.75 268 VAL B N 1
ATOM 4692 C CA . VAL B 1 268 ? 6.555 10.641 -5.418 1 98.75 268 VAL B CA 1
ATOM 4693 C C . VAL B 1 268 ? 7.875 10.141 -6 1 98.75 268 VAL B C 1
ATOM 4695 O O . VAL B 1 268 ? 7.996 8.969 -6.367 1 98.75 268 VAL B O 1
ATOM 4698 N N . HIS B 1 269 ? 8.883 10.969 -6.262 1 98.56 269 HIS B N 1
ATOM 4699 C CA . HIS B 1 269 ? 10.273 10.648 -6.566 1 98.56 269 HIS B CA 1
ATOM 4700 C C . HIS B 1 269 ? 10.406 10.047 -7.961 1 98.56 269 HIS B C 1
ATOM 4702 O O . HIS B 1 269 ? 11.414 9.406 -8.273 1 98.56 269 HIS B O 1
ATOM 4708 N N . ASP B 1 270 ? 9.469 10.117 -8.781 1 98.62 270 ASP B N 1
ATOM 4709 C CA . ASP B 1 270 ? 9.5 9.531 -10.117 1 98.62 270 ASP B CA 1
ATOM 4710 C C . ASP B 1 270 ? 8.648 10.344 -11.094 1 98.62 270 ASP B C 1
ATOM 4712 O O . ASP B 1 270 ? 7.535 10.758 -10.758 1 98.62 270 ASP B O 1
ATOM 4716 N N . LYS B 1 271 ? 9.18 10.57 -12.297 1 98.31 271 LYS B N 1
ATOM 4717 C CA . LYS B 1 271 ? 8.516 11.422 -13.281 1 98.31 271 LYS B CA 1
ATOM 4718 C C . LYS B 1 271 ? 7.176 10.836 -13.703 1 98.31 271 LYS B C 1
ATOM 4720 O O . LYS B 1 271 ? 6.176 11.547 -13.781 1 98.31 271 LYS B O 1
ATOM 4725 N N . LYS B 1 272 ? 7.156 9.578 -14 1 98.12 272 LYS B N 1
ATOM 4726 C CA . LYS B 1 272 ? 5.926 8.945 -14.469 1 98.12 272 LYS B CA 1
ATOM 4727 C C . LYS B 1 272 ? 4.887 8.867 -13.352 1 98.12 272 LYS B C 1
ATOM 4729 O O . LYS B 1 272 ? 3.688 8.992 -13.609 1 98.12 272 LYS B O 1
ATOM 4734 N N . ALA B 1 273 ? 5.363 8.617 -12.141 1 98.75 273 ALA B N 1
ATOM 4735 C CA . ALA B 1 273 ? 4.461 8.641 -10.992 1 98.75 273 ALA B CA 1
ATOM 4736 C C . ALA B 1 273 ? 3.85 10.031 -10.812 1 98.75 273 ALA B C 1
ATOM 4738 O O . ALA B 1 273 ? 2.658 10.156 -10.523 1 98.75 273 ALA B O 1
ATOM 4739 N N . LEU B 1 274 ? 4.684 11.086 -10.969 1 98.88 274 LEU B N 1
ATOM 4740 C CA . LEU B 1 274 ? 4.172 12.445 -10.844 1 98.88 274 LEU B CA 1
ATOM 4741 C C . LEU B 1 274 ? 3.133 12.734 -11.922 1 98.88 274 LEU B C 1
ATOM 4743 O O . LEU B 1 274 ? 2.107 13.367 -11.648 1 98.88 274 LEU B O 1
ATOM 4747 N N . ASP B 1 275 ? 3.43 12.266 -13.102 1 98.62 275 ASP B N 1
ATOM 4748 C CA . ASP B 1 275 ? 2.479 12.438 -14.195 1 98.62 275 ASP B CA 1
ATOM 4749 C C . ASP B 1 275 ? 1.137 11.789 -13.867 1 98.62 275 ASP B C 1
ATOM 4751 O O . ASP B 1 275 ? 0.083 12.406 -14.031 1 98.62 275 ASP B O 1
ATOM 4755 N N . LEU B 1 276 ? 1.14 10.578 -13.398 1 98.75 276 LEU B N 1
ATOM 4756 C CA . LEU B 1 276 ? -0.086 9.891 -13.008 1 98.75 276 LEU B CA 1
ATOM 4757 C C . LEU B 1 276 ? -0.784 10.625 -11.867 1 98.75 276 LEU B C 1
ATOM 4759 O O . LEU B 1 276 ? -2.008 10.781 -11.883 1 98.75 276 LEU B O 1
ATOM 4763 N N . LEU B 1 277 ? -0.022 11.062 -10.906 1 98.88 277 LEU B N 1
ATOM 4764 C CA . LEU B 1 277 ? -0.562 11.789 -9.758 1 98.88 277 LEU B CA 1
ATOM 4765 C C . LEU B 1 277 ? -1.362 13.008 -10.211 1 98.88 277 LEU B C 1
ATOM 4767 O O . LEU B 1 277 ? -2.514 13.18 -9.805 1 98.88 277 LEU B O 1
ATOM 4771 N N . VAL B 1 278 ? -0.751 13.797 -11.039 1 98.75 278 VAL B N 1
ATOM 4772 C CA . VAL B 1 278 ? -1.368 15.031 -11.5 1 98.75 278 VAL B CA 1
ATOM 4773 C C . VAL B 1 278 ? -2.627 14.711 -12.305 1 98.75 278 VAL B C 1
ATOM 4775 O O . VAL B 1 278 ? -3.637 15.414 -12.195 1 98.75 278 VAL B O 1
ATOM 4778 N N . ASP B 1 279 ? -2.561 13.648 -13.031 1 98.19 279 ASP B N 1
ATOM 4779 C CA . ASP B 1 279 ? -3.705 13.25 -13.844 1 98.19 279 ASP B CA 1
ATOM 4780 C C . ASP B 1 279 ? -4.867 12.789 -12.969 1 98.19 279 ASP B C 1
ATOM 4782 O O . ASP B 1 279 ? -6.02 13.141 -13.219 1 98.19 279 ASP B O 1
ATOM 4786 N N . VAL B 1 280 ? -4.613 12.047 -11.984 1 98.56 280 VAL B N 1
ATOM 4787 C CA . VAL B 1 280 ? -5.633 11.398 -11.164 1 98.56 280 VAL B CA 1
ATOM 4788 C C . VAL B 1 280 ? -6.195 12.398 -10.148 1 98.56 280 VAL B C 1
ATOM 4790 O O . VAL B 1 280 ? -7.41 12.562 -10.047 1 98.56 280 VAL B O 1
ATOM 4793 N N . ILE B 1 281 ? -5.32 13.07 -9.406 1 98.62 281 ILE B N 1
ATOM 4794 C CA . ILE B 1 281 ? -5.746 13.938 -8.32 1 98.62 281 ILE B CA 1
ATOM 4795 C C . ILE B 1 281 ? -6.281 15.258 -8.883 1 98.62 281 ILE B C 1
ATOM 4797 O O . ILE B 1 281 ? -7.25 15.812 -8.367 1 98.62 281 ILE B O 1
ATOM 4801 N N . GLY B 1 282 ? -5.633 15.742 -9.938 1 98.25 282 GLY B N 1
ATOM 4802 C CA . GLY B 1 282 ? -6.012 17 -10.562 1 98.25 282 GLY B CA 1
ATOM 4803 C C . GLY B 1 282 ? -4.875 18 -10.641 1 98.25 282 GLY B C 1
ATOM 4804 O O . GLY B 1 282 ? -4.102 18.141 -9.688 1 98.25 282 GLY B O 1
ATOM 4805 N N . LYS B 1 283 ? -4.793 18.75 -11.68 1 97.56 283 LYS B N 1
ATOM 4806 C CA . LYS B 1 283 ? -3.705 19.672 -11.984 1 97.56 283 LYS B CA 1
ATOM 4807 C C . LYS B 1 283 ? -3.627 20.797 -10.953 1 97.56 283 LYS B C 1
ATOM 4809 O O . LYS B 1 283 ? -2.555 21.359 -10.719 1 97.56 283 LYS B O 1
ATOM 4814 N N . ASN B 1 284 ? -4.727 21.109 -10.328 1 97.69 284 ASN B N 1
ATOM 4815 C CA . ASN B 1 284 ? -4.75 22.188 -9.352 1 97.69 284 ASN B CA 1
ATOM 4816 C C . ASN B 1 284 ? -4.852 21.656 -7.93 1 97.69 284 ASN B C 1
ATOM 4818 O O . ASN B 1 284 ? -5.242 22.391 -7.016 1 97.69 284 ASN B O 1
ATOM 4822 N N . ARG B 1 285 ? -4.543 20.328 -7.824 1 98.69 285 ARG B N 1
ATOM 4823 C CA . ARG B 1 285 ? -4.766 19.703 -6.52 1 98.69 285 ARG B CA 1
ATOM 4824 C C . ARG B 1 285 ? -3.5 19.031 -6.016 1 98.69 285 ARG B C 1
ATOM 4826 O O . ARG B 1 285 ? -3.531 18.312 -5.008 1 98.69 285 ARG B O 1
ATOM 4833 N N . VAL B 1 286 ? -2.424 19.188 -6.723 1 98.81 286 VAL B N 1
ATOM 4834 C CA . VAL B 1 286 ? -1.111 18.703 -6.309 1 98.81 286 VAL B CA 1
ATOM 4835 C C . VAL B 1 286 ? -0.205 19.891 -5.98 1 98.81 286 VAL B C 1
ATOM 4837 O O . VAL B 1 286 ? -0.077 20.812 -6.777 1 98.81 286 VAL B O 1
ATOM 4840 N N . ILE B 1 287 ? 0.388 19.844 -4.742 1 98.44 287 ILE B N 1
ATOM 4841 C CA . ILE B 1 287 ? 1.195 20.953 -4.262 1 98.44 287 ILE B CA 1
ATOM 4842 C C . ILE B 1 287 ? 2.604 20.469 -3.926 1 98.44 287 ILE B C 1
ATOM 4844 O O . ILE B 1 287 ? 2.781 19.344 -3.465 1 98.44 287 ILE B O 1
ATOM 4848 N N . LEU B 1 288 ? 3.566 21.328 -4.18 1 98.81 288 LEU B N 1
ATOM 4849 C CA . LEU B 1 288 ? 4.934 20.969 -3.809 1 98.81 288 LEU B CA 1
ATOM 4850 C C . LEU B 1 288 ? 5.02 20.609 -2.326 1 98.81 288 LEU B C 1
ATOM 4852 O O . LEU B 1 288 ? 4.52 21.359 -1.478 1 98.81 288 LEU B O 1
ATOM 4856 N N . GLY B 1 289 ? 5.547 19.531 -2.004 1 98.81 289 GLY B N 1
ATOM 4857 C CA . GLY B 1 289 ? 5.883 19.062 -0.667 1 98.81 289 GLY B CA 1
ATOM 4858 C C . GLY B 1 289 ? 7.098 18.172 -0.637 1 98.81 289 GLY B C 1
ATOM 4859 O O . GLY B 1 289 ? 7.145 17.156 -1.343 1 98.81 289 GLY B O 1
ATOM 4860 N N . SER B 1 290 ? 8.055 18.469 0.213 1 98.75 290 SER B N 1
ATOM 4861 C CA . SER B 1 290 ? 9.336 17.797 0.094 1 98.75 290 SER B CA 1
ATOM 4862 C C . SER B 1 290 ? 9.562 16.828 1.254 1 98.75 290 SER B C 1
ATOM 4864 O O . SER B 1 290 ? 10.391 15.914 1.162 1 98.75 290 SER B O 1
ATOM 4866 N N . ASP B 1 291 ? 8.883 16.969 2.365 1 98.5 291 ASP B N 1
ATOM 4867 C CA . ASP B 1 291 ? 9.164 16.234 3.594 1 98.5 291 ASP B CA 1
ATOM 4868 C C . ASP B 1 291 ? 10.523 16.609 4.172 1 98.5 291 ASP B C 1
ATOM 4870 O O . ASP B 1 291 ? 11.156 15.812 4.859 1 98.5 291 ASP B O 1
ATOM 4874 N N . TYR B 1 292 ? 11 17.859 3.904 1 98.25 292 TYR B N 1
ATOM 4875 C CA . TYR B 1 292 ? 12.195 18.438 4.512 1 98.25 292 TYR B CA 1
ATOM 4876 C C . TYR B 1 292 ? 12.078 18.453 6.031 1 98.25 292 TYR B C 1
ATOM 4878 O O . TYR B 1 292 ? 11.008 18.766 6.574 1 98.25 292 TYR B O 1
ATOM 4886 N N . PRO B 1 293 ? 13.156 18.094 6.742 1 97.69 293 PRO B N 1
ATOM 4887 C CA . PRO B 1 293 ? 14.516 17.859 6.242 1 97.69 293 PRO B CA 1
ATOM 4888 C C . PRO B 1 293 ? 14.898 16.375 6.25 1 97.69 293 PRO B C 1
ATOM 4890 O O . PRO B 1 293 ? 16.078 16.047 6.43 1 97.69 293 PRO B O 1
ATOM 4893 N N . PHE B 1 294 ? 14.023 15.508 6.039 1 96.62 294 PHE B N 1
ATOM 4894 C CA . PHE B 1 294 ? 14.273 14.094 6.312 1 96.62 294 PHE B CA 1
ATOM 4895 C C . PHE B 1 294 ? 14.812 13.391 5.07 1 96.62 294 PHE B C 1
ATOM 4897 O O . PHE B 1 294 ? 14.555 13.82 3.945 1 96.62 294 PHE B O 1
ATOM 4904 N N . PRO B 1 295 ? 15.469 12.266 5.273 1 96.06 295 PRO B N 1
ATOM 4905 C CA . PRO B 1 295 ? 16.172 11.578 4.184 1 96.06 295 PRO B CA 1
ATOM 4906 C C . PRO B 1 295 ? 15.227 11.133 3.068 1 96.06 295 PRO B C 1
ATOM 4908 O O . PRO B 1 295 ? 15.609 11.156 1.893 1 96.06 295 PRO B O 1
ATOM 4911 N N . LEU B 1 296 ? 14.078 10.742 3.357 1 96.81 296 LEU B N 1
ATOM 4912 C CA . LEU B 1 296 ? 13.164 10.203 2.357 1 96.81 296 LEU B CA 1
ATOM 4913 C C . LEU B 1 296 ? 12.469 11.32 1.596 1 96.81 296 LEU B C 1
ATOM 4915 O O . LEU B 1 296 ? 11.695 11.062 0.669 1 96.81 296 LEU B O 1
ATOM 4919 N N . GLY B 1 297 ? 12.711 12.562 2 1 98.12 297 GLY B N 1
ATOM 4920 C CA . GLY B 1 297 ? 12.141 13.719 1.324 1 98.12 297 GLY B CA 1
ATOM 4921 C C . GLY B 1 297 ? 12.844 14.062 0.028 1 98.12 297 GLY B C 1
ATOM 4922 O O . GLY B 1 297 ? 13.812 13.398 -0.351 1 98.12 297 GLY B O 1
ATOM 4923 N N . GLU B 1 298 ? 12.32 14.984 -0.681 1 98.06 298 GLU B N 1
ATOM 4924 C CA . GLU B 1 298 ? 12.953 15.523 -1.881 1 98.06 298 GLU B CA 1
ATOM 4925 C C . GLU B 1 298 ? 14.047 16.531 -1.524 1 98.06 298 GLU B C 1
ATOM 4927 O O . GLU B 1 298 ? 13.758 17.609 -0.989 1 98.06 298 GLU B O 1
ATOM 4932 N N . HIS B 1 299 ? 15.25 16.312 -1.829 1 96.25 299 HIS B N 1
ATOM 4933 C CA . HIS B 1 299 ? 16.391 17.078 -1.348 1 96.25 299 HIS B CA 1
ATOM 4934 C C . HIS B 1 299 ? 16.5 18.406 -2.08 1 96.25 299 HIS B C 1
ATOM 4936 O O . HIS B 1 299 ? 17.047 19.375 -1.542 1 96.25 299 HIS B O 1
ATOM 4942 N N . HIS B 1 300 ? 16.094 18.406 -3.299 1 97.88 300 HIS B N 1
ATOM 4943 C CA . HIS B 1 300 ? 15.914 19.641 -4.047 1 97.88 300 HIS B CA 1
ATOM 4944 C C . HIS B 1 300 ? 14.438 19.891 -4.344 1 97.88 300 HIS B C 1
ATOM 4946 O O . HIS B 1 300 ? 13.969 19.625 -5.453 1 97.88 300 HIS B O 1
ATOM 4952 N N . PRO B 1 301 ? 13.758 20.531 -3.322 1 98.5 301 PRO B N 1
ATOM 4953 C CA . PRO B 1 301 ? 12.305 20.688 -3.465 1 98.5 301 PRO B CA 1
ATOM 4954 C C . PRO B 1 301 ? 11.914 21.328 -4.797 1 98.5 301 PRO B C 1
ATOM 4956 O O . PRO B 1 301 ? 12.422 22.391 -5.148 1 98.5 301 PRO B O 1
ATOM 4959 N N . GLY B 1 302 ? 11.016 20.656 -5.492 1 98.44 302 GLY B N 1
ATOM 4960 C CA . GLY B 1 302 ? 10.531 21.156 -6.773 1 98.44 302 GLY B CA 1
ATOM 4961 C C . GLY B 1 302 ? 11.359 20.656 -7.949 1 98.44 302 GLY B C 1
ATOM 4962 O O . GLY B 1 302 ? 10.984 20.875 -9.102 1 98.44 302 GLY B O 1
ATOM 4963 N N . GLY B 1 303 ? 12.492 20 -7.664 1 98.19 303 GLY B N 1
ATOM 4964 C CA . GLY B 1 303 ? 13.352 19.516 -8.727 1 98.19 303 GLY B CA 1
ATOM 4965 C C . GLY B 1 303 ? 12.648 18.547 -9.672 1 98.19 303 GLY B C 1
ATOM 4966 O O . GLY B 1 303 ? 12.828 18.625 -10.883 1 98.19 303 GLY B O 1
ATOM 4967 N N . LEU B 1 304 ? 11.891 17.625 -9.148 1 98.5 304 LEU B N 1
ATOM 4968 C CA . LEU B 1 304 ? 11.148 16.672 -9.977 1 98.5 304 LEU B CA 1
ATOM 4969 C C . LEU B 1 304 ? 10.164 17.406 -10.883 1 98.5 304 LEU B C 1
ATOM 4971 O O . LEU B 1 304 ? 10.094 17.141 -12.086 1 98.5 304 LEU B O 1
ATOM 4975 N N . ILE B 1 305 ? 9.391 18.344 -10.297 1 98.75 305 ILE B N 1
ATOM 4976 C CA . ILE B 1 305 ? 8.414 19.125 -11.055 1 98.75 305 ILE B CA 1
ATOM 4977 C C . ILE B 1 305 ? 9.125 19.875 -12.18 1 98.75 305 ILE B C 1
ATOM 4979 O O . ILE B 1 305 ? 8.688 19.828 -13.336 1 98.75 305 ILE B O 1
ATOM 4983 N N . ASP B 1 306 ? 10.234 20.469 -11.852 1 98.12 306 ASP B N 1
ATOM 4984 C CA . ASP B 1 306 ? 10.992 21.25 -12.812 1 98.12 306 ASP B CA 1
ATOM 4985 C C . ASP B 1 306 ? 11.531 20.375 -13.938 1 98.12 306 ASP B C 1
ATOM 4987 O O . ASP B 1 306 ? 11.672 20.828 -15.078 1 98.12 306 ASP B O 1
ATOM 4991 N N . SER B 1 307 ? 11.781 19.156 -13.648 1 97.94 307 SER B N 1
ATOM 4992 C CA . SER B 1 307 ? 12.406 18.25 -14.617 1 97.94 307 SER B CA 1
ATOM 4993 C C . SER B 1 307 ? 11.383 17.734 -15.617 1 97.94 307 SER B C 1
ATOM 4995 O O . SER B 1 307 ? 11.75 17.156 -16.641 1 97.94 307 SER B O 1
ATOM 4997 N N . MET B 1 308 ? 10.125 17.922 -15.312 1 98.31 308 MET B N 1
ATOM 4998 C CA . MET B 1 308 ? 9.07 17.406 -16.188 1 98.31 308 MET B CA 1
ATOM 4999 C C . MET B 1 308 ? 8.992 18.203 -17.484 1 98.31 308 MET B C 1
ATOM 5001 O O . MET B 1 308 ? 8.359 19.266 -17.531 1 98.31 308 MET B O 1
ATOM 5005 N N . GLU B 1 309 ? 9.453 17.672 -18.547 1 97.38 309 GLU B N 1
ATOM 5006 C CA . GLU B 1 309 ? 9.461 18.359 -19.828 1 97.38 309 GLU B CA 1
ATOM 5007 C C . GLU B 1 309 ? 8.062 18.422 -20.438 1 97.38 309 GLU B C 1
ATOM 5009 O O . GLU B 1 309 ? 7.742 19.344 -21.188 1 97.38 309 GLU B O 1
ATOM 5014 N N . GLU B 1 310 ? 7.266 17.469 -20.062 1 95.75 310 GLU B N 1
ATOM 5015 C CA . GLU B 1 310 ? 5.93 17.344 -20.625 1 95.75 310 GLU B CA 1
ATOM 5016 C C . GLU B 1 310 ? 4.957 18.328 -19.969 1 95.75 310 GLU B C 1
ATOM 5018 O O . GLU B 1 310 ? 3.855 18.547 -20.469 1 95.75 310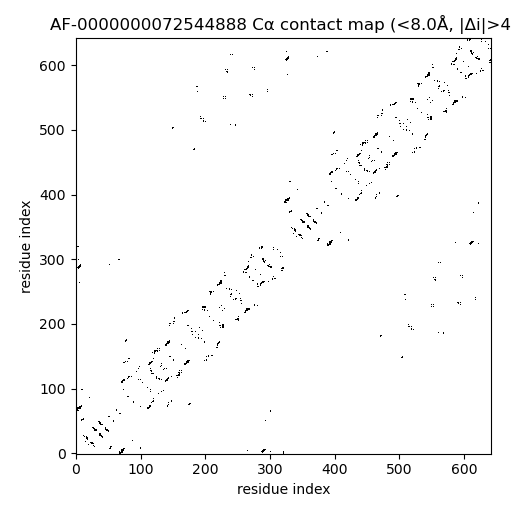 GLU B O 1
ATOM 5023 N N . PHE B 1 311 ? 5.32 18.875 -18.797 1 97.81 311 PHE B N 1
ATOM 5024 C CA . PHE B 1 311 ? 4.469 19.844 -18.109 1 97.81 311 PHE B CA 1
ATOM 5025 C C . PHE B 1 311 ? 4.652 21.234 -18.719 1 97.81 311 PHE B C 1
ATOM 5027 O O . PHE B 1 311 ? 5.777 21.641 -19.016 1 97.81 311 PHE B O 1
ATOM 5034 N N . THR B 1 312 ? 3.584 21.969 -18.891 1 98.06 312 THR B N 1
ATOM 5035 C CA . THR B 1 312 ? 3.67 23.359 -19.328 1 98.06 312 THR B CA 1
ATOM 5036 C C . THR B 1 312 ? 4.223 24.25 -18.203 1 98.06 312 THR B C 1
ATOM 5038 O O . THR B 1 312 ? 4.141 23.891 -17.031 1 98.06 312 THR B O 1
ATOM 5041 N N . PRO B 1 313 ? 4.773 25.406 -18.547 1 97.38 313 PRO B N 1
ATOM 5042 C CA . PRO B 1 313 ? 5.238 26.328 -17.516 1 97.38 313 PRO B CA 1
ATOM 5043 C C . PRO B 1 313 ? 4.133 26.719 -16.531 1 97.38 313 PRO B C 1
ATOM 5045 O O . PRO B 1 313 ? 4.383 26.844 -15.336 1 97.38 313 PRO B O 1
ATOM 5048 N N . GLN B 1 314 ? 2.953 26.906 -17.016 1 97.75 314 GLN B N 1
ATOM 5049 C CA . GLN B 1 314 ? 1.829 27.266 -16.156 1 97.75 314 GLN B CA 1
ATOM 5050 C C . GLN B 1 314 ? 1.523 26.172 -15.148 1 97.75 314 GLN B C 1
ATOM 5052 O O . GLN B 1 314 ? 1.276 26.453 -13.969 1 97.75 314 GLN B O 1
ATOM 5057 N N . LEU B 1 315 ? 1.513 24.922 -15.641 1 98.19 315 LEU B N 1
ATOM 5058 C CA . LEU B 1 315 ? 1.265 23.812 -14.742 1 98.19 315 LEU B CA 1
ATOM 5059 C C . LEU B 1 315 ? 2.348 23.719 -13.672 1 98.19 315 LEU B C 1
ATOM 5061 O O . LEU B 1 315 ? 2.047 23.5 -12.492 1 98.19 315 LEU B O 1
ATOM 5065 N N . LYS B 1 316 ? 3.604 23.875 -14.109 1 98.12 316 LYS B N 1
ATOM 5066 C CA . LYS B 1 316 ? 4.703 23.828 -13.148 1 98.12 316 LYS B CA 1
ATOM 5067 C C . LYS B 1 316 ? 4.531 24.891 -12.062 1 98.12 316 LYS B C 1
ATOM 5069 O O . LYS B 1 316 ? 4.738 24.609 -10.875 1 98.12 316 LYS B O 1
ATOM 5074 N N . VAL B 1 317 ? 4.105 26.062 -12.43 1 97.62 317 VAL B N 1
ATOM 5075 C CA . VAL B 1 317 ? 3.891 27.156 -11.477 1 97.62 317 VAL B CA 1
ATOM 5076 C C . VAL B 1 317 ? 2.797 26.766 -10.484 1 97.62 317 VAL B C 1
ATOM 5078 O O . VAL B 1 317 ? 2.938 26.969 -9.281 1 97.62 317 VAL B O 1
ATOM 5081 N N . ILE B 1 318 ? 1.749 26.156 -10.977 1 97.56 318 ILE B N 1
ATOM 5082 C CA . ILE B 1 318 ? 0.625 25.75 -10.141 1 97.56 318 ILE B CA 1
ATOM 5083 C C . ILE B 1 318 ? 1.089 24.703 -9.133 1 97.56 318 ILE B C 1
ATOM 5085 O O . ILE B 1 318 ? 0.738 24.766 -7.949 1 97.56 318 ILE B O 1
ATOM 5089 N N . LEU B 1 319 ? 1.921 23.75 -9.562 1 98.31 319 LEU B N 1
ATOM 5090 C CA . LEU B 1 319 ? 2.375 22.656 -8.711 1 98.31 319 LEU B CA 1
ATOM 5091 C C . LEU B 1 319 ? 3.377 23.156 -7.676 1 98.31 319 LEU B C 1
ATOM 5093 O O . LEU B 1 319 ? 3.553 22.547 -6.625 1 98.31 319 LEU B O 1
ATOM 5097 N N . LEU B 1 320 ? 4.066 24.266 -7.961 1 97.62 320 LEU B N 1
ATOM 5098 C CA . LEU B 1 320 ? 5.152 24.75 -7.117 1 97.62 320 LEU B CA 1
ATOM 5099 C C . LEU B 1 320 ? 4.625 25.703 -6.051 1 97.62 320 LEU B C 1
ATOM 5101 O O . LEU B 1 320 ? 5.363 26.094 -5.148 1 97.62 320 LEU B O 1
ATOM 5105 N N . ILE B 1 321 ? 3.275 26.078 -6.148 1 91.31 321 ILE B N 1
ATOM 5106 C CA . ILE B 1 321 ? 2.725 27.062 -5.223 1 91.31 321 ILE B CA 1
ATOM 5107 C C . ILE B 1 321 ? 1.477 26.5 -4.547 1 91.31 321 ILE B C 1
ATOM 5109 O O . ILE B 1 321 ? 0.673 25.812 -5.188 1 91.31 321 ILE B O 1
#

Secondary structure (DSSP, 8-state):
--EEEEEE---SS---HHHHHSS---EEEEEEETTEEEEEETTEEEEEEEGGGT-HHHHHHHHHHHT--EEEEE--GGG--TTS-HHHHHHHHHHHHHHHHHHHHH-TTTEEEEEE--TTSHHHHHHHHHHHHHTS--SEEEEES-BTTB-TT-GGGHHHHHHHHHHT-EEEEE------SGGGSSTTHIIIIIHHHHHHHHHHHHHHTTHHHHSTT--EEESGGGTTHHHHHHHHHHHHHH-HHHHSSS--S-GGGGTTTSEEE---SSHHHHHHHHHHH-TTSEE----BTSTTS-SSTTHHHHH-TTS-HHHHHHHH-/--EEEEEE---SS---HHHHHSS---EEEEEEETTEEEEEETTEEEEEEEGGGT-HHHHHHHHHHHT--EEEEE--GGG--TTS-HHHHHHHHHHHHHHHHHHHHH-TTTEEEEEE--TTSHHHHHHHHHHHHHTS--SEEEEES-BTTB-TT-GGGHHHHHHHHHTT-EEEEE------SGGGSSTTHIIIIIHHHHHHHHHHHHHHTTHHHHSTT--EEESGGGTTHHHHHHHHHHHHHH-HHHHSSS--S-GGGGTTTSEEE---SSHHHHHHHHHHH-TTSEE----BTSTTS-SSTTHHHHH-TTS-HHHHHHHH-

Radius of gyration: 25.63 Å; Cα contacts (8 Å, |Δi|>4): 1351; chains: 2; bounding box: 55×72×67 Å

Organism: Lottia gigantea (NCBI:txid225164)

Solvent-accessible surface area (backbone atoms only — not comparable to full-atom values): 32415 Å² total; per-residue (Å²): 121,27,35,32,61,32,28,38,40,45,70,79,73,75,78,62,52,36,74,74,71,72,49,80,74,50,78,43,75,44,69,82,48,91,58,32,29,36,35,22,40,64,93,41,81,70,47,76,46,49,41,55,36,47,35,67,68,53,36,50,54,52,25,61,74,49,59,43,54,27,40,29,35,24,65,51,59,84,68,49,47,52,87,49,60,56,69,55,23,40,51,49,26,48,53,52,38,51,49,46,43,54,57,24,65,76,38,62,84,37,33,44,48,26,29,54,45,23,65,68,31,34,70,60,17,36,53,46,50,51,41,33,40,74,73,61,61,23,60,24,30,42,45,55,32,45,48,84,80,33,48,65,38,38,72,75,45,48,62,36,54,50,49,25,42,73,68,63,32,32,38,38,34,37,56,68,83,63,67,56,57,79,74,29,50,56,52,54,30,28,69,59,40,38,37,27,36,42,30,25,47,24,54,48,31,24,51,34,47,24,42,54,71,76,39,70,78,44,46,43,31,29,42,53,35,27,29,40,36,61,51,40,45,30,44,43,40,47,40,38,70,68,36,36,87,48,26,36,68,67,20,79,68,62,63,70,74,46,47,64,60,42,30,20,25,57,42,33,71,33,71,69,38,45,52,49,36,35,66,52,35,24,69,89,23,32,27,24,23,21,45,35,82,45,80,84,27,48,88,47,56,58,47,70,61,70,64,40,79,87,54,51,71,67,54,46,50,44,26,25,77,122,28,35,33,60,32,29,36,41,46,69,80,73,74,78,63,54,36,73,75,71,72,50,81,74,51,78,45,75,44,71,81,48,90,59,34,30,35,34,22,40,66,93,41,82,71,49,76,46,48,41,54,36,47,36,67,67,55,38,51,52,53,25,61,74,48,60,44,54,26,39,28,35,25,65,51,59,84,68,50,48,54,88,49,58,57,69,57,23,40,52,50,25,49,54,52,37,51,48,48,43,53,56,24,67,78,38,61,85,38,33,42,46,26,30,53,46,22,63,69,30,33,72,60,18,35,53,46,50,50,41,33,40,74,74,63,61,22,59,24,30,42,44,55,32,46,46,85,79,34,48,64,40,38,73,72,45,47,62,35,53,49,47,26,42,73,68,64,31,32,37,36,34,37,58,68,86,65,69,56,57,80,74,28,51,56,52,52,30,29,68,57,40,38,39,26,36,41,29,25,48,25,54,50,32,23,49,35,45,22,42,54,70,76,40,71,77,46,44,44,31,28,42,52,36,28,29,38,36,62,53,38,44,29,45,42,40,48,40,37,71,68,35,37,88,49,27,35,69,67,20,80,69,61,63,70,75,47,47,64,60,42,31,21,26,56,41,31,71,33,71,68,39,45,52,47,36,34,65,53,36,23,67,90,22,34,27,26,22,21,45,35,80,45,78,83,27,48,89,48,54,60,48,70,61,70,64,40,78,87,54,51,72,69,53,44,50,44,28,25,76

Nearest PDB structures (foldseek):
  4ofc-assembly1_A  TM=9.973E-01  e=5.918E-53  Homo sapiens
  4ign-assembly2_B  TM=9.963E-01  e=2.067E-51  Homo sapiens
  6mgt-assembly1_B  TM=9.597E-01  e=4.355E-34  Pseudomonas fluorescens
  8yt2-assembly1_A-2  TM=9.620E-01  e=1.154E-33  Pseudomonas fluorescens
  8yt2-assembly2_B  TM=9.563E-01  e=9.618E-33  Pseudomonas fluorescens

pLDDT: mean 97.47, std 2.3, range [83.25, 98.94]

Sequence (642 aa):
MKIDLHTHILPEKWPDLKQRYGYGGFIRLDHHCQGKAKMMKDEVFFREIDANCWCPETRMKEMNETGVDVQVLSTVPVMFNYWAKPQDTADLSQLLNNDLAKTVKTHPDRFVGLGTLPMQAPELAVQELRRCRTELGFPGVQIGSHINTWNLDAPELYPVFAAAEETNCSIFVHPWDMEQSGRMKKYWLPWLVGMPAETTTAVCSMIFGGVLERFPKLKVCFAHGGGAFPFTVGRIEHGFNVRPDLCAVQNSVNPRDYLGRIYTDSLVHDKKALDLLVDVIGKNRVILGSDYPFPLGEHHPGGLIDSMEEFTPQLKVILLIMKIDLHTHILPEKWPDLKQRYGYGGFIRLDHHCQGKAKMMKDEVFFREIDANCWCPETRMKEMNETGVDVQVLSTVPVMFNYWAKPQDTADLSQLLNNDLAKTVKTHPDRFVGLGTLPMQAPELAVQELRRCRTELGFPGVQIGSHINTWNLDAPELYPVFAAAEETNCSIFVHPWDMEQSGRMKKYWLPWLVGMPAETTTAVCSMIFGGVLERFPKLKVCFAHGGGAFPFTVGRIEHGFNVRPDLCAVQNSVNPRDYLGRIYTDSLVHDKKALDLLVDVIGKNRVILGSDYPFPLGEHHPGGLIDSMEEFTPQLKVILLI

Foldseek 3Di:
DFEAEAEEAFAPDDDDLCVVVVHFQAWDWACPDPQKTFTDGVPHTDDIDGVCRYPLVVVVVLCVVLVHQAYEYEHDQSLLPLVDDLVSSLVSQVVGLVSQLVSCVVPVRHYAYAGHASQNQQVSRLVVQVCSCPPSNHQAHEDECARVVGGCLPPNNLSVQVSCLVSNHAYEYFHDDFDCDDPNVPDVNCVVPVRLVSLLSNLLSCQLSCVCVVRVSHEYEYEQLSRCCLVCVVVLQVCCVVPVVPRNPNHNDGSQVCQVVYAYEQRPPDLVSSVSSCVRNHLLRYAWHFNPPDDSGNSNTLVSLVPRPVDDPVSSVSRRD/DFEAEAEEAFAPDDDPLCVVVVHFQAWDWACPDPQKTFTDGVPHTDDIDGVCRYPLVVVVVLCVVLVHQAYEYEHDQSQLPLVDDLVSSLVSQVVGLVSLLVSCVVPVRHYAYAGHASQNQQVSRLVVQVCCCPPSNHQAHEDECARVVGGCLPPSNLSVQVSCLVSNHAYEYFHDDWDCDDPNVPDVNCVVPVRLVSLLSNLLCCQLSCVCVVRVSHEYEYEQLSRCCLVCVVVLQVCCVVPVVPRNPNHNDRSQVCQVVYAYEQRDPDLVSSVSSCVRNHLQRYAWHFNPPDPSGNSNTLVSLVPRPVDDPVSSVSRRD